Protein AF-A0A7C3X593-F1 (afdb_monomer)

Mean predicted aligned error: 19.14 Å

Radius of gyration: 42.32 Å; Cα contacts (8 Å, |Δi|>4): 1300; chains: 1; bounding box: 121×53×93 Å

Sequence (636 aa):
MAPNQLLPYGLEDAFGFSTIPPARTDRFLGLLQVEPEEGALALAGVKVTFSNLARVKGTAYDLGSPFVLDQWMEGRNYAVDPTVKGRELRLLLDGPVLEPECLGTICLGLQARSGGQLQDLPLLALEKNTGEEEYFLSLMYDQGPVSFQRVKFRSPGFGDGREVLEIRIPLRLRRTDRLSVLALCSAGLRGSRLAAATLVDEDGRSVPLSPRTPIYSDGRYAAYRVQDPAPMAFTAWDVRWVEDWRAAVDLAFREGYREGEVILSRSEVDPVTRRLIGDIADPEKITRVEVLEKSGDGLLLRTSGTGDSILVLNQDYLPGWKAFLDGVESPLFSAYGFLTALYLPAGDHQVSLRYRPPGLMAGGVISLLSLIAFLGLLVSSLRRERAWAGKRAGGEAHLPPPDTGGISAFFPCYNDSATIGEVVEKALRVLRELTDDYEVVIVDDGSSDTSGAVIDSVAAAHPEVRVVRHDRNRGYGAALRSGIKTSSKKWIFYTDSDGQYDVEELPKLHALTGIADVINGYKVSRSDPWYRVALGSIYNRVVRIFFRVPIRDVDCDFRLMRGDLARGLDLRSEGGSICVELVKGLEAAGAVFAEVPVRHLPRREGKSQFFRLGNLLAMVRGDVSLWIRLWRKGEI

pLDDT: mean 77.91, std 15.81, range [23.0, 98.62]

Nearest PDB structures (foldseek):
  5eke-assembly1_C  TM=6.799E-01  e=1.044E-11  Synechocystis sp. PCC 6803 substr. Kazusa
  5ekp-assembly1_C  TM=6.820E-01  e=2.567E-11  Synechocystis sp. PCC 6803 substr. Kazusa
  5ekp-assembly1_D  TM=6.987E-01  e=1.173E-10  Synechocystis sp. PCC 6803 substr. Kazusa
  5eke-assembly1_A  TM=6.344E-01  e=7.910E-11  Synechocystis sp. PCC 6803 substr. Kazusa
  5ekp-assembly1_A  TM=6.561E-01  e=4.787E-10  Synechocystis sp. PCC 6803 substr. Kazusa

Foldseek 3Di:
DDPDPDDPPCVCVQQVCQLFPPVCVVLVVVLLLPQFDLQLSLLSVRQKRKFFWWAFPNATATQNDKDFAAADKDKFKWDDALVFKFFKKKWKKDDLVPQLPQFWWKWKWKWKQDPNDIDTDKTWIFGDDHSDPDTDTDTPDDPDDKDKDWTWTATPSPHHTDIIIMIMGGDTDHSRIIMMIIMHIDPSCGRMIRRFMWTAGPVRHIHTIDSFDFPDDDSGMTMGGSPNRDDQKAWAQAEAEDADLSVLLVVCRHPHDDHRYWYFHPVFDDPVQVVVSVPRDDDPKGWDKDWDDDDPFKTKIKIAIQAKTKMWGSGFPDDFKWKDKQNHTFDWTDISSTTIITIDGHGIIMMMIGGGDPVVVVVVVVVVVVVVVVVVVVVVVVVVVVVVVVVPPDDPDDFDAFDQWEEEEEEEDAQQLVFQLVQVVQLVVLRVVRYPHYAYEYEDQQHPDCNVVSLVVNCVVDVSYHYHYDVHHQEDLV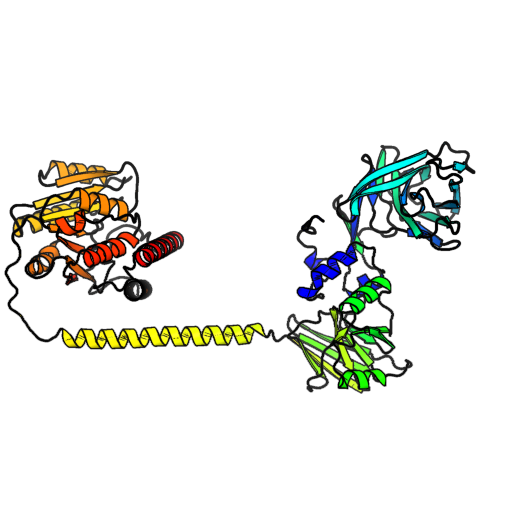SVLVSLQVGDIFKYWYDYRQPQFDSNCVVVQRRNNRPWQKEFEDEPDDPDPPVVVVVQQVVLVVLCVLQVFPDSHLPRRTMMHGSVQQNPDPQDDRYPCSSSSSRLSSVVVVTGYHYDYTYGHDGPDDDPPCPDPVNVVVVVVSNVVVSVVCVVVVSD

Solvent-accessible surface area (backbone atoms only — not comparable to full-atom values): 34351 Å² total; per-residue (Å²): 139,82,85,81,80,73,69,64,93,63,49,64,76,49,34,38,48,81,23,46,41,80,95,50,40,69,61,52,61,58,46,69,59,47,87,54,31,72,33,27,44,12,58,47,59,21,56,42,50,74,28,48,45,30,55,54,97,83,40,42,31,33,54,57,70,56,45,73,41,72,62,88,77,51,68,49,57,30,53,52,65,55,89,46,50,29,45,29,40,35,38,31,34,29,56,37,76,72,40,58,86,41,43,42,42,40,36,36,40,34,34,37,34,46,91,87,45,80,41,85,44,55,46,38,35,42,35,29,85,53,74,56,99,57,74,45,72,56,72,66,69,88,80,68,80,69,48,73,44,82,44,70,34,58,36,95,70,70,44,87,59,47,68,30,42,39,37,39,40,63,44,82,44,59,38,70,30,40,41,32,45,31,41,37,62,33,85,51,31,43,64,15,25,45,34,27,33,23,36,25,30,84,89,66,51,55,43,52,34,35,72,61,74,66,79,45,69,80,82,52,41,37,30,29,66,52,91,73,60,53,62,66,56,49,59,24,57,45,74,48,77,33,71,36,48,64,56,17,36,58,45,31,36,66,69,24,62,51,90,41,50,43,37,34,20,62,74,60,43,53,77,68,59,50,51,62,58,72,69,43,72,91,79,98,47,75,53,48,75,44,83,78,47,80,56,101,52,36,40,34,34,40,35,41,25,82,44,49,35,32,41,37,33,64,36,44,46,51,91,34,64,45,37,21,50,75,79,42,82,44,73,72,29,45,31,36,48,26,25,27,24,32,80,36,70,54,39,78,44,43,40,38,38,40,61,51,61,66,63,60,59,54,52,49,51,54,51,50,54,52,51,51,52,51,51,50,52,51,52,58,49,54,55,50,52,54,59,56,57,67,66,69,81,73,76,95,67,89,71,57,69,49,62,75,64,25,38,15,38,29,30,47,35,65,62,34,50,92,28,39,60,64,51,50,56,48,38,54,55,49,44,62,76,66,30,95,48,60,38,37,37,40,21,34,33,35,51,86,57,66,25,62,61,48,50,51,54,51,37,74,73,32,88,53,41,47,80,46,80,38,99,46,68,59,44,65,19,41,27,51,51,52,39,50,63,67,47,80,35,54,28,33,32,39,38,64,28,63,51,31,53,61,61,83,53,50,64,68,46,47,56,44,45,49,80,27,44,29,29,35,28,31,75,75,53,75,85,60,61,71,68,56,54,50,50,51,51,49,49,43,48,50,48,34,66,74,63,63,53,98,64,84,40,60,90,36,63,40,35,40,30,37,26,68,65,60,54,70,50,92,82,80,47,36,44,77,42,26,45,57,52,50,53,51,46,41,48,75,71,68,52,41,77,42,76,45,85,34,70,44,48,71,69,82,78,84,78,82,67,66,82,42,68,70,48,46,51,50,39,53,53,43,42,53,53,48,49,55,54,36,41,76,70,67,76,93

Structure (mmCIF, N/CA/C/O backbone):
data_AF-A0A7C3X593-F1
#
_entry.id   AF-A0A7C3X593-F1
#
loop_
_atom_site.group_PDB
_atom_site.id
_atom_site.type_symbol
_atom_site.label_atom_id
_atom_site.label_alt_id
_atom_site.label_comp_id
_atom_site.label_asym_id
_atom_site.label_entity_id
_atom_site.label_seq_id
_atom_site.pdbx_PDB_ins_code
_atom_site.Cartn_x
_atom_site.Cartn_y
_atom_site.Cartn_z
_atom_site.occupancy
_atom_site.B_iso_or_equiv
_atom_site.auth_seq_id
_atom_site.auth_comp_id
_atom_site.auth_asym_id
_atom_site.auth_atom_id
_atom_site.pdbx_PDB_model_num
ATOM 1 N N . MET A 1 1 ? 27.696 -11.623 2.359 1.00 27.08 1 MET A N 1
ATOM 2 C CA . MET A 1 1 ? 26.610 -10.961 1.607 1.00 27.08 1 MET A CA 1
ATOM 3 C C . MET A 1 1 ? 25.625 -10.381 2.604 1.00 27.08 1 MET A C 1
ATOM 5 O O . MET A 1 1 ? 24.902 -11.142 3.230 1.00 27.08 1 MET A O 1
ATOM 9 N N . ALA A 1 2 ? 25.646 -9.064 2.800 1.00 23.00 2 ALA A N 1
ATOM 10 C CA . ALA A 1 2 ? 24.565 -8.350 3.468 1.00 23.00 2 ALA A CA 1
ATOM 11 C C . ALA A 1 2 ? 23.701 -7.715 2.364 1.00 23.00 2 ALA A C 1
ATOM 13 O O . ALA A 1 2 ? 24.216 -6.864 1.638 1.00 23.00 2 ALA A O 1
ATOM 14 N N . PRO A 1 3 ? 22.445 -8.149 2.168 1.00 32.56 3 PRO A N 1
ATOM 15 C CA . PRO A 1 3 ? 21.495 -7.427 1.337 1.00 32.56 3 PRO A CA 1
ATOM 16 C C . PRO A 1 3 ? 20.998 -6.211 2.136 1.00 32.56 3 PRO A C 1
ATOM 18 O O . PRO A 1 3 ? 20.808 -6.314 3.346 1.00 32.56 3 PRO A O 1
ATOM 21 N N . ASN A 1 4 ? 20.770 -5.077 1.473 1.00 32.19 4 ASN A N 1
ATOM 22 C CA . ASN A 1 4 ? 20.158 -3.854 2.025 1.00 32.19 4 ASN A CA 1
ATOM 23 C C . ASN A 1 4 ? 21.075 -2.867 2.773 1.00 32.19 4 ASN A C 1
ATOM 25 O O . ASN A 1 4 ? 20.762 -2.446 3.887 1.00 32.19 4 ASN A O 1
ATOM 29 N N . GLN A 1 5 ? 22.121 -2.357 2.122 1.00 35.31 5 GLN A N 1
ATOM 30 C CA . GLN A 1 5 ? 22.426 -0.935 2.320 1.00 35.31 5 GLN A CA 1
ATOM 31 C C . GLN A 1 5 ? 21.648 -0.150 1.271 1.00 35.31 5 GLN A C 1
ATOM 33 O O . GLN A 1 5 ? 22.048 -0.058 0.116 1.00 35.31 5 GLN A O 1
ATOM 38 N N . LEU A 1 6 ? 20.477 0.334 1.693 1.00 34.59 6 LEU A N 1
ATOM 39 C CA . LEU A 1 6 ? 19.677 1.299 0.952 1.00 34.59 6 LEU A CA 1
ATOM 40 C C . LEU A 1 6 ? 20.597 2.439 0.510 1.00 34.59 6 LEU A C 1
ATOM 42 O O . LEU A 1 6 ? 21.155 3.160 1.340 1.00 34.59 6 LEU A O 1
ATOM 46 N N . LEU A 1 7 ? 20.745 2.572 -0.805 1.00 39.72 7 LEU A N 1
ATOM 47 C CA . LEU A 1 7 ? 21.164 3.810 -1.439 1.00 39.72 7 LEU A CA 1
ATOM 48 C C . LEU A 1 7 ? 20.349 4.961 -0.815 1.00 39.72 7 LEU A C 1
ATOM 50 O O . LEU A 1 7 ? 19.159 4.759 -0.550 1.00 39.72 7 LEU A O 1
ATOM 54 N N . PRO A 1 8 ? 20.953 6.122 -0.491 1.00 38.88 8 PRO A N 1
ATOM 55 C CA . PRO A 1 8 ? 20.225 7.214 0.146 1.00 38.88 8 PRO A CA 1
ATOM 56 C C . PRO A 1 8 ? 18.898 7.497 -0.576 1.00 38.88 8 PRO A C 1
ATOM 58 O O . PRO A 1 8 ? 18.850 7.533 -1.805 1.00 38.88 8 PRO A O 1
ATOM 61 N N . TYR A 1 9 ? 17.821 7.648 0.205 1.00 33.38 9 TYR A N 1
ATOM 62 C CA . TYR A 1 9 ? 16.483 8.005 -0.281 1.00 33.38 9 TYR A CA 1
ATOM 63 C C . TYR A 1 9 ? 16.595 9.145 -1.310 1.00 33.38 9 TYR A C 1
ATOM 65 O O . TYR A 1 9 ? 17.111 10.211 -0.978 1.00 33.38 9 TYR A O 1
ATOM 73 N N . GLY A 1 10 ? 16.146 8.899 -2.546 1.00 39.25 10 GLY A N 1
ATOM 74 C CA . GLY A 1 10 ? 16.257 9.838 -3.673 1.00 39.25 10 GLY A CA 1
ATOM 75 C C . GLY A 1 10 ? 17.263 9.448 -4.765 1.00 39.25 10 GLY A C 1
ATOM 76 O O . GLY A 1 10 ? 17.380 10.165 -5.754 1.00 39.25 10 GLY A O 1
ATOM 77 N N . LEU A 1 11 ? 17.972 8.316 -4.645 1.00 41.50 11 LEU A N 1
ATOM 78 C CA . LEU A 1 11 ? 18.840 7.833 -5.731 1.00 41.50 11 LEU A CA 1
ATOM 79 C C . LEU A 1 11 ? 18.071 7.428 -7.000 1.00 41.50 11 LEU A C 1
ATOM 81 O O . LEU A 1 11 ? 18.626 7.562 -8.088 1.00 41.50 11 LEU A O 1
ATOM 85 N N . GLU A 1 12 ? 16.814 6.989 -6.848 1.00 43.12 12 GLU A N 1
ATOM 86 C CA . GLU A 1 12 ? 15.871 6.675 -7.939 1.00 43.12 12 GLU A CA 1
ATOM 87 C C . GLU A 1 12 ? 15.648 7.859 -8.895 1.00 43.12 12 GLU A C 1
ATOM 89 O O . GLU A 1 12 ? 15.440 7.647 -10.086 1.00 43.12 12 GLU A O 1
ATOM 94 N N . ASP A 1 13 ? 15.760 9.089 -8.379 1.00 39.94 13 ASP A N 1
ATOM 95 C CA . ASP A 1 13 ? 15.595 10.333 -9.139 1.00 39.94 13 ASP A CA 1
ATOM 96 C C . ASP A 1 13 ? 16.926 10.876 -9.707 1.00 39.94 13 ASP A C 1
ATOM 98 O O . ASP A 1 13 ? 16.921 11.713 -10.613 1.00 39.94 13 ASP A O 1
ATOM 102 N N . ALA A 1 14 ? 18.077 10.453 -9.162 1.00 39.62 14 ALA A N 1
ATOM 103 C CA . ALA A 1 14 ? 19.398 11.014 -9.485 1.00 39.62 14 ALA A CA 1
ATOM 104 C C . ALA A 1 14 ? 20.151 10.232 -10.572 1.00 39.62 14 ALA A C 1
ATOM 106 O O . ALA A 1 14 ? 20.784 10.822 -11.453 1.00 39.62 14 ALA A O 1
ATOM 107 N N . PHE A 1 15 ? 20.065 8.906 -10.528 1.00 43.25 15 PHE A N 1
ATOM 108 C CA . PHE A 1 15 ? 20.251 8.090 -11.720 1.00 43.25 15 PHE A CA 1
ATOM 109 C C . PHE A 1 15 ? 18.877 8.039 -12.372 1.00 43.25 15 PHE A C 1
ATOM 111 O O . PHE A 1 15 ? 17.896 7.896 -11.655 1.00 43.25 15 PHE A O 1
ATOM 118 N N . GLY A 1 16 ? 18.763 8.150 -13.691 1.00 44.34 16 GLY A N 1
ATOM 119 C CA . GLY A 1 16 ? 17.483 7.943 -14.364 1.00 44.34 16 GLY A CA 1
ATOM 120 C C . GLY A 1 16 ? 17.044 6.481 -14.270 1.00 44.34 16 GLY A C 1
ATOM 121 O O . GLY A 1 16 ? 16.945 5.826 -15.298 1.00 44.34 16 GLY A O 1
ATOM 122 N N . PHE A 1 17 ? 16.809 5.937 -13.067 1.00 43.72 17 PHE A N 1
ATOM 123 C CA . PHE A 1 17 ? 16.311 4.577 -12.851 1.00 43.72 17 PHE A CA 1
ATOM 124 C C . PHE A 1 17 ? 14.927 4.393 -13.474 1.00 43.72 17 PHE A C 1
ATOM 126 O O . PHE A 1 17 ? 14.553 3.267 -13.787 1.00 43.72 17 PHE A O 1
ATOM 133 N N . SER A 1 18 ? 14.242 5.496 -13.787 1.00 49.31 18 SER A N 1
ATOM 134 C CA . SER A 1 18 ? 13.186 5.575 -14.796 1.00 49.31 18 SER A CA 1
ATOM 135 C C . SER A 1 18 ? 13.695 5.331 -16.229 1.00 49.31 18 SER A C 1
ATOM 137 O O . SER A 1 18 ? 13.274 6.039 -17.129 1.00 49.31 18 SER A O 1
ATOM 139 N N . THR A 1 19 ? 14.699 4.486 -16.448 1.00 49.72 19 THR A N 1
ATOM 140 C CA . THR A 1 19 ? 15.074 3.921 -17.760 1.00 49.72 19 THR A CA 1
ATOM 141 C C . THR A 1 19 ? 15.328 2.415 -17.650 1.00 49.72 19 THR A C 1
ATOM 143 O O . THR A 1 19 ? 15.589 1.747 -18.648 1.00 49.72 19 THR A O 1
ATOM 146 N N . ILE A 1 20 ? 15.247 1.850 -16.437 1.00 56.75 20 ILE A N 1
ATOM 147 C CA . ILE A 1 20 ? 15.630 0.474 -16.132 1.00 56.75 20 ILE A CA 1
ATOM 148 C C . ILE A 1 20 ? 14.393 -0.261 -15.626 1.00 56.75 20 ILE A C 1
ATOM 150 O O . ILE A 1 20 ? 13.856 0.082 -14.571 1.00 56.75 20 ILE A O 1
ATOM 154 N N . PRO A 1 21 ? 13.951 -1.321 -16.321 1.00 63.09 21 PRO A N 1
ATOM 155 C CA . PRO A 1 21 ? 12.808 -2.099 -15.872 1.00 63.09 21 PRO A CA 1
ATOM 156 C C . PRO A 1 21 ? 13.009 -2.617 -14.437 1.00 63.09 21 PRO A C 1
ATOM 158 O O . PRO A 1 21 ? 14.085 -3.150 -14.156 1.00 63.09 21 PRO A O 1
ATOM 161 N N . PRO A 1 22 ? 11.982 -2.591 -13.559 1.00 63.16 22 PRO A N 1
ATOM 162 C CA . PRO A 1 22 ? 12.112 -3.019 -12.160 1.00 63.16 22 PRO A CA 1
ATOM 163 C C . PRO A 1 22 ? 12.714 -4.420 -11.973 1.00 63.16 22 PRO A C 1
ATOM 165 O O . PRO A 1 22 ? 13.447 -4.681 -11.027 1.00 63.16 22 PRO A O 1
ATOM 168 N N . ALA A 1 23 ? 12.451 -5.336 -12.910 1.00 65.31 23 ALA A N 1
ATOM 169 C CA . ALA A 1 23 ? 12.996 -6.696 -12.893 1.00 65.31 23 ALA A CA 1
ATOM 170 C C . ALA A 1 23 ? 14.499 -6.786 -13.244 1.00 65.31 23 ALA A C 1
ATOM 172 O O . ALA A 1 23 ? 15.097 -7.854 -13.113 1.00 65.31 23 ALA A O 1
ATOM 173 N N . ARG A 1 24 ? 15.102 -5.698 -13.738 1.00 70.19 24 ARG A N 1
ATOM 174 C CA . ARG A 1 24 ? 16.512 -5.598 -14.156 1.00 70.19 24 ARG A CA 1
ATOM 175 C C . ARG A 1 24 ? 17.347 -4.743 -13.192 1.00 70.19 24 ARG A C 1
ATOM 177 O O . ARG A 1 24 ? 18.576 -4.802 -13.253 1.00 70.19 24 ARG A O 1
ATOM 184 N N . THR A 1 25 ? 16.697 -4.013 -12.280 1.00 62.28 25 THR A N 1
ATOM 185 C CA . THR A 1 25 ? 17.308 -3.061 -11.338 1.00 62.28 25 THR A CA 1
ATOM 186 C C . THR A 1 25 ? 18.391 -3.690 -10.465 1.00 62.28 25 THR A C 1
ATOM 188 O O . THR A 1 25 ? 19.477 -3.130 -10.359 1.00 62.28 25 THR A O 1
ATOM 191 N N . ASP A 1 26 ? 18.170 -4.886 -9.913 1.00 61.59 26 ASP A N 1
ATOM 192 C CA . ASP A 1 26 ? 19.150 -5.535 -9.025 1.00 61.59 26 ASP A CA 1
ATOM 193 C C . ASP A 1 26 ? 20.496 -5.812 -9.714 1.00 61.59 26 ASP A C 1
ATOM 195 O O . ASP A 1 26 ? 21.559 -5.651 -9.110 1.00 61.59 26 ASP A O 1
ATOM 199 N N . ARG A 1 27 ? 20.476 -6.195 -10.999 1.00 65.62 27 ARG A N 1
ATOM 200 C CA . ARG A 1 27 ? 21.710 -6.437 -11.764 1.00 65.62 27 ARG A CA 1
ATOM 201 C C . ARG A 1 27 ? 22.440 -5.131 -12.057 1.00 65.62 27 ARG A C 1
ATOM 203 O O . ARG A 1 27 ? 23.657 -5.077 -11.917 1.00 65.62 27 ARG A O 1
ATOM 210 N N . PHE A 1 28 ? 21.697 -4.087 -12.414 1.00 61.03 28 PHE A N 1
ATOM 211 C CA . PHE A 1 28 ? 22.244 -2.753 -12.645 1.00 61.03 28 PHE A CA 1
ATOM 212 C C . PHE A 1 28 ? 22.916 -2.191 -11.385 1.00 61.03 28 PHE A C 1
ATOM 214 O O . PHE A 1 28 ? 24.050 -1.721 -11.435 1.00 61.03 28 PHE A O 1
ATOM 221 N N . LEU A 1 29 ? 22.256 -2.320 -10.231 1.00 58.38 29 LEU A N 1
ATOM 222 C CA . LEU A 1 29 ? 22.810 -1.918 -8.939 1.00 58.38 29 LEU A CA 1
ATOM 223 C C . LEU A 1 29 ? 24.082 -2.696 -8.578 1.00 58.38 29 LEU A C 1
ATOM 225 O O . LEU A 1 29 ? 24.993 -2.124 -7.983 1.00 58.38 29 LEU A O 1
ATOM 229 N N . GLY A 1 30 ? 24.171 -3.975 -8.958 1.00 57.03 30 GLY A N 1
ATOM 230 C CA . GLY A 1 30 ? 25.391 -4.771 -8.812 1.00 57.03 30 GLY A CA 1
ATOM 231 C C . GLY A 1 30 ? 26.544 -4.285 -9.697 1.00 57.03 30 GLY A C 1
ATOM 232 O O . GLY A 1 30 ? 27.688 -4.273 -9.251 1.00 57.03 30 GLY A O 1
ATOM 233 N N . LEU A 1 31 ? 26.254 -3.844 -10.925 1.00 58.41 31 LEU A N 1
ATOM 234 C CA . LEU A 1 31 ? 27.267 -3.349 -11.863 1.00 58.41 31 LEU A CA 1
ATOM 235 C C . LEU A 1 31 ? 27.795 -1.963 -11.491 1.00 58.41 31 LEU A C 1
ATOM 237 O O . LEU A 1 31 ? 28.975 -1.718 -11.676 1.00 58.41 31 LEU A O 1
ATOM 241 N N . LEU A 1 32 ? 26.988 -1.092 -10.878 1.00 53.94 32 LEU A N 1
ATOM 242 C CA . LEU A 1 32 ? 27.467 0.196 -10.353 1.00 53.94 32 LEU A CA 1
ATOM 243 C C . LEU A 1 32 ? 28.529 0.065 -9.242 1.00 53.94 32 LEU A C 1
ATOM 245 O O . LEU A 1 32 ? 29.197 1.044 -8.917 1.00 53.94 32 LEU A O 1
ATOM 249 N N . GLN A 1 33 ? 28.695 -1.120 -8.646 1.00 49.25 33 GLN A N 1
ATOM 250 C CA . GLN A 1 33 ? 29.749 -1.387 -7.656 1.00 49.25 33 GLN A CA 1
ATOM 251 C C . GLN A 1 33 ? 31.122 -1.647 -8.299 1.00 49.25 33 GLN A C 1
ATOM 253 O O . GLN A 1 33 ? 32.139 -1.672 -7.604 1.00 49.25 33 GLN A O 1
ATOM 258 N N . VAL A 1 34 ? 31.158 -1.840 -9.618 1.00 51.22 34 VAL A N 1
ATOM 259 C CA . VAL A 1 34 ? 32.360 -2.044 -10.426 1.00 51.22 34 VAL A CA 1
ATOM 260 C C . VAL A 1 34 ? 32.430 -0.845 -11.365 1.00 51.22 34 VAL A C 1
ATOM 262 O O . VAL A 1 34 ? 31.550 -0.714 -12.198 1.00 51.22 34 VAL A O 1
ATOM 265 N N . GLU A 1 35 ? 33.393 0.065 -11.176 1.00 54.69 35 GLU A N 1
ATOM 266 C CA . GLU A 1 35 ? 33.488 1.344 -11.910 1.00 54.69 35 GLU A CA 1
ATOM 267 C C . GLU A 1 35 ? 33.108 1.181 -13.397 1.00 54.69 35 GLU A C 1
ATOM 269 O O . GLU A 1 35 ? 33.861 0.558 -14.148 1.00 54.69 35 GLU A O 1
ATOM 274 N N . PRO A 1 36 ? 31.919 1.657 -13.811 1.00 58.81 36 PRO A N 1
ATOM 275 C CA . PRO A 1 36 ? 31.449 1.455 -15.170 1.00 58.81 36 PRO A CA 1
ATOM 276 C C . PRO A 1 36 ? 32.156 2.416 -16.122 1.00 58.81 36 PRO A C 1
ATOM 278 O O . PRO A 1 36 ? 32.527 3.525 -15.725 1.00 58.81 36 PRO A O 1
ATOM 281 N N . GLU A 1 37 ? 32.274 2.024 -17.391 1.00 61.78 37 GLU A N 1
ATOM 282 C CA . GLU A 1 37 ? 32.765 2.925 -18.436 1.00 61.78 37 GLU A CA 1
ATOM 283 C C . GLU A 1 37 ? 31.934 4.214 -18.487 1.00 61.78 37 GLU A C 1
ATOM 285 O O . GLU A 1 37 ? 30.712 4.205 -18.305 1.00 61.78 37 GLU A O 1
ATOM 290 N N . GLU A 1 38 ? 32.579 5.347 -18.774 1.00 59.47 38 GLU A N 1
ATOM 291 C CA . GLU A 1 38 ? 31.915 6.661 -18.778 1.00 59.47 38 GLU A CA 1
ATOM 292 C C . GLU A 1 38 ? 30.740 6.706 -19.768 1.00 59.47 38 GLU A C 1
ATOM 294 O O . GLU A 1 38 ? 29.669 7.236 -19.457 1.00 59.47 38 GLU A O 1
ATOM 299 N N . GLY A 1 39 ? 30.893 6.038 -20.914 1.00 59.84 39 GLY A N 1
ATOM 300 C CA . GLY A 1 39 ? 29.832 5.896 -21.904 1.00 59.84 39 GLY A CA 1
ATOM 301 C C . GLY A 1 39 ? 28.622 5.092 -21.410 1.00 59.84 39 GLY A C 1
ATOM 302 O O . GLY A 1 39 ? 27.526 5.277 -21.931 1.00 59.84 39 GLY A O 1
ATOM 303 N N . ALA A 1 40 ? 28.766 4.221 -20.408 1.00 64.19 40 ALA A N 1
ATOM 304 C CA . ALA A 1 40 ? 27.651 3.442 -19.867 1.00 64.19 40 ALA A CA 1
ATOM 305 C C . ALA A 1 40 ? 26.729 4.300 -18.993 1.00 64.19 40 ALA A C 1
ATOM 307 O O . ALA A 1 40 ? 25.504 4.177 -19.041 1.00 64.19 40 ALA A O 1
ATOM 308 N N . LEU A 1 41 ? 27.321 5.219 -18.226 1.00 62.50 41 LEU A N 1
ATOM 309 C CA . LEU A 1 41 ? 26.584 6.202 -17.432 1.00 62.50 41 LEU A CA 1
ATOM 310 C C . LEU A 1 41 ? 25.830 7.185 -18.339 1.00 62.50 41 LEU A C 1
ATOM 312 O O . LEU A 1 41 ? 24.695 7.557 -18.039 1.00 62.50 41 LEU A O 1
ATOM 316 N N . ALA A 1 42 ? 26.418 7.538 -19.485 1.00 65.06 42 ALA A N 1
ATOM 317 C CA . ALA A 1 42 ? 25.761 8.357 -20.498 1.00 65.06 42 ALA A CA 1
ATOM 318 C C . ALA A 1 42 ? 24.486 7.694 -21.067 1.00 65.06 42 ALA A C 1
ATOM 320 O O . ALA A 1 42 ? 23.482 8.391 -21.242 1.00 65.06 42 ALA A O 1
ATOM 321 N N . LEU A 1 43 ? 24.488 6.368 -21.296 1.00 63.25 43 LEU A N 1
ATOM 322 C CA . LEU A 1 43 ? 23.325 5.603 -21.797 1.00 63.25 43 LEU A CA 1
ATOM 323 C C . LEU A 1 43 ? 22.149 5.583 -20.831 1.00 63.25 43 LEU A C 1
ATOM 325 O O . LEU A 1 43 ? 21.008 5.667 -21.262 1.00 63.25 43 LEU A O 1
ATOM 329 N N . ALA A 1 44 ? 22.415 5.483 -19.532 1.00 58.09 44 ALA A N 1
ATOM 330 C CA . ALA A 1 44 ? 21.375 5.426 -18.507 1.00 58.09 44 ALA A CA 1
ATOM 331 C C . ALA A 1 44 ? 20.733 6.805 -18.220 1.00 58.09 44 ALA A C 1
ATOM 333 O O . ALA A 1 44 ? 20.043 6.984 -17.215 1.00 58.09 44 ALA A O 1
ATOM 334 N N . GLY A 1 45 ? 21.024 7.820 -19.051 1.00 53.00 45 GLY A N 1
ATOM 335 C CA . GLY A 1 45 ? 20.551 9.193 -18.858 1.00 53.00 45 GLY A CA 1
ATOM 336 C C . GLY A 1 45 ? 21.062 9.823 -17.557 1.00 53.00 45 GLY A C 1
ATOM 337 O O . GLY A 1 45 ? 20.516 10.826 -17.087 1.00 53.00 45 GLY A O 1
ATOM 338 N N . VAL A 1 46 ? 22.101 9.231 -16.959 1.00 53.03 46 VAL A N 1
ATOM 339 C CA . VAL A 1 46 ? 22.639 9.617 -15.660 1.00 53.03 46 VAL A CA 1
ATOM 340 C C . VAL A 1 46 ? 23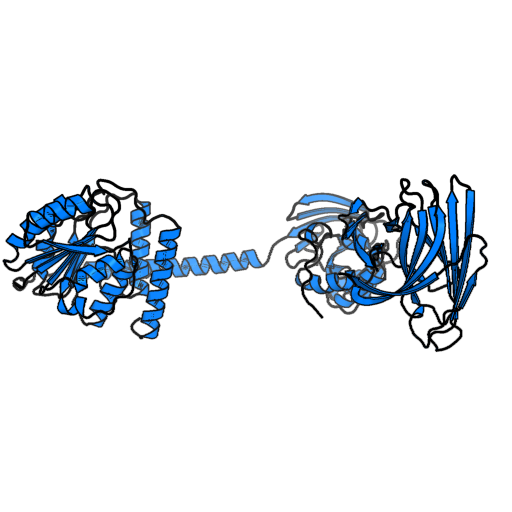.455 10.882 -15.861 1.00 53.03 46 VAL A C 1
ATOM 342 O O . VAL A 1 46 ? 24.583 10.863 -16.340 1.00 53.03 46 VAL A O 1
ATOM 345 N N . LYS A 1 47 ? 22.880 12.022 -15.479 1.00 50.19 47 LYS A N 1
ATOM 346 C CA . LYS A 1 47 ? 23.591 13.308 -15.500 1.00 50.19 47 LYS A CA 1
ATOM 347 C C . LYS A 1 47 ? 24.598 13.431 -14.357 1.00 50.19 47 LYS A C 1
ATOM 349 O O . LYS A 1 47 ? 25.394 14.370 -14.370 1.00 50.19 47 LYS A O 1
ATOM 354 N N . VAL A 1 48 ? 24.531 12.528 -13.370 1.00 49.50 48 VAL A N 1
ATOM 355 C CA . VAL A 1 48 ? 25.267 12.600 -12.106 1.00 49.50 48 VAL A CA 1
ATOM 356 C C . VAL A 1 48 ? 25.748 11.214 -11.651 1.00 49.50 48 VAL A C 1
ATOM 358 O O . VAL A 1 48 ? 24.924 10.375 -11.314 1.00 49.50 48 VAL A O 1
ATOM 361 N N . THR A 1 49 ? 27.060 10.965 -11.591 1.00 56.72 49 THR A N 1
ATOM 362 C CA . THR A 1 49 ? 27.623 9.739 -10.979 1.00 56.72 49 THR A CA 1
ATOM 363 C C . THR A 1 49 ? 28.017 9.965 -9.523 1.00 56.72 49 THR A C 1
ATOM 365 O O . THR A 1 49 ? 28.270 11.105 -9.135 1.00 56.72 49 THR A O 1
ATOM 368 N N . PHE A 1 50 ? 28.080 8.901 -8.720 1.00 55.53 50 PHE A N 1
ATOM 369 C CA . PHE A 1 50 ? 28.354 8.971 -7.286 1.00 55.53 50 PHE A CA 1
ATOM 370 C C . PHE A 1 50 ? 29.626 8.217 -6.915 1.00 55.53 50 PHE A C 1
ATOM 372 O O . PHE A 1 50 ? 29.852 7.100 -7.373 1.00 55.53 50 PHE A O 1
ATOM 379 N N . SER A 1 51 ? 30.416 8.798 -6.020 1.00 62.91 51 SER A N 1
ATOM 380 C CA . SER A 1 51 ? 31.519 8.115 -5.357 1.00 62.91 51 SER A CA 1
ATOM 381 C C . SER A 1 51 ? 31.260 7.941 -3.866 1.00 62.91 51 SER A C 1
ATOM 383 O O . SER A 1 51 ? 30.544 8.722 -3.233 1.00 62.91 51 SER A O 1
ATOM 385 N N . ASN A 1 52 ? 31.885 6.913 -3.292 1.00 65.31 52 ASN A N 1
ATOM 386 C CA . ASN A 1 52 ? 31.920 6.719 -1.850 1.00 65.31 52 ASN A CA 1
ATOM 387 C C . ASN A 1 52 ? 33.117 7.449 -1.248 1.00 65.31 52 ASN A C 1
ATOM 389 O O . ASN A 1 52 ? 34.266 7.181 -1.617 1.00 65.31 52 ASN A O 1
ATOM 393 N N . LEU A 1 53 ? 32.844 8.289 -0.251 1.00 69.81 53 LEU A N 1
ATOM 394 C CA . LEU A 1 53 ? 33.874 8.862 0.599 1.00 69.81 53 LEU A CA 1
ATOM 395 C C . LEU A 1 53 ? 34.176 7.886 1.739 1.00 69.81 53 LEU A C 1
ATOM 397 O O . LEU A 1 53 ? 33.346 7.641 2.615 1.00 69.81 53 LEU A O 1
ATOM 401 N N . ALA A 1 54 ? 35.376 7.313 1.734 1.00 72.50 54 ALA A N 1
ATOM 402 C CA . ALA A 1 54 ? 35.837 6.402 2.774 1.00 72.50 54 ALA A CA 1
ATOM 403 C C . ALA A 1 54 ? 36.809 7.097 3.721 1.00 72.50 54 ALA A C 1
ATOM 405 O O . ALA A 1 54 ? 37.535 8.008 3.334 1.00 72.50 54 ALA A O 1
ATOM 406 N N . ARG A 1 55 ? 36.864 6.640 4.975 1.00 75.38 55 ARG A N 1
ATOM 407 C CA . ARG A 1 55 ? 37.888 7.079 5.927 1.00 75.38 55 ARG A CA 1
ATOM 408 C C . ARG A 1 55 ? 38.844 5.944 6.237 1.00 75.38 55 ARG A C 1
ATOM 410 O O . ARG A 1 55 ? 38.442 4.914 6.771 1.00 75.38 55 ARG A O 1
ATOM 417 N N . VAL A 1 56 ? 40.121 6.172 5.971 1.00 74.81 56 VAL A N 1
ATOM 418 C CA . VAL A 1 56 ? 41.213 5.259 6.307 1.00 74.81 56 VAL A CA 1
ATOM 419 C C . VAL A 1 56 ? 42.009 5.902 7.439 1.00 74.81 56 VAL A C 1
ATOM 421 O O . VAL A 1 56 ? 42.595 6.967 7.263 1.00 74.81 56 VAL A O 1
ATOM 424 N N . LYS A 1 57 ? 41.956 5.309 8.642 1.00 76.06 57 LYS A N 1
ATOM 425 C CA . LYS A 1 57 ? 42.578 5.853 9.873 1.00 76.06 57 LYS A CA 1
ATOM 426 C C . LYS A 1 57 ? 42.287 7.357 10.097 1.00 76.06 57 LYS A C 1
ATOM 428 O O . LYS A 1 57 ? 43.171 8.126 10.453 1.00 76.06 57 LYS A O 1
ATOM 433 N N . GLY A 1 58 ? 41.039 7.779 9.866 1.00 74.38 58 GLY A N 1
ATOM 434 C CA . GLY A 1 58 ? 40.580 9.167 10.047 1.00 74.38 58 GLY A CA 1
ATOM 435 C C . GLY A 1 58 ? 40.741 10.081 8.823 1.00 74.38 58 GLY A C 1
ATOM 436 O O . GLY A 1 58 ? 40.048 11.097 8.743 1.00 74.38 58 GLY A O 1
ATOM 437 N N . THR A 1 59 ? 41.560 9.696 7.842 1.00 81.31 59 THR A N 1
ATOM 438 C CA . THR A 1 59 ? 41.797 10.442 6.595 1.00 81.31 59 THR A CA 1
ATOM 439 C C . THR A 1 59 ? 40.747 10.089 5.546 1.00 81.31 59 THR A C 1
ATOM 441 O O . THR A 1 59 ? 40.512 8.911 5.293 1.00 81.31 59 THR A O 1
ATOM 444 N N . ALA A 1 60 ? 40.082 11.096 4.975 1.00 78.88 60 ALA A N 1
ATOM 445 C CA . ALA A 1 60 ? 39.046 10.902 3.962 1.00 78.88 60 ALA A CA 1
ATOM 446 C C . ALA A 1 60 ? 39.650 10.659 2.570 1.00 78.88 60 ALA A C 1
ATOM 448 O O . ALA A 1 60 ? 40.611 11.324 2.190 1.00 78.88 60 ALA A O 1
ATOM 449 N N . TYR A 1 61 ? 39.053 9.742 1.815 1.00 78.81 61 TYR A N 1
ATOM 450 C CA . TYR A 1 61 ? 39.399 9.367 0.447 1.00 78.81 61 TYR A CA 1
ATOM 451 C C . TYR A 1 61 ? 38.142 9.306 -0.399 1.00 78.81 61 TYR A C 1
ATOM 453 O O . TYR A 1 61 ? 37.100 8.872 0.088 1.00 78.81 61 TYR A O 1
ATOM 461 N N . ASP A 1 62 ? 38.270 9.674 -1.666 1.00 76.56 62 ASP A N 1
ATOM 462 C CA . ASP A 1 62 ? 37.269 9.399 -2.685 1.00 76.56 62 ASP A CA 1
ATOM 463 C C . ASP A 1 62 ? 37.707 8.159 -3.465 1.00 76.56 62 ASP A C 1
ATOM 465 O O . ASP A 1 62 ? 38.741 8.175 -4.127 1.00 76.56 62 ASP A O 1
ATOM 469 N N . LEU A 1 63 ? 36.941 7.076 -3.336 1.00 71.50 63 LEU A N 1
ATOM 470 C CA . LEU A 1 63 ? 37.253 5.788 -3.956 1.00 71.50 63 LEU A CA 1
ATOM 471 C C . LEU A 1 63 ? 36.567 5.580 -5.321 1.00 71.50 63 LEU A C 1
ATOM 473 O O . LEU A 1 63 ? 36.657 4.490 -5.879 1.00 71.50 63 LEU A O 1
ATOM 477 N N . GLY A 1 64 ? 35.801 6.554 -5.821 1.00 62.06 64 GLY A N 1
ATOM 478 C CA . GLY A 1 64 ? 34.892 6.366 -6.960 1.00 62.06 64 GLY A CA 1
ATOM 479 C C . GLY A 1 64 ? 35.507 6.534 -8.343 1.00 62.06 64 GLY A C 1
ATOM 480 O O . GLY A 1 64 ? 34.780 6.454 -9.327 1.00 62.06 64 GLY A O 1
ATOM 481 N N . SER A 1 65 ? 36.809 6.790 -8.440 1.00 63.12 65 SER A N 1
ATOM 482 C CA . SER A 1 65 ? 37.508 6.792 -9.725 1.00 63.12 65 SER A CA 1
ATOM 483 C C . SER A 1 65 ? 38.904 6.180 -9.588 1.00 63.12 65 SER A C 1
ATOM 485 O O . SER A 1 65 ? 39.883 6.934 -9.507 1.00 63.12 65 SER A O 1
ATOM 487 N N . PRO A 1 66 ? 39.033 4.840 -9.504 1.00 68.12 66 PRO A N 1
ATOM 488 C CA . PRO A 1 66 ? 40.321 4.159 -9.511 1.00 68.12 66 PRO A CA 1
ATOM 489 C C . PRO A 1 66 ? 40.993 4.172 -10.895 1.00 68.12 66 PRO A C 1
ATOM 491 O O . PRO A 1 66 ? 40.349 4.221 -11.938 1.00 68.12 66 PRO A O 1
ATOM 494 N N . PHE A 1 67 ? 42.324 4.206 -10.922 1.00 70.81 67 PHE A N 1
ATOM 495 C CA . PHE A 1 67 ? 43.131 4.185 -12.147 1.00 70.81 67 PHE A CA 1
ATOM 496 C C . PHE A 1 67 ? 43.826 2.837 -12.275 1.00 70.81 67 PHE A C 1
ATOM 498 O O . PHE A 1 67 ? 44.670 2.515 -11.437 1.00 70.81 67 PHE A O 1
ATOM 505 N N . VAL A 1 68 ? 43.453 2.044 -13.282 1.00 72.69 68 VAL A N 1
ATOM 506 C CA . VAL A 1 68 ? 44.055 0.728 -13.535 1.00 72.69 68 VAL A CA 1
ATOM 507 C C . VAL A 1 68 ? 45.415 0.896 -14.204 1.00 72.69 68 VAL A C 1
ATOM 509 O O . VAL A 1 68 ? 45.573 1.668 -15.145 1.00 72.69 68 VAL A O 1
ATOM 512 N N . LEU A 1 69 ? 46.410 0.175 -13.699 1.00 75.50 69 LEU A N 1
ATOM 513 C CA . LEU A 1 69 ? 47.783 0.198 -14.180 1.00 75.50 69 LEU A CA 1
ATOM 514 C C . LEU A 1 69 ? 47.983 -0.948 -15.181 1.00 75.50 69 LEU A C 1
ATOM 516 O O . LEU A 1 69 ? 48.408 -2.032 -14.784 1.00 75.50 69 LEU A O 1
ATOM 520 N N . ASP A 1 70 ? 47.671 -0.720 -16.461 1.00 65.38 70 ASP A N 1
ATOM 521 C CA . ASP A 1 70 ? 47.710 -1.787 -17.476 1.00 65.38 70 ASP A CA 1
ATOM 522 C C . ASP A 1 70 ? 48.836 -1.663 -18.530 1.00 65.38 70 ASP A C 1
ATOM 524 O O . ASP A 1 70 ? 49.393 -2.705 -18.893 1.00 65.38 70 ASP A O 1
ATOM 528 N N . GLN A 1 71 ? 49.259 -0.467 -18.998 1.00 55.34 71 GLN A N 1
ATOM 529 C CA . GLN A 1 71 ? 50.335 -0.303 -20.019 1.00 55.34 71 GLN A CA 1
ATOM 530 C C . GLN A 1 71 ? 51.176 1.005 -19.910 1.00 55.34 71 GLN A C 1
ATOM 532 O O . GLN A 1 71 ? 50.980 1.812 -19.008 1.00 55.34 71 GLN A O 1
ATOM 537 N N . TRP A 1 72 ? 52.198 1.163 -20.776 1.00 50.78 72 TRP A N 1
ATOM 538 C CA . TRP A 1 72 ? 53.242 2.211 -20.728 1.00 50.78 72 TRP A CA 1
ATOM 539 C C . TRP A 1 72 ? 52.699 3.652 -20.875 1.00 50.78 72 TRP A C 1
ATOM 541 O O . TRP A 1 72 ? 52.154 4.004 -21.912 1.00 50.78 72 TRP A O 1
ATOM 551 N N . MET A 1 73 ? 52.976 4.489 -19.864 1.00 51.72 73 MET A N 1
ATOM 552 C CA . MET A 1 73 ? 52.740 5.941 -19.765 1.00 51.72 73 MET A CA 1
ATOM 553 C C . MET A 1 73 ? 51.300 6.405 -20.014 1.00 51.72 73 MET A C 1
ATOM 555 O O . MET A 1 73 ? 51.034 7.190 -20.922 1.00 51.72 73 MET A O 1
ATOM 559 N N . GLU A 1 74 ? 50.393 6.025 -19.117 1.00 54.53 74 GLU A N 1
ATOM 560 C CA . GLU A 1 74 ? 49.125 6.736 -18.944 1.00 54.53 74 GLU A CA 1
ATOM 561 C C . GLU A 1 74 ? 49.139 7.576 -17.661 1.00 54.53 74 GLU A C 1
ATOM 563 O O . GLU A 1 74 ? 49.752 7.227 -16.646 1.00 54.53 74 GLU A O 1
ATOM 568 N N . GLY A 1 75 ? 48.492 8.738 -17.735 1.00 60.88 75 GLY A N 1
ATOM 569 C CA . GLY A 1 75 ? 48.473 9.739 -16.681 1.00 60.88 75 GLY A CA 1
ATOM 570 C C . GLY A 1 75 ? 47.065 10.093 -16.253 1.00 60.88 75 GLY A C 1
ATOM 571 O O . GLY A 1 75 ? 46.214 10.366 -17.097 1.00 60.88 75 GLY A O 1
ATOM 572 N N . ARG A 1 76 ? 46.827 10.169 -14.943 1.00 71.88 76 ARG A N 1
ATOM 573 C CA . ARG A 1 76 ? 45.573 10.680 -14.391 1.00 71.88 76 ARG A CA 1
ATOM 574 C C . ARG A 1 76 ? 45.763 12.082 -13.830 1.00 71.88 76 ARG A C 1
ATOM 576 O O . ARG A 1 76 ? 46.605 12.317 -12.965 1.00 71.88 76 ARG A O 1
ATOM 583 N N . ASN A 1 77 ? 44.940 13.007 -14.309 1.00 70.56 77 ASN A N 1
ATOM 584 C CA . ASN A 1 77 ? 44.882 14.368 -13.794 1.00 70.56 77 ASN A CA 1
ATOM 585 C C . ASN A 1 77 ? 43.881 14.433 -12.642 1.00 70.56 77 ASN A C 1
ATOM 587 O O . ASN A 1 77 ? 42.732 14.024 -12.792 1.00 70.56 77 ASN A O 1
ATOM 591 N N . TYR A 1 78 ? 44.310 14.984 -11.516 1.00 72.38 78 TYR A N 1
ATOM 592 C CA . TYR A 1 78 ? 43.470 15.251 -10.361 1.00 72.38 78 TYR A CA 1
ATOM 593 C C . TYR A 1 78 ? 43.245 16.755 -10.233 1.00 72.38 78 TYR A C 1
ATOM 595 O O . TYR A 1 78 ? 44.184 17.559 -10.297 1.00 72.38 78 TYR A O 1
ATOM 603 N N . ALA A 1 79 ? 41.988 17.146 -10.035 1.00 63.78 79 ALA A N 1
ATOM 604 C CA . ALA A 1 79 ? 41.668 18.516 -9.679 1.00 63.78 79 ALA A CA 1
ATOM 605 C C . ALA A 1 79 ? 42.037 18.737 -8.206 1.00 63.78 79 ALA A C 1
ATOM 607 O O . ALA A 1 79 ? 41.562 18.021 -7.325 1.00 63.78 79 ALA A O 1
ATOM 608 N N . VAL A 1 80 ? 42.889 19.725 -7.939 1.00 64.38 80 VAL A N 1
ATOM 609 C CA . VAL A 1 80 ? 43.184 20.173 -6.574 1.00 64.38 80 VAL A CA 1
ATOM 610 C C . VAL A 1 80 ? 42.255 21.336 -6.252 1.00 64.38 80 VAL A C 1
ATOM 612 O O . VAL A 1 80 ? 42.081 22.238 -7.075 1.00 64.38 80 VAL A O 1
ATOM 615 N N . ASP A 1 81 ? 41.646 21.313 -5.066 1.00 61.41 81 ASP A N 1
ATOM 616 C CA . ASP A 1 81 ? 40.848 22.437 -4.584 1.00 61.41 81 ASP A CA 1
ATOM 617 C C . ASP A 1 81 ? 41.740 23.686 -4.475 1.00 61.41 81 ASP A C 1
ATOM 619 O O . ASP A 1 81 ? 42.734 23.673 -3.735 1.00 61.41 81 ASP A O 1
ATOM 623 N N . PRO A 1 82 ? 41.398 24.786 -5.172 1.00 55.44 82 PRO A N 1
ATOM 624 C CA . PRO A 1 82 ? 42.245 25.959 -5.205 1.00 55.44 82 PRO A CA 1
ATOM 625 C C . PRO A 1 82 ? 42.318 26.723 -3.874 1.00 55.44 82 PRO A C 1
ATOM 627 O O . PRO A 1 82 ? 43.044 27.705 -3.739 1.00 55.44 82 PRO A O 1
ATOM 630 N N . THR A 1 83 ? 41.567 26.318 -2.855 1.00 57.19 83 THR A N 1
ATOM 631 C CA . THR A 1 83 ? 41.590 26.945 -1.528 1.00 57.19 83 THR A CA 1
ATOM 632 C C . THR A 1 83 ? 42.619 26.312 -0.583 1.00 57.19 83 THR A C 1
ATOM 634 O O . THR A 1 83 ? 43.013 26.940 0.410 1.00 57.19 83 THR A O 1
ATOM 637 N N . VAL A 1 84 ? 43.148 25.133 -0.927 1.00 64.69 84 VAL A N 1
ATOM 638 C CA . VAL A 1 84 ? 43.921 24.264 -0.026 1.00 64.69 84 VAL A CA 1
ATOM 639 C C . VAL A 1 84 ? 45.428 24.371 -0.296 1.00 64.69 84 VAL A C 1
ATOM 641 O O . VAL A 1 84 ? 45.871 24.390 -1.442 1.00 64.69 84 VAL A O 1
ATOM 644 N N . LYS A 1 85 ? 46.239 24.449 0.768 1.00 74.44 85 LYS A N 1
ATOM 645 C CA . LYS A 1 85 ? 47.704 24.297 0.701 1.00 74.44 85 LYS A CA 1
ATOM 646 C C . LYS A 1 85 ? 48.076 22.924 1.250 1.00 74.44 85 LYS A C 1
ATOM 648 O O . LYS A 1 85 ? 47.933 22.688 2.446 1.00 74.44 85 LYS A O 1
ATOM 653 N N . GLY A 1 86 ? 48.523 22.022 0.384 1.00 76.88 86 GLY A N 1
ATOM 654 C CA . GLY A 1 86 ? 48.880 20.658 0.776 1.00 76.88 86 GLY A CA 1
ATOM 655 C C . GLY A 1 86 ? 50.317 20.546 1.270 1.00 76.88 86 GLY A C 1
ATOM 656 O O . GLY A 1 86 ? 51.197 21.179 0.690 1.00 76.88 86 GLY A O 1
ATOM 657 N N . ARG A 1 87 ? 50.550 19.724 2.300 1.00 84.69 87 ARG A N 1
ATOM 658 C CA . ARG A 1 87 ? 51.891 19.348 2.801 1.00 84.69 87 ARG A CA 1
ATOM 659 C C . ARG A 1 87 ? 52.241 17.871 2.594 1.00 84.69 87 ARG A C 1
ATOM 661 O O . ARG A 1 87 ? 53.404 17.491 2.713 1.00 84.69 87 ARG A O 1
ATOM 668 N N . GLU A 1 88 ? 51.240 17.034 2.340 1.00 86.00 88 GLU A N 1
ATOM 669 C CA . GLU A 1 88 ? 51.400 15.593 2.158 1.00 86.00 88 GLU A CA 1
ATOM 670 C C . GLU A 1 88 ? 50.345 15.088 1.169 1.00 86.00 88 GLU A C 1
ATOM 672 O O . GLU A 1 88 ? 49.159 15.385 1.310 1.00 86.00 88 GLU A O 1
ATOM 677 N N . LEU A 1 89 ? 50.773 14.315 0.175 1.00 86.38 89 LEU A N 1
ATOM 678 C CA . LEU A 1 89 ? 49.900 13.572 -0.728 1.00 86.38 89 LEU A CA 1
ATOM 679 C C . LEU A 1 89 ? 49.829 12.123 -0.265 1.00 86.38 89 LEU A C 1
ATOM 681 O O . LEU A 1 89 ? 50.856 11.497 -0.002 1.00 86.38 89 LEU A O 1
ATOM 685 N N . ARG A 1 90 ? 48.620 11.574 -0.206 1.00 88.06 90 ARG A N 1
ATOM 686 C CA . ARG A 1 90 ? 48.394 10.163 0.086 1.00 88.06 90 ARG A CA 1
ATOM 687 C C . ARG A 1 90 ? 47.750 9.462 -1.089 1.00 88.06 90 ARG A C 1
ATOM 689 O O . ARG A 1 90 ? 46.728 9.925 -1.589 1.00 88.06 90 ARG A O 1
ATOM 696 N N . LEU A 1 91 ? 48.319 8.331 -1.478 1.00 87.25 91 LEU A N 1
ATOM 697 C CA . LEU A 1 91 ? 47.838 7.480 -2.561 1.00 87.25 91 LEU A CA 1
ATOM 698 C C . LEU A 1 91 ? 47.441 6.119 -1.989 1.00 87.25 91 LEU A C 1
ATOM 700 O O . LEU A 1 91 ? 48.144 5.595 -1.128 1.00 87.25 91 LEU A O 1
ATOM 704 N N . LEU A 1 92 ? 46.329 5.552 -2.453 1.00 87.00 92 LEU A N 1
ATOM 705 C CA . LEU A 1 92 ? 45.918 4.189 -2.114 1.00 87.00 92 LEU A CA 1
ATOM 706 C C . LEU A 1 92 ? 46.086 3.291 -3.331 1.00 87.00 92 LEU A C 1
ATOM 708 O O . LEU A 1 92 ? 45.468 3.551 -4.358 1.00 87.00 92 LEU A O 1
ATOM 712 N N . LEU A 1 93 ? 46.878 2.230 -3.204 1.00 85.31 93 LEU A N 1
ATOM 713 C CA . LEU A 1 93 ? 47.011 1.196 -4.226 1.00 85.31 93 LEU A CA 1
ATOM 714 C C . LEU A 1 93 ? 46.351 -0.111 -3.778 1.00 85.31 93 LEU A C 1
ATOM 716 O O . LEU A 1 93 ? 46.449 -0.492 -2.610 1.00 85.31 93 LEU A O 1
ATOM 720 N N . ASP A 1 94 ? 45.721 -0.818 -4.711 1.00 83.81 94 ASP A N 1
ATOM 721 C CA . ASP A 1 94 ? 45.200 -2.165 -4.485 1.00 83.81 94 ASP A CA 1
ATOM 722 C C . ASP A 1 94 ? 45.370 -3.097 -5.690 1.00 83.81 94 ASP A C 1
ATOM 724 O O . ASP A 1 94 ? 45.902 -2.698 -6.728 1.00 83.81 94 ASP A O 1
ATOM 728 N N . GLY A 1 95 ? 44.954 -4.355 -5.528 1.00 81.81 95 GLY A N 1
ATOM 729 C CA . GLY A 1 95 ? 45.106 -5.400 -6.541 1.00 81.81 95 GLY A CA 1
ATOM 730 C C . GLY A 1 95 ? 46.430 -6.167 -6.400 1.00 81.81 95 GLY A C 1
ATOM 731 O O . GLY A 1 95 ? 46.914 -6.310 -5.271 1.00 81.81 95 GLY A O 1
ATOM 732 N N . PRO A 1 96 ? 47.028 -6.634 -7.513 1.00 83.75 96 PRO A N 1
ATOM 733 C CA . PRO A 1 96 ? 48.231 -7.477 -7.530 1.00 83.75 96 PRO A CA 1
ATOM 734 C C . PRO A 1 96 ? 49.412 -6.970 -6.691 1.00 83.75 96 PRO A C 1
ATOM 736 O O . PRO A 1 96 ? 50.149 -7.758 -6.108 1.00 83.75 96 PRO A O 1
ATOM 739 N N . VAL A 1 97 ? 49.569 -5.654 -6.516 1.00 80.38 97 VAL A N 1
ATOM 740 C CA . VAL A 1 97 ? 50.584 -5.066 -5.615 1.00 80.38 97 VAL A CA 1
ATOM 741 C C . VAL A 1 97 ? 50.528 -5.599 -4.168 1.00 80.38 97 VAL A C 1
ATOM 743 O O . VAL A 1 97 ? 51.542 -5.622 -3.459 1.00 80.38 97 VAL A O 1
ATOM 746 N N . LEU A 1 98 ? 49.365 -6.071 -3.714 1.00 80.75 98 LEU A N 1
ATOM 747 C CA . LEU A 1 98 ? 49.162 -6.651 -2.384 1.00 80.75 98 LEU A CA 1
ATOM 748 C C . LEU A 1 98 ? 49.432 -8.163 -2.337 1.00 80.75 98 LEU A C 1
ATOM 750 O O . LEU A 1 98 ? 49.725 -8.690 -1.264 1.00 80.75 98 LEU A O 1
ATOM 754 N N . GLU A 1 99 ? 49.381 -8.854 -3.475 1.00 80.94 99 GLU A N 1
ATOM 755 C CA . GLU A 1 99 ? 49.456 -10.316 -3.560 1.00 80.94 99 GLU A CA 1
ATOM 756 C C . GLU A 1 99 ? 50.897 -10.801 -3.397 1.00 80.94 99 GLU A C 1
ATOM 758 O O . GLU A 1 99 ? 51.735 -10.403 -4.200 1.00 80.94 99 GLU A O 1
ATOM 763 N N . PRO A 1 100 ? 51.237 -11.640 -2.402 1.00 71.88 100 PRO A N 1
ATOM 764 C CA . PRO A 1 100 ? 52.625 -12.020 -2.104 1.00 71.88 100 PRO A CA 1
ATOM 765 C C . PRO A 1 100 ? 53.430 -12.529 -3.310 1.00 71.88 100 PRO A C 1
ATOM 767 O O . PRO A 1 100 ? 54.624 -12.271 -3.399 1.00 71.88 100 PRO A O 1
ATOM 770 N N . GLU A 1 101 ? 52.764 -13.188 -4.258 1.00 72.25 101 GLU A N 1
ATOM 771 C CA . GLU A 1 101 ? 53.394 -13.856 -5.403 1.00 72.25 101 GLU A CA 1
ATOM 772 C C . GLU A 1 101 ? 53.680 -12.926 -6.594 1.00 72.25 101 GLU A C 1
ATOM 774 O O . GLU A 1 101 ? 54.440 -13.278 -7.497 1.00 72.25 101 GLU A O 1
ATOM 779 N N . CYS A 1 102 ? 53.114 -11.718 -6.597 1.00 71.44 102 CYS A N 1
ATOM 780 C CA . CYS A 1 102 ? 53.352 -10.736 -7.648 1.00 71.44 102 CYS A CA 1
ATOM 781 C C . CYS A 1 102 ? 54.625 -9.933 -7.358 1.00 71.44 102 CYS A C 1
ATOM 783 O O . CYS A 1 102 ? 54.682 -9.184 -6.378 1.00 71.44 102 CYS A O 1
ATOM 785 N N . LEU A 1 103 ? 55.623 -10.058 -8.237 1.00 77.38 103 LEU A N 1
ATOM 786 C CA . LEU A 1 103 ? 56.905 -9.352 -8.172 1.00 77.38 103 LEU A CA 1
ATOM 787 C C . LEU A 1 103 ? 57.018 -8.307 -9.285 1.00 77.38 103 LEU A C 1
ATOM 789 O O . LEU A 1 103 ? 56.459 -8.473 -10.374 1.00 77.38 103 LEU A O 1
ATOM 793 N N . GLY A 1 104 ? 57.790 -7.253 -9.027 1.00 77.75 104 GLY A N 1
ATOM 794 C CA . GLY A 1 104 ? 58.111 -6.237 -10.026 1.00 77.75 104 GLY A CA 1
ATOM 795 C C . GLY A 1 104 ? 58.110 -4.811 -9.487 1.00 77.75 104 GLY A C 1
ATOM 796 O O . GLY A 1 104 ? 58.145 -4.588 -8.279 1.00 77.75 104 GLY A O 1
ATOM 797 N N . THR A 1 105 ? 58.064 -3.844 -10.403 1.00 78.19 105 THR A N 1
ATOM 798 C CA . THR A 1 105 ? 58.190 -2.414 -10.091 1.00 78.19 105 THR A CA 1
ATOM 799 C C . THR A 1 105 ? 56.962 -1.621 -10.533 1.00 78.19 105 THR A C 1
ATOM 801 O O . THR A 1 105 ? 56.470 -1.812 -11.653 1.00 78.19 105 THR A O 1
ATOM 804 N N . ILE A 1 106 ? 56.487 -0.711 -9.676 1.00 79.38 106 ILE A N 1
ATOM 805 C CA . ILE A 1 106 ? 55.574 0.386 -10.033 1.00 79.38 106 ILE A CA 1
ATOM 806 C C . ILE A 1 106 ? 56.339 1.701 -9.889 1.00 79.38 106 ILE A C 1
ATOM 808 O O . ILE A 1 106 ? 56.767 2.050 -8.793 1.00 79.38 106 ILE A O 1
ATOM 812 N N . CYS A 1 107 ? 56.476 2.442 -10.983 1.00 77.50 107 CYS A N 1
ATOM 813 C CA . CYS A 1 107 ? 57.014 3.793 -10.995 1.00 77.50 107 CYS A CA 1
ATOM 814 C C . CYS A 1 107 ? 55.861 4.800 -11.048 1.00 77.50 107 CYS A C 1
ATOM 816 O O . CYS A 1 107 ? 55.114 4.819 -12.026 1.00 77.50 107 CYS A O 1
ATOM 818 N N . LEU A 1 108 ? 55.719 5.648 -10.029 1.00 77.25 108 LEU A N 1
ATOM 819 C CA . LEU A 1 108 ? 54.778 6.771 -10.039 1.00 77.25 108 LEU A CA 1
ATOM 820 C C . LEU A 1 108 ? 55.548 8.067 -10.289 1.00 77.25 108 LEU A C 1
ATOM 822 O O . LEU A 1 108 ? 56.376 8.467 -9.473 1.00 77.25 108 LEU A O 1
ATOM 826 N N . GLY A 1 109 ? 55.282 8.711 -11.420 1.00 75.38 109 GLY A N 1
ATOM 827 C CA . GLY A 1 109 ? 55.734 10.064 -11.714 1.00 75.38 109 GLY A CA 1
ATOM 828 C C . GLY A 1 109 ? 54.678 11.060 -11.261 1.00 75.38 109 GLY A C 1
ATOM 829 O O . GLY A 1 109 ? 53.519 10.968 -11.653 1.00 75.38 109 GLY A O 1
ATOM 830 N N . LEU A 1 110 ? 55.059 12.022 -10.433 1.00 76.06 110 LEU A N 1
ATOM 831 C CA . LEU A 1 110 ? 54.165 13.100 -10.036 1.00 76.06 110 LEU A CA 1
ATOM 832 C C . LEU A 1 110 ? 54.525 14.356 -10.831 1.00 76.06 110 LEU A C 1
ATOM 834 O O . LEU A 1 110 ? 55.697 14.685 -10.985 1.00 76.06 110 LEU A O 1
ATOM 838 N N . GLN A 1 111 ? 53.526 15.083 -11.317 1.00 74.38 111 GLN A N 1
ATOM 839 C CA . GLN A 1 111 ? 53.727 16.383 -11.953 1.00 74.38 111 GLN A CA 1
ATOM 840 C C . GLN A 1 111 ? 52.736 17.385 -11.383 1.00 74.38 111 GLN A C 1
ATOM 842 O O . GLN A 1 111 ? 51.530 17.144 -11.379 1.00 74.38 111 GLN A O 1
ATOM 847 N N . ALA A 1 112 ? 53.235 18.525 -10.916 1.00 72.06 112 ALA A N 1
ATOM 848 C CA . ALA A 1 112 ? 52.399 19.649 -10.522 1.00 72.06 112 ALA A CA 1
ATOM 849 C C . ALA A 1 112 ? 52.537 20.770 -11.549 1.00 72.06 112 ALA A C 1
ATOM 851 O O . ALA A 1 112 ? 53.642 21.194 -11.872 1.00 72.06 112 ALA A O 1
ATOM 852 N N . ARG A 1 113 ? 51.421 21.281 -12.070 1.00 69.62 113 ARG A N 1
ATOM 853 C CA . ARG A 1 113 ? 51.428 22.467 -12.934 1.00 69.62 113 ARG A CA 1
ATOM 854 C C . ARG A 1 113 ? 50.985 23.686 -12.132 1.00 69.62 113 ARG A C 1
ATOM 856 O O . ARG A 1 113 ? 49.797 23.801 -11.846 1.00 69.62 113 ARG A O 1
ATOM 863 N N . SER A 1 114 ? 51.915 24.592 -11.821 1.00 66.31 114 SER A N 1
ATOM 864 C CA . SER A 1 114 ? 51.680 25.832 -11.067 1.00 66.31 114 SER A CA 1
ATOM 865 C C . SER A 1 114 ? 51.860 27.047 -11.975 1.00 66.31 114 SER A C 1
ATOM 867 O O . SER A 1 114 ? 52.930 27.233 -12.552 1.00 66.31 114 SER A O 1
ATOM 869 N N . GLY A 1 115 ? 50.819 27.867 -12.162 1.00 60.78 115 GLY A N 1
ATOM 870 C CA . GLY A 1 115 ? 50.921 29.107 -12.953 1.00 60.78 115 GLY A CA 1
ATOM 871 C C . GLY A 1 115 ? 51.398 28.923 -14.405 1.00 60.78 115 GLY A C 1
ATOM 872 O O . GLY A 1 115 ? 51.979 29.838 -14.976 1.00 60.78 115 GLY A O 1
ATOM 873 N N . GLY A 1 116 ? 51.193 27.739 -14.992 1.00 57.72 116 GLY A N 1
ATOM 874 C CA . GLY A 1 116 ? 51.632 27.400 -16.352 1.00 57.72 116 GLY A CA 1
ATOM 875 C C . GLY A 1 116 ? 53.019 26.753 -16.453 1.00 57.72 116 GLY A C 1
ATOM 876 O O . GLY A 1 116 ? 53.324 26.191 -17.502 1.00 57.72 116 GLY A O 1
ATOM 877 N N . GLN A 1 117 ? 53.823 26.745 -15.383 1.00 57.50 117 GLN A N 1
ATOM 878 C CA . GLN A 1 117 ? 55.077 25.986 -15.327 1.00 57.50 117 GLN A CA 1
ATOM 879 C C . GLN A 1 117 ? 54.843 24.572 -14.789 1.00 57.50 117 GLN A C 1
ATOM 881 O O . GLN A 1 117 ? 54.085 24.369 -13.837 1.00 57.50 117 GLN A O 1
ATOM 886 N N . LEU A 1 118 ? 55.484 23.594 -15.430 1.00 62.47 118 LEU A N 1
ATOM 887 C CA . LEU A 1 118 ? 55.503 22.205 -14.989 1.00 62.47 118 LEU A CA 1
ATOM 888 C C . LEU A 1 118 ? 56.604 22.040 -13.937 1.00 62.47 118 LEU A C 1
ATOM 890 O O . LEU A 1 118 ? 57.747 22.428 -14.174 1.00 62.47 118 LEU A O 1
ATOM 894 N N . GLN A 1 119 ? 56.254 21.475 -12.792 1.00 67.38 119 GLN A N 1
ATOM 895 C CA . GLN A 1 119 ? 57.192 21.042 -11.772 1.00 67.38 119 GLN A CA 1
ATOM 896 C C . GLN A 1 119 ? 57.152 19.517 -11.719 1.00 67.38 119 GLN A C 1
ATOM 898 O O . GLN A 1 119 ? 56.126 18.933 -11.358 1.00 67.38 119 GLN A O 1
ATOM 903 N N . ASP A 1 120 ? 58.266 18.885 -12.080 1.00 61.47 120 ASP A N 1
ATOM 904 C CA . ASP A 1 120 ? 58.437 17.453 -11.877 1.00 61.47 120 ASP A CA 1
ATOM 905 C C . ASP A 1 120 ? 58.606 17.192 -10.375 1.00 61.47 120 ASP A C 1
ATOM 907 O O . ASP A 1 120 ? 59.465 17.764 -9.697 1.00 61.47 120 ASP A O 1
ATOM 911 N N . LEU A 1 121 ? 57.700 16.381 -9.847 1.00 63.81 121 LEU A N 1
ATOM 912 C CA . LEU A 1 121 ? 57.671 15.906 -8.471 1.00 63.81 121 LEU A CA 1
ATOM 913 C C . LEU A 1 121 ? 58.295 14.493 -8.435 1.00 63.81 121 LEU A C 1
ATOM 915 O O . LEU A 1 121 ? 58.512 13.891 -9.489 1.00 63.81 121 LEU A O 1
ATOM 919 N N . PRO A 1 122 ? 58.647 13.956 -7.252 1.00 58.53 122 PRO A N 1
ATOM 920 C CA . PRO A 1 122 ? 59.467 12.752 -7.148 1.00 58.53 122 PRO A CA 1
ATOM 921 C C . PRO A 1 122 ? 58.947 11.562 -7.952 1.00 58.53 122 PRO A C 1
ATOM 923 O O . PRO A 1 122 ? 57.754 11.254 -7.926 1.00 58.53 122 PRO A O 1
ATOM 926 N N . LEU A 1 123 ? 59.883 10.863 -8.598 1.00 61.41 123 LEU A N 1
ATOM 927 C CA . LEU A 1 123 ? 59.656 9.537 -9.156 1.00 61.41 123 LEU A CA 1
ATOM 928 C C . LEU A 1 123 ? 59.726 8.517 -8.016 1.00 61.41 123 LEU A C 1
ATOM 930 O O . LEU A 1 123 ? 60.755 8.378 -7.350 1.00 61.41 123 LEU A O 1
ATOM 934 N N . LEU A 1 124 ? 58.621 7.819 -7.789 1.00 66.94 124 LEU A N 1
ATOM 935 C CA . LEU A 1 124 ? 58.502 6.785 -6.774 1.00 66.94 124 LEU A CA 1
ATOM 936 C C . LEU A 1 124 ? 58.625 5.413 -7.439 1.00 66.94 124 LEU A C 1
ATOM 938 O O . LEU A 1 124 ? 57.677 5.001 -8.099 1.00 66.94 124 LEU A O 1
ATOM 942 N N . ALA A 1 125 ? 59.739 4.704 -7.260 1.00 67.50 125 ALA A N 1
ATOM 943 C CA . ALA A 1 125 ? 59.865 3.314 -7.700 1.00 67.50 125 ALA A CA 1
ATOM 944 C C . ALA A 1 125 ? 59.594 2.370 -6.522 1.00 67.50 125 ALA A C 1
ATOM 946 O O . ALA A 1 125 ? 60.412 2.250 -5.610 1.00 67.50 125 ALA A O 1
ATOM 947 N N . LEU A 1 126 ? 58.421 1.737 -6.536 1.00 70.06 126 LEU A N 1
ATOM 948 C CA . LEU A 1 126 ? 58.038 0.681 -5.608 1.00 70.06 126 LEU A CA 1
ATOM 949 C C . LEU A 1 126 ? 58.476 -0.659 -6.196 1.00 70.06 126 LEU A C 1
ATOM 951 O O . LEU A 1 126 ? 57.843 -1.147 -7.131 1.00 70.06 126 LEU A O 1
ATOM 955 N N . GLU A 1 127 ? 59.542 -1.233 -5.659 1.00 70.44 127 GLU A N 1
ATOM 956 C CA . GLU A 1 127 ? 60.052 -2.548 -6.025 1.00 70.44 127 GLU A CA 1
ATOM 957 C C . GLU A 1 127 ? 59.574 -3.611 -5.039 1.00 70.44 127 GLU A C 1
ATOM 959 O O . GLU A 1 127 ? 59.668 -3.461 -3.819 1.00 70.44 127 GLU A O 1
ATOM 964 N N . LYS A 1 128 ? 59.081 -4.719 -5.581 1.00 71.31 128 LYS A N 1
ATOM 965 C CA . LYS A 1 128 ? 58.716 -5.906 -4.822 1.00 71.31 128 LYS A CA 1
ATOM 966 C C . LYS A 1 128 ? 59.552 -7.074 -5.319 1.00 71.31 128 LYS A C 1
ATOM 968 O O . LYS A 1 128 ? 59.277 -7.632 -6.383 1.00 71.31 128 LYS A O 1
ATOM 973 N N . ASN A 1 129 ? 60.600 -7.376 -4.554 1.00 61.06 129 ASN A N 1
ATOM 974 C CA . ASN A 1 129 ? 61.718 -8.219 -4.985 1.00 61.06 129 ASN A CA 1
ATOM 975 C C . ASN A 1 129 ? 61.779 -9.578 -4.261 1.00 61.06 129 ASN A C 1
ATOM 977 O O . ASN A 1 129 ? 62.521 -10.457 -4.694 1.00 61.06 129 ASN A O 1
ATOM 981 N N . THR A 1 130 ? 61.001 -9.780 -3.192 1.00 58.56 130 THR A N 1
ATOM 982 C CA . THR A 1 130 ? 60.917 -11.042 -2.438 1.00 58.56 130 THR A CA 1
ATOM 983 C C . THR A 1 130 ? 59.452 -11.408 -2.171 1.00 58.56 130 THR A C 1
ATOM 985 O O . THR A 1 130 ? 58.580 -10.544 -2.168 1.00 58.56 130 THR A O 1
ATOM 988 N N . GLY A 1 131 ? 59.163 -12.701 -1.971 1.00 51.88 131 GLY A N 1
ATOM 989 C CA . GLY A 1 131 ? 57.827 -13.182 -1.572 1.00 51.88 131 GLY A CA 1
ATOM 990 C C . GLY A 1 131 ? 57.456 -12.859 -0.115 1.00 51.88 131 GLY A C 1
ATOM 991 O O . GLY A 1 131 ? 56.397 -13.267 0.357 1.00 51.88 131 GLY A O 1
ATOM 992 N N . GLU A 1 132 ? 58.333 -12.153 0.602 1.00 51.44 132 GLU A N 1
ATOM 993 C CA . GLU A 1 132 ? 58.082 -11.600 1.932 1.00 51.44 132 GLU A CA 1
ATOM 994 C C . GLU A 1 132 ? 57.454 -10.198 1.802 1.00 51.44 132 GLU A C 1
ATOM 996 O O . GLU A 1 132 ? 57.536 -9.562 0.753 1.00 51.44 132 GLU A O 1
ATOM 1001 N N . GLU A 1 133 ? 56.789 -9.695 2.848 1.00 52.53 133 GLU A N 1
ATOM 1002 C CA . GLU A 1 133 ? 56.049 -8.413 2.829 1.00 52.53 133 GLU A CA 1
ATOM 1003 C C . GLU A 1 133 ? 56.943 -7.150 2.746 1.00 52.53 133 GLU A C 1
ATOM 1005 O O . GLU A 1 133 ? 56.545 -6.061 3.171 1.00 52.53 133 GLU A O 1
ATOM 1010 N N . GLU A 1 134 ? 58.156 -7.266 2.210 1.00 53.34 134 GLU A N 1
ATOM 1011 C CA . GLU A 1 134 ? 59.125 -6.182 2.110 1.00 53.34 134 GLU A CA 1
ATOM 1012 C C . GLU A 1 134 ? 58.983 -5.447 0.770 1.00 53.34 134 GLU A C 1
ATOM 1014 O O . GLU A 1 134 ? 59.344 -5.938 -0.300 1.00 53.34 134 GLU A O 1
ATOM 1019 N N . TYR A 1 135 ? 58.440 -4.231 0.833 1.00 60.50 135 TYR A N 1
ATOM 1020 C CA . TYR A 1 135 ? 58.435 -3.299 -0.290 1.00 60.50 135 TYR A CA 1
ATOM 1021 C C . TYR A 1 135 ? 59.699 -2.443 -0.231 1.00 60.50 135 TYR A C 1
ATOM 1023 O O . TYR A 1 135 ? 59.926 -1.728 0.749 1.00 60.50 135 TYR A O 1
ATOM 1031 N N . PHE A 1 136 ? 60.505 -2.476 -1.287 1.00 55.00 136 PHE A N 1
ATOM 1032 C CA . PHE A 1 136 ? 61.674 -1.618 -1.411 1.00 55.00 136 PHE A CA 1
ATOM 1033 C C . PHE A 1 136 ? 61.289 -0.363 -2.175 1.00 55.00 136 PHE A C 1
ATOM 1035 O O . PHE A 1 136 ? 60.667 -0.415 -3.234 1.00 55.00 136 PHE A O 1
ATOM 1042 N N . LEU A 1 137 ? 61.640 0.789 -1.613 1.00 57.31 137 LEU A N 1
ATOM 1043 C CA . LEU A 1 137 ? 61.372 2.068 -2.236 1.00 57.31 137 LEU A CA 1
ATOM 1044 C C . LEU A 1 137 ? 62.684 2.732 -2.629 1.00 57.31 137 LEU A C 1
ATOM 1046 O O . LEU A 1 137 ? 63.447 3.171 -1.768 1.00 57.31 137 LEU A O 1
ATOM 1050 N N . SER A 1 138 ? 62.921 2.855 -3.931 1.00 54.53 138 SER A N 1
ATOM 1051 C CA . SER A 1 138 ? 63.989 3.707 -4.441 1.00 54.53 138 SER A CA 1
ATOM 1052 C C . SER A 1 138 ? 63.427 5.107 -4.667 1.00 54.53 138 SER A C 1
ATOM 1054 O O . SER A 1 138 ? 62.644 5.351 -5.586 1.00 54.53 138 SER A O 1
ATOM 1056 N N . LEU A 1 139 ? 63.801 6.029 -3.778 1.00 54.34 139 LEU A N 1
ATOM 1057 C CA . LEU A 1 139 ? 63.462 7.444 -3.885 1.00 54.34 139 LEU A CA 1
ATOM 1058 C C . LEU A 1 139 ? 64.541 8.185 -4.665 1.00 54.34 139 LEU A C 1
ATOM 1060 O O . LEU A 1 139 ? 65.700 8.204 -4.258 1.00 54.34 139 LEU A O 1
ATOM 1064 N N . MET A 1 140 ? 64.138 8.888 -5.720 1.00 53.41 140 MET A N 1
ATOM 1065 C CA . MET A 1 140 ? 64.926 9.989 -6.274 1.00 53.41 140 MET A CA 1
ATOM 1066 C C . MET A 1 140 ? 64.353 11.313 -5.749 1.00 53.41 140 MET A C 1
ATOM 1068 O O . MET A 1 140 ? 63.651 12.016 -6.473 1.00 53.41 140 MET A O 1
ATOM 1072 N N . TYR A 1 141 ? 64.551 11.612 -4.455 1.00 56.72 141 TYR A N 1
ATOM 1073 C CA . TYR A 1 141 ? 63.947 12.789 -3.810 1.00 56.72 141 TYR A CA 1
ATOM 1074 C C . TYR A 1 141 ? 64.747 13.341 -2.622 1.00 56.72 141 TYR A C 1
ATOM 1076 O O . TYR A 1 141 ? 65.289 12.563 -1.841 1.00 56.72 141 TYR A O 1
ATOM 1084 N N . ASP A 1 142 ? 64.762 14.671 -2.451 1.00 54.53 142 ASP A N 1
ATOM 1085 C CA . ASP A 1 142 ? 65.509 15.371 -1.390 1.00 54.53 142 ASP A CA 1
ATOM 1086 C C . ASP A 1 142 ? 64.639 16.033 -0.290 1.00 54.53 142 ASP A C 1
ATOM 1088 O O . ASP A 1 142 ? 65.189 16.483 0.713 1.00 54.53 142 ASP A O 1
ATOM 1092 N N . GLN A 1 143 ? 63.299 16.073 -0.408 1.00 57.78 143 GLN A N 1
ATOM 1093 C CA . GLN A 1 143 ? 62.435 16.832 0.529 1.00 57.78 143 GLN A CA 1
ATOM 1094 C C . GLN A 1 143 ? 61.811 15.996 1.668 1.00 57.78 143 GLN A C 1
ATOM 1096 O O . GLN A 1 143 ? 60.825 16.417 2.279 1.00 57.78 143 GLN A O 1
ATOM 1101 N N . GLY A 1 144 ? 62.365 14.822 1.980 1.00 62.66 144 GLY A N 1
ATOM 1102 C CA . GLY A 1 144 ? 61.990 14.031 3.160 1.00 62.66 144 GLY A CA 1
ATOM 1103 C C . GLY A 1 144 ? 61.548 12.589 2.871 1.00 62.66 144 GLY A C 1
ATOM 1104 O O . GLY A 1 144 ? 61.396 12.200 1.713 1.00 62.66 144 GLY A O 1
ATOM 1105 N N . PRO A 1 145 ? 61.362 11.769 3.925 1.00 67.56 145 PRO A N 1
ATOM 1106 C CA . PRO A 1 145 ? 61.088 10.342 3.780 1.00 67.56 145 PRO A CA 1
ATOM 1107 C C . PRO A 1 145 ? 59.641 10.078 3.335 1.00 67.56 145 PRO A C 1
ATOM 1109 O O . PRO A 1 145 ? 58.690 10.541 3.965 1.00 67.56 145 PRO A O 1
ATOM 1112 N N . VAL A 1 146 ? 59.471 9.286 2.273 1.00 73.56 146 VAL A N 1
ATOM 1113 C CA . VAL A 1 146 ? 58.177 8.688 1.904 1.00 73.56 146 VAL A CA 1
ATOM 1114 C C . VAL A 1 146 ? 57.927 7.470 2.790 1.00 73.56 146 VAL A C 1
ATOM 1116 O O . VAL A 1 146 ? 58.845 6.698 3.057 1.00 73.56 146 VAL A O 1
ATOM 1119 N N . SER A 1 147 ? 56.687 7.284 3.241 1.00 76.56 147 SER A N 1
ATOM 1120 C CA . SER A 1 147 ? 56.295 6.111 4.034 1.00 76.56 147 SER A CA 1
ATOM 1121 C C . SER A 1 147 ? 55.155 5.354 3.370 1.00 76.56 147 SER A C 1
ATOM 1123 O O . SER A 1 147 ? 54.337 5.942 2.662 1.00 76.56 147 SER A O 1
ATOM 1125 N N . PHE A 1 148 ? 55.091 4.047 3.603 1.00 77.88 148 PHE A N 1
ATOM 1126 C CA . PHE A 1 148 ? 53.998 3.205 3.141 1.00 77.88 148 PHE A CA 1
ATOM 1127 C C . PHE A 1 148 ? 53.490 2.324 4.276 1.00 77.88 148 PHE A C 1
ATOM 1129 O O . PHE A 1 148 ? 54.234 1.959 5.186 1.00 77.88 148 PHE A O 1
ATOM 1136 N N . GLN A 1 149 ? 52.205 1.995 4.240 1.00 81.50 149 GLN A N 1
ATOM 1137 C CA . GLN A 1 149 ? 51.613 1.052 5.179 1.00 81.50 149 GLN A CA 1
ATOM 1138 C C . GLN A 1 149 ? 50.440 0.318 4.541 1.00 81.50 149 GLN A C 1
ATOM 1140 O O . GLN A 1 149 ? 49.622 0.917 3.840 1.00 81.50 149 GLN A O 1
ATOM 1145 N N . ARG A 1 150 ? 50.313 -0.976 4.839 1.00 80.75 150 ARG A N 1
ATOM 1146 C CA . ARG A 1 150 ? 49.076 -1.704 4.563 1.00 80.75 150 ARG A CA 1
ATOM 1147 C C . ARG A 1 150 ? 48.001 -1.230 5.529 1.00 80.75 150 ARG A C 1
ATOM 1149 O O . ARG A 1 150 ? 48.212 -1.162 6.744 1.00 80.75 150 ARG A O 1
ATOM 1156 N N . VAL A 1 151 ? 46.843 -0.877 4.993 1.00 79.44 151 VAL A N 1
ATOM 1157 C CA . VAL A 1 151 ? 45.691 -0.480 5.792 1.00 79.44 151 VAL A CA 1
ATOM 1158 C C . VAL A 1 151 ? 44.466 -1.226 5.317 1.00 79.44 151 VAL A C 1
ATOM 1160 O O . VAL A 1 151 ? 44.228 -1.386 4.126 1.00 79.44 151 VAL A O 1
ATOM 1163 N N . LYS A 1 152 ? 43.664 -1.656 6.283 1.00 76.50 152 LYS A N 1
ATOM 1164 C CA . LYS A 1 152 ? 42.355 -2.234 6.040 1.00 76.50 152 LYS A CA 1
ATOM 1165 C C . LYS A 1 152 ? 41.295 -1.187 6.323 1.00 76.50 152 LYS A C 1
ATOM 1167 O O . LYS A 1 152 ? 41.321 -0.561 7.386 1.00 76.50 152 LYS A O 1
ATOM 1172 N N . PHE A 1 153 ? 40.364 -0.997 5.400 1.00 69.31 153 PHE A N 1
ATOM 1173 C CA . PHE A 1 153 ? 39.239 -0.093 5.613 1.00 69.31 153 PHE A CA 1
ATOM 1174 C C . PHE A 1 153 ? 37.907 -0.750 5.259 1.00 69.31 153 PHE A C 1
ATOM 1176 O O . PHE A 1 153 ? 37.841 -1.770 4.572 1.00 69.31 153 PHE A O 1
ATOM 1183 N N . ARG A 1 154 ? 36.829 -0.159 5.776 1.00 62.81 154 ARG A N 1
ATOM 1184 C CA . ARG A 1 154 ? 35.450 -0.506 5.428 1.00 62.81 154 ARG A CA 1
ATOM 1185 C C . ARG A 1 154 ? 34.860 0.635 4.615 1.00 62.81 154 ARG A C 1
ATOM 1187 O O . ARG A 1 154 ? 35.025 1.794 4.996 1.00 62.81 154 ARG A O 1
ATOM 1194 N N . SER A 1 155 ? 34.193 0.315 3.512 1.00 57.19 155 SER A N 1
ATOM 1195 C CA . SER A 1 155 ? 33.490 1.303 2.693 1.00 57.19 155 SER A CA 1
ATOM 1196 C C . SER A 1 155 ? 32.153 0.733 2.216 1.00 57.19 155 SER A C 1
ATOM 1198 O O . SER A 1 155 ? 32.129 -0.429 1.806 1.00 57.19 155 SER A O 1
ATOM 1200 N N . PRO A 1 156 ? 31.064 1.527 2.227 1.00 47.94 156 PRO A N 1
ATOM 1201 C CA . PRO A 1 156 ? 29.739 1.088 1.785 1.00 47.94 156 PRO A CA 1
ATOM 1202 C C . PRO A 1 156 ? 29.723 0.429 0.395 1.00 47.94 156 PRO A C 1
ATOM 1204 O O . PRO A 1 156 ? 29.044 -0.573 0.212 1.00 47.94 156 PRO A O 1
ATOM 1207 N N . GLY A 1 157 ? 30.514 0.924 -0.567 1.00 47.69 157 GLY A N 1
ATOM 1208 C CA . GLY A 1 157 ? 30.560 0.363 -1.930 1.00 47.69 157 GLY A CA 1
ATOM 1209 C C . GLY A 1 157 ? 31.617 -0.707 -2.188 1.00 47.69 157 GLY A C 1
ATOM 1210 O O . GLY A 1 157 ? 31.637 -1.268 -3.274 1.00 47.69 157 GLY A O 1
ATOM 1211 N N . PHE A 1 158 ? 32.497 -0.998 -1.227 1.00 47.44 158 PHE A N 1
ATOM 1212 C CA . PHE A 1 158 ? 33.573 -1.987 -1.397 1.00 47.44 158 PHE A CA 1
ATOM 1213 C C . PHE A 1 158 ? 33.522 -3.128 -0.371 1.00 47.44 158 PHE A C 1
ATOM 1215 O O . PHE A 1 158 ? 34.400 -3.991 -0.368 1.00 47.44 158 PHE A O 1
ATOM 1222 N N . GLY A 1 159 ? 32.489 -3.154 0.476 1.00 50.06 159 GLY A N 1
ATOM 1223 C CA . GLY A 1 159 ? 32.271 -4.181 1.489 1.00 50.06 159 GLY A CA 1
ATOM 1224 C C . GLY A 1 159 ? 33.131 -4.020 2.748 1.00 50.06 159 GLY A C 1
ATOM 1225 O O . GLY A 1 159 ? 33.821 -3.018 2.970 1.00 50.06 159 GLY A O 1
ATOM 1226 N N . ASP A 1 160 ? 33.060 -5.033 3.612 1.00 48.81 160 ASP A N 1
ATOM 1227 C CA . ASP A 1 160 ? 33.837 -5.088 4.846 1.00 48.81 160 ASP A CA 1
ATOM 1228 C C . ASP A 1 160 ? 35.276 -5.554 4.569 1.00 48.81 160 ASP A C 1
ATOM 1230 O O . ASP A 1 160 ? 35.515 -6.719 4.266 1.00 48.81 160 ASP A O 1
ATOM 1234 N N . GLY A 1 161 ? 36.251 -4.660 4.768 1.00 58.22 161 GLY A N 1
ATOM 1235 C CA . GLY A 1 161 ? 37.644 -5.045 4.996 1.00 58.22 161 GLY A CA 1
ATOM 1236 C C . GLY A 1 161 ? 38.509 -5.222 3.749 1.00 58.22 161 GLY A C 1
ATOM 1237 O O . GLY A 1 161 ? 39.242 -6.205 3.667 1.00 58.22 161 GLY A O 1
ATOM 1238 N N . ARG A 1 162 ? 38.491 -4.266 2.818 1.00 70.06 162 ARG A N 1
ATOM 1239 C CA . ARG A 1 162 ? 39.461 -4.237 1.713 1.00 70.06 162 ARG A CA 1
ATOM 1240 C C . ARG A 1 162 ? 40.820 -3.765 2.228 1.00 70.06 162 ARG A C 1
ATOM 1242 O O . ARG A 1 162 ? 40.897 -2.789 2.980 1.00 70.06 162 ARG A O 1
ATOM 1249 N N . GLU A 1 163 ? 41.871 -4.485 1.858 1.00 80.06 163 GLU A N 1
ATOM 1250 C CA . GLU A 1 163 ? 43.255 -4.105 2.139 1.00 80.06 163 GLU A CA 1
ATOM 1251 C C . GLU A 1 163 ? 43.794 -3.247 1.003 1.00 80.06 163 GLU A C 1
ATOM 1253 O O . GLU A 1 163 ? 43.492 -3.491 -0.163 1.00 80.06 163 GLU A O 1
ATOM 1258 N N . VAL A 1 164 ? 44.551 -2.216 1.366 1.00 85.25 164 VAL A N 1
ATOM 1259 C CA . VAL A 1 164 ? 45.197 -1.281 0.444 1.00 85.25 164 VAL A CA 1
ATOM 1260 C C . VAL A 1 164 ? 46.584 -0.922 0.949 1.00 85.25 164 VAL A C 1
ATOM 1262 O O . VAL A 1 164 ? 46.844 -0.935 2.154 1.00 85.25 164 VAL A O 1
ATOM 1265 N N . LEU A 1 165 ? 47.465 -0.560 0.027 1.00 86.19 165 LEU A N 1
ATOM 1266 C CA . LEU A 1 165 ? 48.764 0.024 0.318 1.00 86.19 165 LEU A CA 1
ATOM 1267 C C . LEU A 1 165 ? 48.616 1.549 0.294 1.00 86.19 165 LEU A C 1
ATOM 1269 O O . LEU A 1 165 ? 48.422 2.139 -0.767 1.00 86.19 165 LEU A O 1
ATOM 1273 N N . GLU A 1 166 ? 48.672 2.191 1.462 1.00 87.69 166 GLU A N 1
ATOM 1274 C CA . GLU A 1 166 ? 48.702 3.653 1.570 1.00 87.69 166 GLU A CA 1
ATOM 1275 C C . GLU A 1 166 ? 50.148 4.133 1.436 1.00 87.69 166 GLU A C 1
ATOM 1277 O O . GLU A 1 166 ? 50.991 3.759 2.247 1.00 87.69 166 GLU A O 1
ATOM 1282 N N . ILE A 1 167 ? 50.418 4.987 0.450 1.00 86.38 167 ILE A N 1
ATOM 1283 C CA . ILE A 1 167 ? 51.705 5.657 0.238 1.00 86.38 167 ILE A CA 1
ATOM 1284 C C . ILE A 1 167 ? 51.553 7.122 0.641 1.00 86.38 167 ILE A C 1
ATOM 1286 O O . ILE A 1 167 ? 50.631 7.795 0.180 1.00 86.38 167 ILE A O 1
ATOM 1290 N N . ARG A 1 168 ? 52.453 7.627 1.486 1.00 86.75 168 ARG A N 1
ATOM 1291 C CA . ARG A 1 168 ? 52.449 8.995 2.023 1.00 86.75 168 ARG A CA 1
ATOM 1292 C C . ARG A 1 168 ? 53.682 9.748 1.557 1.00 86.75 168 ARG A C 1
ATOM 1294 O O . ARG A 1 168 ? 54.803 9.393 1.922 1.00 86.75 168 ARG A O 1
ATOM 1301 N N . ILE A 1 169 ? 53.459 10.793 0.774 1.00 84.25 169 ILE A N 1
ATOM 1302 C CA . ILE A 1 169 ? 54.502 11.535 0.076 1.00 84.25 169 ILE A CA 1
ATOM 1303 C C . ILE A 1 169 ? 54.517 12.973 0.612 1.00 84.25 169 ILE A C 1
ATOM 1305 O O . ILE A 1 169 ? 53.555 13.710 0.374 1.00 84.25 169 ILE A O 1
ATOM 1309 N N . PRO A 1 170 ? 55.573 13.401 1.329 1.00 80.31 170 PRO A N 1
ATOM 1310 C CA . PRO A 1 170 ? 55.700 14.784 1.771 1.00 80.31 170 PRO A CA 1
ATOM 1311 C C . PRO A 1 170 ? 55.961 15.692 0.562 1.00 80.31 170 PRO A C 1
ATOM 1313 O O . PRO A 1 170 ? 56.979 15.572 -0.125 1.00 80.31 170 PRO A O 1
ATOM 1316 N N . LEU A 1 171 ? 55.027 16.601 0.280 1.00 77.50 171 LEU A N 1
ATOM 1317 C CA . LEU A 1 171 ? 55.122 17.535 -0.841 1.00 77.50 171 LEU A CA 1
ATOM 1318 C C . LEU A 1 171 ? 54.304 18.798 -0.583 1.00 77.50 171 LEU A C 1
ATOM 1320 O O . LEU A 1 171 ? 53.259 18.750 0.060 1.00 77.50 171 LEU A O 1
ATOM 1324 N N . ARG A 1 172 ? 54.771 19.939 -1.096 1.00 74.50 172 ARG A N 1
ATOM 1325 C CA . ARG A 1 172 ? 54.073 21.225 -0.968 1.00 74.50 172 ARG A CA 1
ATOM 1326 C C . ARG A 1 172 ? 53.369 21.582 -2.271 1.00 74.50 172 ARG A C 1
ATOM 1328 O O . ARG A 1 172 ? 54.046 21.849 -3.257 1.00 74.50 172 ARG A O 1
ATOM 1335 N N . LEU A 1 173 ? 52.036 21.641 -2.256 1.00 71.69 173 LEU A N 1
ATOM 1336 C CA . LEU A 1 173 ? 51.229 22.122 -3.388 1.00 71.69 173 LEU A CA 1
ATOM 1337 C C . LEU A 1 173 ? 50.608 23.480 -3.074 1.00 71.69 173 LEU A C 1
ATOM 1339 O O . LEU A 1 173 ? 50.093 23.712 -1.974 1.00 71.69 173 LEU A O 1
ATOM 1343 N N . ARG A 1 174 ? 50.650 24.384 -4.054 1.00 65.38 174 ARG A N 1
ATOM 1344 C CA . ARG A 1 174 ? 49.994 25.688 -4.002 1.00 65.38 174 ARG A CA 1
ATOM 1345 C C . ARG A 1 174 ? 48.541 25.574 -4.458 1.00 65.38 174 ARG A C 1
ATOM 1347 O O . ARG A 1 174 ? 48.144 24.695 -5.213 1.00 65.38 174 ARG A O 1
ATOM 1354 N N . ARG A 1 175 ? 47.784 26.592 -4.061 1.00 60.22 175 ARG A N 1
ATOM 1355 C CA . ARG A 1 175 ? 46.363 26.835 -4.342 1.00 60.22 175 ARG A CA 1
ATOM 1356 C C . ARG A 1 175 ? 45.947 26.869 -5.820 1.00 60.22 175 ARG A C 1
ATOM 1358 O O . ARG A 1 175 ? 44.782 27.049 -6.111 1.00 60.22 175 ARG A O 1
ATOM 1365 N N . THR A 1 176 ? 46.852 26.780 -6.782 1.00 60.25 176 THR A N 1
ATOM 1366 C CA . THR A 1 176 ? 46.497 26.838 -8.216 1.00 60.25 176 THR A CA 1
ATOM 1367 C C . THR A 1 176 ? 47.038 25.647 -8.989 1.00 60.25 176 THR A C 1
ATOM 1369 O O . THR A 1 176 ? 47.014 25.649 -10.219 1.00 60.25 176 THR A O 1
ATOM 1372 N N . ASP A 1 177 ? 47.572 24.659 -8.277 1.00 67.69 177 ASP A N 1
ATOM 1373 C CA . ASP A 1 177 ? 48.340 23.596 -8.892 1.00 67.69 177 ASP A CA 1
ATOM 1374 C C . ASP A 1 177 ? 47.405 22.508 -9.411 1.00 67.69 177 ASP A C 1
ATOM 1376 O O . ASP A 1 177 ? 46.465 22.101 -8.733 1.00 67.69 177 ASP A O 1
ATOM 1380 N N . ARG A 1 178 ? 47.658 22.011 -10.622 1.00 69.50 178 ARG A N 1
ATOM 1381 C CA . ARG A 1 178 ? 47.049 20.761 -11.093 1.00 69.50 178 ARG A CA 1
ATOM 1382 C C . ARG A 1 178 ? 48.013 19.620 -10.844 1.00 69.50 178 ARG A C 1
ATOM 1384 O O . ARG A 1 178 ? 49.152 19.697 -11.302 1.00 69.50 178 ARG A O 1
ATOM 1391 N N . LEU A 1 179 ? 47.556 18.583 -10.149 1.00 75.25 179 LEU A N 1
ATOM 1392 C CA . LEU A 1 179 ? 48.348 17.388 -9.895 1.00 75.25 179 LEU A CA 1
ATOM 1393 C C . LEU A 1 179 ? 48.059 16.352 -10.979 1.00 75.25 179 LEU A C 1
ATOM 1395 O O . LEU A 1 179 ? 46.907 16.000 -11.217 1.00 75.25 179 LEU A O 1
ATOM 1399 N N . SER A 1 180 ? 49.109 15.839 -11.599 1.00 74.69 180 SER A N 1
ATOM 1400 C CA . SER A 1 180 ? 49.048 14.722 -12.536 1.00 74.69 180 SER A CA 1
ATOM 1401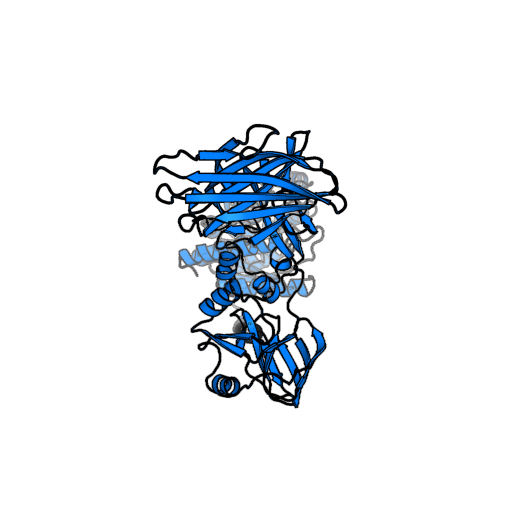 C C . SER A 1 180 ? 49.849 13.575 -11.940 1.00 74.69 180 SER A C 1
ATOM 1403 O O . SER A 1 180 ? 50.984 13.772 -11.502 1.00 74.69 180 SER A O 1
ATOM 1405 N N . VAL A 1 181 ? 49.249 12.391 -11.891 1.00 75.00 181 VAL A N 1
ATOM 1406 C CA . VAL A 1 181 ? 49.920 11.160 -11.476 1.00 75.00 181 VAL A CA 1
ATOM 1407 C C . VAL A 1 181 ? 50.099 10.306 -12.720 1.00 75.00 181 VAL A C 1
ATOM 1409 O O . VAL A 1 181 ? 49.129 9.825 -13.300 1.00 75.00 181 VAL A O 1
ATOM 1412 N N . LEU A 1 182 ? 51.345 10.162 -13.141 1.00 74.06 182 LEU A N 1
ATOM 1413 C CA . LEU A 1 182 ? 51.787 9.254 -14.186 1.00 74.06 182 LEU A CA 1
ATOM 1414 C C . LEU A 1 182 ? 52.175 7.938 -13.526 1.00 74.06 182 LEU A C 1
ATOM 1416 O O . LEU A 1 182 ? 52.830 7.945 -12.484 1.00 74.06 182 LEU A O 1
ATOM 1420 N N . ALA A 1 183 ? 51.804 6.813 -14.123 1.00 73.94 183 ALA A N 1
ATOM 1421 C CA . ALA A 1 183 ? 52.195 5.516 -13.595 1.00 73.94 183 ALA A CA 1
ATOM 1422 C C . ALA A 1 183 ? 52.749 4.606 -14.691 1.00 73.94 183 ALA A C 1
ATOM 1424 O O . ALA A 1 183 ? 52.269 4.576 -15.822 1.00 73.94 183 ALA A O 1
ATOM 1425 N N . LEU A 1 184 ? 53.777 3.850 -14.325 1.00 73.44 184 LEU A N 1
ATOM 1426 C CA . LEU A 1 184 ? 54.403 2.812 -15.130 1.00 73.44 184 LEU A CA 1
ATOM 1427 C C . LEU A 1 184 ? 54.500 1.555 -14.274 1.00 73.44 184 LEU A C 1
ATOM 1429 O O . LEU A 1 184 ? 54.963 1.622 -13.139 1.00 73.44 184 LEU A O 1
ATOM 1433 N N . CYS A 1 185 ? 54.081 0.407 -14.800 1.00 76.69 185 CYS A N 1
ATOM 1434 C CA . CYS A 1 185 ? 54.178 -0.859 -14.082 1.00 76.69 185 CYS A CA 1
ATOM 1435 C C . CYS A 1 185 ? 54.842 -1.948 -14.930 1.00 76.69 185 CYS A C 1
ATOM 1437 O O . CYS A 1 185 ? 54.678 -2.026 -16.151 1.00 76.69 185 CYS A O 1
ATOM 1439 N N . SER A 1 186 ? 55.619 -2.796 -14.260 1.00 78.44 186 SER A N 1
ATOM 1440 C CA . SER A 1 186 ? 56.147 -4.034 -14.837 1.00 78.44 186 SER A CA 1
ATOM 1441 C C . SER A 1 186 ? 55.041 -5.083 -15.031 1.00 78.44 186 SER A C 1
ATOM 1443 O O . SER A 1 186 ? 53.999 -5.031 -14.378 1.00 78.44 186 SER A O 1
ATOM 1445 N N . ALA A 1 187 ? 55.273 -6.063 -15.912 1.00 75.38 187 ALA A N 1
ATOM 1446 C CA . ALA A 1 187 ? 54.267 -7.057 -16.298 1.00 75.38 187 ALA A CA 1
ATOM 1447 C C . ALA A 1 187 ? 53.654 -7.831 -15.113 1.00 75.38 187 ALA A C 1
ATOM 1449 O O . ALA A 1 187 ? 52.461 -8.114 -15.143 1.00 75.38 187 ALA A O 1
ATOM 1450 N N . GLY A 1 188 ? 54.438 -8.123 -14.067 1.00 72.81 188 GLY A N 1
ATOM 1451 C CA . GLY A 1 188 ? 53.978 -8.862 -12.883 1.00 72.81 188 GLY A CA 1
ATOM 1452 C C . GLY A 1 188 ? 53.033 -8.088 -11.957 1.00 72.81 188 GLY A C 1
ATOM 1453 O O . GLY A 1 188 ? 52.420 -8.694 -11.085 1.00 72.81 188 GLY A O 1
ATOM 1454 N N . LEU A 1 189 ? 52.891 -6.770 -12.146 1.00 76.88 189 LEU A N 1
ATOM 1455 C CA . LEU A 1 189 ? 52.026 -5.898 -11.338 1.00 76.88 189 LEU A CA 1
ATOM 1456 C C . LEU A 1 189 ? 50.890 -5.246 -12.146 1.00 76.88 189 LEU A C 1
ATOM 1458 O O . LEU A 1 189 ? 50.179 -4.393 -11.605 1.00 76.88 189 LEU A O 1
ATOM 1462 N N . ARG A 1 190 ? 50.703 -5.644 -13.414 1.00 80.25 190 ARG A N 1
ATOM 1463 C CA . ARG A 1 190 ? 49.581 -5.192 -14.257 1.00 80.25 190 ARG A CA 1
ATOM 1464 C C . ARG A 1 190 ? 48.238 -5.532 -13.617 1.00 80.25 190 ARG A C 1
ATOM 1466 O O . ARG A 1 190 ? 48.116 -6.557 -12.952 1.00 80.25 190 ARG A O 1
ATOM 1473 N N . GLY A 1 191 ? 47.245 -4.667 -13.793 1.00 73.75 191 GLY A N 1
ATOM 1474 C CA . GLY A 1 191 ? 45.946 -4.778 -13.126 1.00 73.75 191 GLY A CA 1
ATOM 1475 C C . GLY A 1 191 ? 45.930 -4.265 -11.679 1.00 73.75 191 GLY A C 1
ATOM 1476 O O . GLY A 1 191 ? 44.870 -4.247 -11.049 1.00 73.75 191 GLY A O 1
ATOM 1477 N N . SER A 1 192 ? 47.068 -3.808 -11.135 1.00 82.38 192 SER A N 1
ATOM 1478 C CA . SER A 1 192 ? 47.072 -3.003 -9.902 1.00 82.38 192 SER A CA 1
ATOM 1479 C C . SER A 1 192 ? 46.333 -1.691 -10.141 1.00 82.38 192 SER A C 1
ATOM 1481 O O . SER A 1 192 ? 46.309 -1.185 -11.260 1.00 82.38 192 SER A O 1
ATOM 1483 N N . ARG A 1 193 ? 45.722 -1.117 -9.104 1.00 81.81 193 ARG A N 1
ATOM 1484 C CA . ARG A 1 193 ? 44.919 0.104 -9.241 1.00 81.81 193 ARG A CA 1
ATOM 1485 C C . ARG A 1 193 ? 45.340 1.164 -8.250 1.00 81.81 193 ARG A C 1
ATOM 1487 O O . ARG A 1 193 ? 45.431 0.886 -7.057 1.00 81.81 193 ARG A O 1
ATOM 1494 N N . LEU A 1 194 ? 45.494 2.396 -8.722 1.00 82.75 194 LEU A N 1
ATOM 1495 C CA . LEU A 1 194 ? 45.486 3.579 -7.868 1.00 82.75 194 LEU A CA 1
ATOM 1496 C C . LEU A 1 194 ? 44.036 3.897 -7.509 1.00 82.75 194 LEU A C 1
ATOM 1498 O O . LEU A 1 194 ? 43.316 4.538 -8.268 1.00 82.75 194 LEU A O 1
ATOM 1502 N N . ALA A 1 195 ? 43.614 3.385 -6.356 1.00 78.19 195 ALA A N 1
ATOM 1503 C CA . ALA A 1 195 ? 42.243 3.403 -5.877 1.00 78.19 195 ALA A CA 1
ATOM 1504 C C . ALA A 1 195 ? 41.748 4.802 -5.490 1.00 78.19 195 ALA A C 1
ATOM 1506 O O . ALA A 1 195 ? 40.582 5.117 -5.708 1.00 78.19 195 ALA A O 1
ATOM 1507 N N . ALA A 1 196 ? 42.619 5.630 -4.907 1.00 82.31 196 ALA A N 1
ATOM 1508 C CA . ALA A 1 196 ? 42.290 6.998 -4.514 1.00 82.31 196 ALA A CA 1
ATOM 1509 C C . ALA A 1 196 ? 43.539 7.851 -4.283 1.00 82.31 196 ALA A C 1
ATOM 1511 O O . ALA A 1 196 ? 44.619 7.332 -3.985 1.00 82.31 196 ALA A O 1
ATOM 1512 N N . ALA A 1 197 ? 43.352 9.169 -4.333 1.00 83.81 197 ALA A N 1
ATOM 1513 C CA . ALA A 1 197 ? 44.339 10.161 -3.934 1.00 83.81 197 ALA A CA 1
ATOM 1514 C C . ALA A 1 197 ? 43.705 11.178 -2.972 1.00 83.81 197 ALA A C 1
ATOM 1516 O O . ALA A 1 197 ? 42.551 11.565 -3.137 1.00 83.81 197 ALA A O 1
ATOM 1517 N N . THR A 1 198 ? 44.463 11.627 -1.975 1.00 86.31 198 THR A N 1
ATOM 1518 C CA . THR A 1 198 ? 44.026 12.632 -0.996 1.00 86.31 198 THR A CA 1
ATOM 1519 C C . THR A 1 198 ? 45.173 13.570 -0.673 1.00 86.31 198 THR A C 1
ATOM 1521 O O . THR A 1 198 ? 46.292 13.126 -0.417 1.00 86.31 198 THR A O 1
ATOM 1524 N N . LEU A 1 199 ? 44.884 14.865 -0.616 1.00 84.50 199 LEU A N 1
ATOM 1525 C CA . LEU A 1 199 ? 45.812 15.877 -0.132 1.00 84.50 199 LEU A CA 1
ATOM 1526 C C . LEU A 1 199 ? 45.565 16.146 1.355 1.00 84.50 199 LEU A C 1
ATOM 1528 O O . LEU A 1 199 ? 44.422 16.309 1.775 1.00 84.50 199 LEU A O 1
ATOM 1532 N N . VAL A 1 200 ? 46.622 16.211 2.158 1.00 85.19 200 VAL A N 1
ATOM 1533 C CA . VAL A 1 200 ? 46.558 16.614 3.567 1.00 85.19 200 VAL A CA 1
ATOM 1534 C C . VAL A 1 200 ? 47.161 18.006 3.703 1.00 85.19 200 VAL A C 1
ATOM 1536 O O . VAL A 1 200 ? 48.300 18.243 3.285 1.00 85.19 200 VAL A O 1
ATOM 1539 N N . ASP A 1 201 ? 46.393 18.932 4.270 1.00 83.81 201 ASP A N 1
ATOM 1540 C CA . ASP A 1 201 ? 46.816 20.318 4.468 1.00 83.81 201 ASP A CA 1
ATOM 1541 C C . ASP A 1 201 ? 47.679 20.514 5.729 1.00 83.81 201 ASP A C 1
ATOM 1543 O O . ASP A 1 201 ? 47.963 19.572 6.483 1.00 83.81 201 ASP A O 1
ATOM 1547 N N . GLU A 1 202 ? 48.151 21.747 5.934 1.00 80.75 202 GLU A N 1
ATOM 1548 C CA . GLU A 1 202 ? 48.982 22.130 7.085 1.00 80.75 202 GLU A CA 1
ATOM 1549 C C . GLU A 1 202 ? 48.278 21.911 8.435 1.00 80.75 202 GLU A C 1
ATOM 1551 O O . GLU A 1 202 ? 48.932 21.502 9.397 1.00 80.75 202 GLU A O 1
ATOM 1556 N N . ASP A 1 203 ? 46.951 22.063 8.472 1.00 79.81 203 ASP A N 1
ATOM 1557 C CA . ASP A 1 203 ? 46.099 21.849 9.648 1.00 79.81 203 ASP A CA 1
ATOM 1558 C C . ASP A 1 203 ? 45.741 20.363 9.860 1.00 79.81 203 ASP A C 1
ATOM 1560 O O . ASP A 1 203 ? 45.054 20.001 10.819 1.00 79.81 203 ASP A O 1
ATOM 1564 N N . GLY A 1 204 ? 46.208 19.473 8.977 1.00 76.06 204 GLY A N 1
ATOM 1565 C CA . GLY A 1 204 ? 45.942 18.037 9.029 1.00 76.06 204 GLY A CA 1
ATOM 1566 C C . GLY A 1 204 ? 44.569 17.629 8.492 1.00 76.06 204 GLY A C 1
ATOM 1567 O O . GLY A 1 204 ? 44.165 16.477 8.678 1.00 76.06 204 GLY A O 1
ATOM 1568 N N . ARG A 1 205 ? 43.847 18.528 7.816 1.00 80.88 205 ARG A N 1
ATOM 1569 C CA . ARG A 1 205 ? 42.588 18.205 7.141 1.00 80.88 205 ARG A CA 1
ATOM 1570 C C . ARG A 1 205 ? 42.881 17.472 5.841 1.00 80.88 205 ARG A C 1
ATOM 1572 O O . ARG A 1 205 ? 43.776 17.828 5.079 1.00 80.88 205 ARG A O 1
ATOM 1579 N N . SER A 1 206 ? 42.100 16.429 5.599 1.00 81.69 206 SER A N 1
ATOM 1580 C CA . SER A 1 206 ? 42.176 15.618 4.390 1.00 81.69 206 SER A CA 1
ATOM 1581 C C . SER A 1 206 ? 41.184 16.102 3.344 1.00 81.69 206 SER A C 1
ATOM 1583 O O . SER A 1 206 ? 39.984 16.156 3.626 1.00 81.69 206 SER A O 1
ATOM 1585 N N . VAL A 1 207 ? 41.678 16.367 2.143 1.00 78.94 207 VAL A N 1
ATOM 1586 C CA . VAL A 1 207 ? 40.912 16.796 0.977 1.00 78.94 207 VAL A CA 1
ATOM 1587 C C . VAL A 1 207 ? 41.025 15.703 -0.085 1.00 78.94 207 VAL A C 1
ATOM 1589 O O . VAL A 1 207 ? 42.091 15.554 -0.691 1.00 78.94 207 VAL A O 1
ATOM 1592 N N . PRO A 1 208 ? 39.969 14.894 -0.277 1.00 79.00 208 PRO A N 1
ATOM 1593 C CA . PRO A 1 208 ? 39.930 13.898 -1.338 1.00 79.00 208 PRO A CA 1
ATOM 1594 C C . PRO A 1 208 ? 40.165 14.546 -2.700 1.00 79.00 208 PRO A C 1
ATOM 1596 O O . PRO A 1 208 ? 39.549 15.563 -3.020 1.00 79.00 208 PRO A O 1
ATOM 1599 N N . LEU A 1 209 ? 41.059 13.963 -3.492 1.00 76.56 209 LEU A N 1
ATOM 1600 C CA . LEU A 1 209 ? 41.319 14.402 -4.854 1.00 76.56 209 LEU A CA 1
ATOM 1601 C C . LEU A 1 209 ? 40.517 13.529 -5.814 1.00 76.56 209 LEU A C 1
ATOM 1603 O O . LEU A 1 209 ? 40.609 12.304 -5.780 1.00 76.56 209 LEU A O 1
ATOM 1607 N N . SER A 1 210 ? 39.768 14.177 -6.699 1.00 71.69 210 SER A N 1
ATOM 1608 C CA . SER A 1 210 ? 38.979 13.516 -7.734 1.00 71.69 210 SER A CA 1
ATOM 1609 C C . SER A 1 210 ? 39.413 14.011 -9.116 1.00 71.69 210 SER A C 1
ATOM 1611 O O . SER A 1 210 ? 39.788 15.182 -9.263 1.00 71.69 210 SER A O 1
ATOM 1613 N N . PRO A 1 211 ? 39.387 13.153 -10.152 1.00 66.06 211 PRO A N 1
ATOM 1614 C CA . PRO A 1 211 ? 39.596 13.596 -11.529 1.00 66.06 211 PRO A CA 1
ATOM 1615 C C . PRO A 1 211 ? 38.472 14.522 -12.022 1.00 66.06 211 PRO A C 1
ATOM 1617 O O . PRO A 1 211 ? 38.650 15.240 -13.005 1.00 66.06 211 PRO A O 1
ATOM 1620 N N . ARG A 1 212 ? 37.321 14.537 -11.336 1.00 66.56 212 ARG A N 1
ATOM 1621 C CA . ARG A 1 212 ? 36.148 15.347 -11.679 1.00 66.56 212 ARG A CA 1
ATOM 1622 C C . ARG A 1 212 ? 35.848 16.351 -10.565 1.00 66.56 212 ARG A C 1
ATOM 1624 O O . ARG A 1 212 ? 36.114 16.104 -9.394 1.00 66.56 212 ARG A O 1
ATOM 1631 N N . THR A 1 213 ? 35.264 17.496 -10.913 1.00 60.84 213 THR A N 1
ATOM 1632 C CA . THR A 1 213 ? 34.771 18.451 -9.909 1.00 60.84 213 THR A CA 1
ATOM 1633 C C . THR A 1 213 ? 33.395 17.994 -9.415 1.00 60.84 213 THR A C 1
ATOM 1635 O O . THR A 1 213 ? 32.488 17.849 -10.242 1.00 60.84 213 THR A O 1
ATOM 1638 N N . PRO A 1 214 ? 33.207 17.755 -8.105 1.00 60.25 214 PRO A N 1
ATOM 1639 C CA . PRO A 1 214 ? 31.908 17.357 -7.585 1.00 60.25 214 PRO A CA 1
ATOM 1640 C C . PRO A 1 214 ? 30.925 18.529 -7.666 1.00 60.25 214 PRO A C 1
ATOM 1642 O O . PRO A 1 214 ? 31.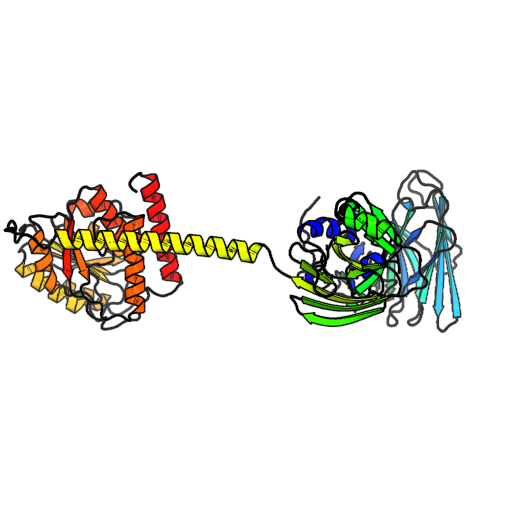263 19.668 -7.349 1.00 60.25 214 PRO A O 1
ATOM 1645 N N . ILE A 1 215 ? 29.693 18.245 -8.081 1.00 60.50 215 ILE A N 1
ATOM 1646 C CA . ILE A 1 215 ? 28.574 19.199 -8.065 1.00 60.50 215 ILE A CA 1
ATOM 1647 C C . ILE A 1 215 ? 27.795 19.156 -6.742 1.00 60.50 215 ILE A C 1
ATOM 1649 O O . ILE A 1 215 ? 27.030 20.073 -6.455 1.00 60.50 215 ILE A O 1
ATOM 1653 N N . TYR A 1 216 ? 27.984 18.103 -5.941 1.00 55.53 216 TYR A N 1
ATOM 1654 C CA . TYR A 1 216 ? 27.405 17.938 -4.608 1.00 55.53 216 TYR A CA 1
ATOM 1655 C C . TYR A 1 216 ? 28.247 16.960 -3.774 1.00 55.53 216 TYR A C 1
ATOM 1657 O O . TYR A 1 216 ? 28.821 16.020 -4.319 1.00 55.53 216 TYR A O 1
ATOM 1665 N N . SER A 1 217 ? 28.319 17.160 -2.456 1.00 60.56 217 SER A N 1
ATOM 1666 C CA . SER A 1 217 ? 28.865 16.183 -1.507 1.00 60.56 217 SER A CA 1
ATOM 1667 C C . SER A 1 217 ? 28.307 16.419 -0.100 1.00 60.56 217 SER A C 1
ATOM 1669 O O . SER A 1 217 ? 28.133 17.566 0.307 1.00 60.56 217 SER A O 1
ATOM 1671 N N . ASP A 1 218 ? 28.052 15.343 0.649 1.00 55.72 218 ASP A N 1
ATOM 1672 C CA . ASP A 1 218 ? 27.546 15.373 2.034 1.00 55.72 218 ASP A CA 1
ATOM 1673 C C . ASP A 1 218 ? 28.537 14.783 3.062 1.00 55.72 218 ASP A C 1
ATOM 1675 O O . ASP A 1 218 ? 28.197 14.556 4.225 1.00 55.72 218 ASP A O 1
ATOM 1679 N N . GLY A 1 219 ? 29.775 14.508 2.638 1.00 57.19 219 GLY A N 1
ATOM 1680 C CA . GLY A 1 219 ? 30.809 13.892 3.474 1.00 57.19 219 GLY A CA 1
ATOM 1681 C C . GLY A 1 219 ? 30.727 12.365 3.596 1.00 57.19 219 GLY A C 1
ATOM 1682 O O . GLY A 1 219 ? 31.616 11.770 4.210 1.00 57.19 219 GLY A O 1
ATOM 1683 N N . ARG A 1 220 ? 29.712 11.723 3.004 1.00 54.41 220 ARG A N 1
ATOM 1684 C CA . ARG A 1 220 ? 29.641 10.263 2.791 1.00 54.41 220 ARG A CA 1
ATOM 1685 C C . ARG A 1 220 ? 29.666 9.913 1.307 1.00 54.41 220 ARG A C 1
ATOM 1687 O O . ARG A 1 220 ? 30.269 8.912 0.932 1.00 54.41 220 ARG A O 1
ATOM 1694 N N . TYR A 1 221 ? 29.076 10.769 0.483 1.00 57.28 221 TYR A N 1
ATOM 1695 C CA . TYR A 1 221 ? 29.004 10.632 -0.962 1.00 57.28 221 TYR A CA 1
ATOM 1696 C C . TYR A 1 221 ? 29.457 11.923 -1.650 1.00 57.28 221 TYR A C 1
ATOM 1698 O O . TYR A 1 221 ? 29.341 13.022 -1.093 1.00 57.28 221 TYR A O 1
ATOM 1706 N N . ALA A 1 222 ? 29.965 11.799 -2.872 1.00 58.84 222 ALA A N 1
ATOM 1707 C CA . ALA A 1 222 ? 30.155 12.922 -3.784 1.00 58.84 222 ALA A CA 1
ATOM 1708 C C . ALA A 1 222 ? 29.499 12.609 -5.130 1.00 58.84 222 ALA A C 1
ATOM 1710 O O . ALA A 1 222 ? 29.489 11.464 -5.567 1.00 58.84 222 ALA A O 1
ATOM 1711 N N . ALA A 1 223 ? 28.924 13.630 -5.757 1.00 59.22 223 ALA A N 1
ATOM 1712 C CA . ALA A 1 223 ? 28.160 13.548 -6.990 1.00 59.22 223 ALA A CA 1
ATOM 1713 C C . ALA A 1 223 ? 28.845 14.366 -8.090 1.00 59.22 223 ALA A C 1
ATOM 1715 O O . ALA A 1 223 ? 29.230 15.514 -7.862 1.00 59.22 223 ALA A O 1
ATOM 1716 N N . TYR A 1 224 ? 28.961 13.806 -9.292 1.00 65.44 224 TYR A N 1
ATOM 1717 C CA . TYR A 1 224 ? 29.745 14.353 -10.402 1.00 65.44 224 TYR A CA 1
ATOM 1718 C C . TYR A 1 224 ? 28.927 14.446 -11.676 1.00 65.44 224 TYR A C 1
ATOM 1720 O O . TYR A 1 224 ? 28.305 13.468 -12.071 1.00 65.44 224 TYR A O 1
ATOM 1728 N N . ARG A 1 225 ? 28.982 15.589 -12.364 1.00 61.75 225 ARG A N 1
ATOM 1729 C CA . ARG A 1 225 ? 28.326 15.752 -13.666 1.00 61.75 225 ARG A CA 1
ATOM 1730 C C . ARG A 1 225 ? 29.019 14.899 -14.738 1.00 61.75 225 ARG A C 1
ATOM 1732 O O . ARG A 1 225 ? 30.239 14.982 -14.860 1.00 61.75 225 ARG A O 1
ATOM 1739 N N . VAL A 1 226 ? 28.250 14.141 -15.523 1.00 65.88 226 VAL A N 1
ATOM 1740 C CA . VAL A 1 226 ? 28.748 13.461 -16.738 1.00 65.88 226 VAL A CA 1
ATOM 1741 C C . VAL A 1 226 ? 28.936 14.506 -17.842 1.00 65.88 226 VAL A C 1
ATOM 1743 O O . VAL A 1 226 ? 28.043 15.332 -18.043 1.00 65.88 226 VAL A O 1
ATOM 1746 N N . GLN A 1 227 ? 30.104 14.529 -18.496 1.00 56.72 227 GLN A N 1
ATOM 1747 C CA . GLN A 1 227 ? 30.447 15.588 -19.457 1.00 56.72 227 GLN A CA 1
ATOM 1748 C C . GLN A 1 227 ? 29.617 15.494 -20.746 1.00 56.72 227 GLN A C 1
ATOM 1750 O O . GLN A 1 227 ? 29.093 16.521 -21.171 1.00 56.72 227 GLN A O 1
ATOM 1755 N N . ASP A 1 228 ? 29.383 14.278 -21.258 1.00 61.91 228 ASP A N 1
ATOM 1756 C CA . ASP A 1 228 ? 28.685 14.033 -22.529 1.00 61.91 228 ASP A CA 1
ATOM 1757 C C . ASP A 1 228 ? 27.559 12.981 -22.381 1.00 61.91 228 ASP A C 1
ATOM 1759 O O . ASP A 1 228 ? 27.771 11.792 -22.624 1.00 61.91 228 ASP A O 1
ATOM 1763 N N . PRO A 1 229 ? 26.344 13.364 -21.934 1.00 65.44 229 PRO A N 1
ATOM 1764 C CA . PRO A 1 229 ? 25.222 12.430 -21.837 1.00 65.44 229 PRO A CA 1
ATOM 1765 C C . PRO A 1 229 ? 24.704 12.019 -23.225 1.00 65.44 229 PRO A C 1
ATOM 1767 O O . PRO A 1 229 ? 24.647 12.845 -24.138 1.00 65.44 229 PRO A O 1
ATOM 1770 N N . ALA A 1 230 ? 24.244 10.770 -23.367 1.00 66.69 230 ALA A N 1
ATOM 1771 C CA . ALA A 1 230 ? 23.644 10.305 -24.615 1.00 66.69 230 ALA A CA 1
ATOM 1772 C C . ALA A 1 230 ? 22.381 11.129 -24.945 1.00 66.69 230 ALA A C 1
ATOM 1774 O O . ALA A 1 230 ? 21.605 11.468 -24.037 1.00 66.69 230 ALA A O 1
ATOM 1775 N N . PRO A 1 231 ? 22.141 11.458 -26.227 1.00 73.38 231 PRO A N 1
ATOM 1776 C CA . PRO A 1 231 ? 20.962 12.213 -26.630 1.00 73.38 231 PRO A CA 1
ATOM 1777 C C . PRO A 1 231 ? 19.679 11.436 -26.306 1.00 73.38 231 PRO A C 1
ATOM 1779 O O . PRO A 1 231 ? 19.671 10.212 -26.187 1.00 73.38 231 PRO A O 1
ATOM 1782 N N . MET A 1 232 ? 18.561 12.155 -26.175 1.00 78.12 232 MET A N 1
ATOM 1783 C CA . MET A 1 232 ? 17.265 11.542 -25.850 1.00 78.12 232 MET A CA 1
ATOM 1784 C C . MET A 1 232 ? 16.820 10.513 -26.903 1.00 78.12 232 MET A C 1
ATOM 1786 O O . MET A 1 232 ? 16.113 9.562 -26.581 1.00 78.12 232 MET A O 1
ATOM 1790 N N . ALA A 1 233 ? 17.228 10.715 -28.152 1.00 85.06 233 ALA A N 1
ATOM 1791 C CA . ALA A 1 233 ? 17.042 9.780 -29.243 1.00 85.06 233 ALA A CA 1
ATOM 1792 C C . ALA A 1 233 ? 18.246 9.874 -30.186 1.00 85.06 233 ALA A C 1
ATOM 1794 O O . ALA A 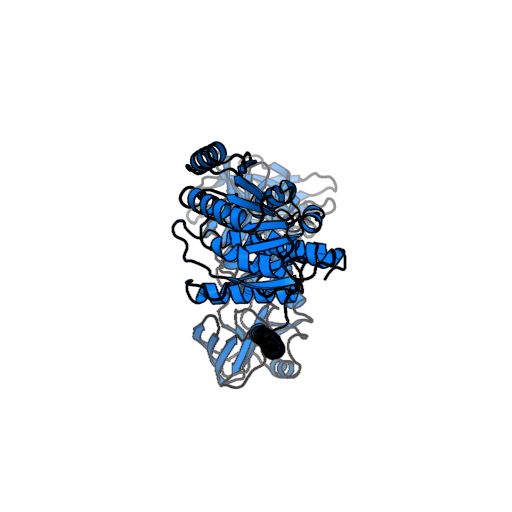1 233 ? 18.729 10.978 -30.449 1.00 85.06 233 ALA A O 1
ATOM 1795 N N . PHE A 1 234 ? 18.718 8.738 -30.687 1.00 84.44 234 PHE A N 1
ATOM 1796 C CA . PHE A 1 234 ? 19.781 8.657 -31.689 1.00 84.44 234 PHE A CA 1
ATOM 1797 C C . PHE A 1 234 ? 19.561 7.469 -32.613 1.00 84.44 234 PHE A C 1
ATOM 1799 O O . PHE A 1 234 ? 18.773 6.571 -32.316 1.00 84.44 234 PHE A O 1
ATOM 1806 N N . THR A 1 235 ? 20.270 7.466 -33.736 1.00 87.62 235 THR A N 1
ATOM 1807 C CA . THR A 1 235 ? 20.258 6.351 -34.676 1.00 87.62 235 THR A CA 1
ATOM 1808 C C . THR A 1 235 ? 21.545 5.552 -34.604 1.00 87.62 235 THR A C 1
ATOM 1810 O O . THR A 1 235 ? 22.624 6.131 -34.507 1.00 87.62 235 THR A O 1
ATOM 1813 N N . ALA A 1 236 ? 21.419 4.234 -34.685 1.00 87.88 236 ALA A N 1
ATOM 1814 C CA . ALA A 1 236 ? 22.530 3.297 -34.766 1.00 87.88 236 ALA A CA 1
ATOM 1815 C C . ALA A 1 236 ? 22.395 2.415 -36.011 1.00 87.88 236 ALA A C 1
ATOM 1817 O O . ALA A 1 236 ? 21.288 2.200 -36.515 1.00 87.88 236 ALA A O 1
ATOM 1818 N N . TRP A 1 237 ? 23.521 1.912 -36.499 1.00 86.75 237 TRP A N 1
ATOM 1819 C CA . TRP A 1 237 ? 23.609 1.079 -37.700 1.00 86.75 237 TRP A CA 1
ATOM 1820 C C . TRP A 1 237 ? 24.579 -0.091 -37.527 1.00 86.75 237 TRP A C 1
ATOM 1822 O O . TRP A 1 237 ? 24.362 -1.138 -38.130 1.00 86.75 237 TRP A O 1
ATOM 1832 N N . ASP A 1 238 ? 25.592 0.042 -36.666 1.00 87.56 238 ASP A N 1
ATOM 1833 C CA . ASP A 1 238 ? 26.484 -1.055 -36.303 1.00 87.56 238 ASP A CA 1
ATOM 1834 C C . ASP A 1 238 ? 25.930 -1.817 -35.091 1.00 87.56 238 ASP A C 1
ATOM 1836 O O . ASP A 1 238 ? 25.725 -1.260 -34.010 1.00 87.56 238 ASP A O 1
ATOM 1840 N N . VAL A 1 239 ? 25.637 -3.104 -35.276 1.00 90.25 239 VAL A N 1
ATOM 1841 C CA . VAL A 1 239 ? 24.900 -3.912 -34.299 1.00 90.25 239 VAL A CA 1
ATOM 1842 C C . VAL A 1 239 ? 25.773 -5.009 -33.717 1.00 90.25 239 VAL A C 1
ATOM 1844 O O . VAL A 1 239 ? 26.100 -6.000 -34.376 1.00 90.25 239 VAL A O 1
ATOM 1847 N N . ARG A 1 240 ? 26.024 -4.915 -32.411 1.00 91.88 240 ARG A N 1
ATOM 1848 C CA . ARG A 1 240 ? 26.624 -5.994 -31.623 1.00 91.88 240 ARG A CA 1
ATOM 1849 C C . ARG A 1 240 ? 25.540 -6.907 -31.068 1.00 91.88 240 ARG A C 1
ATOM 1851 O O . ARG A 1 240 ? 24.770 -6.538 -30.180 1.00 91.88 240 ARG A O 1
ATOM 1858 N N . TRP A 1 241 ? 25.499 -8.132 -31.577 1.00 92.56 241 TRP A N 1
ATOM 1859 C CA . TRP A 1 241 ? 24.555 -9.148 -31.124 1.00 92.56 241 TRP A CA 1
ATOM 1860 C C . TRP A 1 241 ? 25.065 -9.904 -29.898 1.00 92.56 241 TRP A C 1
ATOM 1862 O O . TRP A 1 241 ? 26.159 -10.463 -29.920 1.00 92.56 241 TRP A O 1
ATOM 1872 N N . VAL A 1 242 ? 24.216 -10.020 -28.880 1.00 94.31 242 VAL A N 1
ATOM 1873 C CA . VAL A 1 242 ? 24.437 -10.862 -27.695 1.00 94.31 242 VAL A CA 1
ATOM 1874 C C . VAL A 1 242 ? 23.285 -11.851 -27.503 1.00 94.31 242 VAL A C 1
ATOM 1876 O O . VAL A 1 242 ? 22.219 -11.707 -28.102 1.00 94.31 242 VAL A O 1
ATOM 1879 N N . GLU A 1 243 ? 23.493 -12.879 -26.681 1.00 89.88 243 GLU A N 1
ATOM 1880 C CA . GLU A 1 243 ? 22.506 -13.951 -26.471 1.00 89.88 243 GLU A CA 1
ATOM 1881 C C . GLU A 1 243 ? 21.260 -13.473 -25.708 1.00 89.88 243 GLU A C 1
ATOM 1883 O O . GLU A 1 243 ? 20.119 -13.736 -26.109 1.00 89.88 243 GLU A O 1
ATOM 1888 N N . ASP A 1 244 ? 21.469 -12.746 -24.608 1.00 89.38 244 ASP A N 1
ATOM 1889 C CA . ASP A 1 244 ? 20.401 -12.286 -23.730 1.00 89.38 244 ASP A CA 1
ATOM 1890 C C . ASP A 1 244 ? 20.597 -10.844 -23.249 1.00 89.38 244 ASP A C 1
ATOM 1892 O O . ASP A 1 244 ? 21.635 -10.206 -23.445 1.00 89.38 244 ASP A O 1
ATOM 1896 N N . TRP A 1 245 ? 19.562 -10.317 -22.595 1.00 85.88 245 TRP A N 1
ATOM 1897 C CA . TRP A 1 245 ? 19.589 -8.961 -22.057 1.00 85.88 245 TRP A CA 1
ATOM 1898 C C . TRP A 1 245 ? 20.661 -8.775 -20.978 1.00 85.88 245 TRP A C 1
ATOM 1900 O O . TRP A 1 245 ? 21.138 -7.663 -20.793 1.00 85.88 245 TRP A O 1
ATOM 1910 N N . ARG A 1 246 ? 21.064 -9.835 -20.263 1.00 86.31 246 ARG A N 1
ATOM 1911 C CA . ARG A 1 246 ? 22.076 -9.741 -19.202 1.00 86.31 246 ARG A CA 1
ATOM 1912 C C . ARG A 1 246 ? 23.448 -9.488 -19.800 1.00 86.31 246 ARG A C 1
ATOM 1914 O O . ARG A 1 246 ? 24.140 -8.585 -19.347 1.00 86.31 246 ARG A O 1
ATOM 1921 N N . ALA A 1 247 ? 23.795 -10.237 -20.843 1.00 88.06 247 ALA A N 1
ATOM 1922 C CA . ALA A 1 247 ? 25.000 -10.008 -21.622 1.00 88.06 247 ALA A CA 1
ATOM 1923 C C . ALA A 1 247 ? 24.994 -8.609 -22.259 1.00 88.06 247 ALA A C 1
ATOM 1925 O O . ALA A 1 247 ? 26.043 -7.971 -22.309 1.00 88.06 247 ALA A O 1
ATOM 1926 N N . ALA A 1 248 ? 23.821 -8.112 -22.681 1.00 88.06 248 ALA A N 1
ATOM 1927 C CA . ALA A 1 248 ? 23.685 -6.763 -23.231 1.00 88.06 248 ALA A CA 1
ATOM 1928 C C . ALA A 1 248 ? 24.028 -5.687 -22.193 1.00 88.06 248 ALA A C 1
ATOM 1930 O O . ALA A 1 248 ? 24.841 -4.813 -22.482 1.00 88.06 248 ALA A O 1
ATOM 1931 N N . VAL A 1 249 ? 23.467 -5.792 -20.981 1.00 81.00 249 VAL A N 1
ATOM 1932 C CA . VAL A 1 249 ? 23.768 -4.869 -19.875 1.00 81.00 249 VAL A CA 1
ATOM 1933 C C . VAL A 1 249 ? 25.247 -4.957 -19.498 1.00 81.00 249 VAL A C 1
ATOM 1935 O O . VAL A 1 249 ? 25.917 -3.934 -19.415 1.00 81.00 249 VAL A O 1
ATOM 1938 N N . ASP A 1 250 ? 25.786 -6.163 -19.313 1.00 81.12 250 ASP A N 1
ATOM 1939 C CA . ASP A 1 250 ? 27.184 -6.342 -18.907 1.00 81.12 250 ASP A CA 1
ATOM 1940 C C . ASP A 1 250 ? 28.168 -5.776 -19.944 1.00 81.12 250 ASP A C 1
ATOM 1942 O O . ASP A 1 250 ? 29.239 -5.294 -19.583 1.00 81.12 250 ASP A O 1
ATOM 1946 N N . LEU A 1 251 ? 27.855 -5.888 -21.238 1.00 83.44 251 LEU A N 1
ATOM 1947 C CA . LEU A 1 251 ? 28.685 -5.342 -22.310 1.00 83.44 251 LEU A CA 1
ATOM 1948 C C . LEU A 1 251 ? 28.540 -3.817 -22.398 1.00 83.44 251 LEU A C 1
ATOM 1950 O O . LEU A 1 251 ? 29.549 -3.121 -22.446 1.00 83.44 251 LEU A O 1
ATOM 1954 N N . ALA A 1 252 ? 27.313 -3.295 -22.306 1.00 81.25 252 ALA A N 1
ATOM 1955 C CA . ALA A 1 252 ? 27.052 -1.856 -22.278 1.00 81.25 252 ALA A CA 1
ATOM 1956 C C . ALA A 1 252 ? 27.800 -1.157 -21.131 1.00 81.25 252 ALA A C 1
ATOM 1958 O O . ALA A 1 252 ? 28.357 -0.082 -21.323 1.00 81.25 252 ALA A O 1
ATOM 1959 N N . PHE A 1 253 ? 27.867 -1.799 -19.961 1.00 73.88 253 PHE A N 1
ATOM 1960 C CA . PHE A 1 253 ? 28.581 -1.301 -18.782 1.00 73.88 253 PHE A CA 1
ATOM 1961 C C . PHE A 1 253 ? 30.109 -1.374 -18.887 1.00 73.88 253 PHE A C 1
ATOM 1963 O O . PHE A 1 253 ? 30.801 -0.614 -18.209 1.00 73.88 253 PHE A O 1
ATOM 1970 N N . ARG A 1 254 ? 30.628 -2.269 -19.735 1.00 73.44 254 ARG A N 1
ATOM 1971 C CA . ARG A 1 254 ? 32.066 -2.471 -19.960 1.00 73.44 254 ARG A CA 1
ATOM 1972 C C . ARG A 1 254 ? 32.637 -1.693 -21.134 1.00 73.44 254 ARG A C 1
ATOM 1974 O O . ARG A 1 254 ? 33.839 -1.488 -21.155 1.00 73.44 254 ARG A O 1
ATOM 1981 N N . GLU A 1 255 ? 31.825 -1.339 -22.125 1.00 75.31 255 GLU A N 1
ATOM 1982 C CA . GLU A 1 255 ? 32.304 -0.705 -23.364 1.00 75.31 255 GLU A CA 1
ATOM 1983 C C . GLU A 1 255 ? 31.709 0.690 -23.600 1.00 75.31 255 GLU A C 1
ATOM 1985 O O . GLU A 1 255 ? 32.259 1.467 -24.383 1.00 75.31 255 GLU A O 1
ATOM 1990 N N . GLY A 1 256 ? 30.615 1.019 -22.905 1.00 70.56 256 GLY A N 1
ATOM 1991 C CA . GLY A 1 256 ? 29.934 2.306 -22.981 1.00 70.56 256 GLY A CA 1
ATOM 1992 C C . GLY A 1 256 ? 29.161 2.559 -24.281 1.00 70.56 256 GLY A C 1
ATOM 1993 O O . GLY A 1 256 ? 28.994 1.686 -25.129 1.00 70.56 256 GLY A O 1
ATOM 1994 N N . TYR A 1 257 ? 28.645 3.784 -24.410 1.00 74.56 257 TYR A N 1
ATOM 1995 C CA . TYR A 1 257 ? 28.060 4.314 -25.639 1.00 74.56 257 TYR A CA 1
ATOM 1996 C C . TYR A 1 257 ? 29.141 4.696 -26.647 1.00 74.56 257 TYR A C 1
ATOM 1998 O O . TYR A 1 257 ? 30.104 5.383 -26.300 1.00 74.56 257 TYR A O 1
ATOM 2006 N N . ARG A 1 258 ? 28.916 4.332 -27.908 1.00 75.56 258 ARG A N 1
ATOM 2007 C CA . ARG A 1 258 ? 29.651 4.840 -29.065 1.00 75.56 258 ARG A CA 1
ATOM 2008 C C . ARG A 1 258 ? 28.646 5.243 -30.129 1.00 75.56 258 ARG A C 1
ATOM 2010 O O . ARG A 1 258 ? 27.652 4.551 -30.338 1.00 75.56 258 ARG A O 1
ATOM 2017 N N . GLU A 1 259 ? 28.894 6.376 -30.769 1.00 73.75 259 GLU A N 1
ATOM 2018 C CA . GLU A 1 259 ? 28.033 6.868 -31.840 1.00 73.75 259 GLU A CA 1
ATOM 2019 C C . GLU A 1 259 ? 27.980 5.851 -32.989 1.00 73.75 259 GLU A C 1
ATOM 2021 O O . GLU A 1 259 ? 29.007 5.312 -33.393 1.00 73.75 259 GLU A O 1
ATOM 2026 N N . GLY A 1 260 ? 26.774 5.558 -33.482 1.00 80.19 260 GLY A N 1
ATOM 2027 C CA . GLY A 1 260 ? 26.548 4.586 -34.554 1.00 80.19 260 GLY A CA 1
ATOM 2028 C C . GLY A 1 260 ? 26.470 3.118 -34.117 1.00 80.19 260 GLY A C 1
ATOM 2029 O O . GLY A 1 260 ? 25.903 2.317 -34.860 1.00 80.19 260 GLY A O 1
ATOM 2030 N N . GLU A 1 261 ? 26.943 2.766 -32.916 1.00 87.38 261 GLU A N 1
ATOM 2031 C CA . GLU A 1 261 ? 26.929 1.390 -32.397 1.00 87.38 261 GLU A CA 1
ATOM 2032 C C . GLU A 1 261 ? 25.729 1.127 -31.469 1.00 87.38 261 GLU A C 1
ATOM 2034 O O . GLU A 1 261 ? 25.353 1.972 -30.658 1.00 87.38 261 GLU A O 1
ATOM 2039 N N . VAL A 1 262 ? 25.162 -0.084 -31.507 1.00 90.50 262 VAL A N 1
ATOM 2040 C CA . VAL A 1 262 ? 24.118 -0.541 -30.573 1.00 90.50 262 VAL A CA 1
ATOM 2041 C C . VAL A 1 262 ? 24.282 -2.011 -30.192 1.00 90.50 262 VAL A C 1
ATOM 2043 O O . VAL A 1 262 ? 24.643 -2.855 -31.009 1.00 90.50 262 VAL A O 1
ATOM 2046 N N . ILE A 1 263 ? 23.975 -2.340 -28.934 1.00 92.75 263 ILE A N 1
ATOM 2047 C CA . ILE A 1 263 ? 23.989 -3.718 -28.428 1.00 92.75 263 ILE A CA 1
ATOM 2048 C C . ILE A 1 263 ? 22.558 -4.255 -28.390 1.00 92.75 263 ILE A C 1
ATOM 2050 O O . ILE A 1 263 ? 21.716 -3.708 -27.674 1.00 92.75 263 ILE A O 1
ATOM 2054 N N . LEU A 1 264 ? 22.288 -5.343 -29.117 1.00 93.56 264 LEU A N 1
ATOM 2055 C CA . LEU A 1 264 ? 20.967 -5.977 -29.189 1.00 93.56 264 LEU A CA 1
ATOM 2056 C C . LEU A 1 264 ? 21.000 -7.438 -28.735 1.00 93.56 264 LEU A C 1
ATOM 2058 O O . LEU A 1 264 ? 21.903 -8.206 -29.068 1.00 93.56 264 LEU A O 1
ATOM 2062 N N . SER A 1 265 ? 19.953 -7.844 -28.018 1.00 91.50 265 SER A N 1
ATOM 2063 C CA . SER A 1 265 ? 19.751 -9.231 -27.599 1.00 91.50 265 SER A CA 1
ATOM 2064 C C . SER A 1 265 ? 19.028 -10.042 -28.678 1.00 91.50 265 SER A C 1
ATOM 2066 O O . SER A 1 265 ? 17.900 -9.723 -29.065 1.00 91.50 265 SER A O 1
ATOM 2068 N N . ARG A 1 266 ? 19.626 -11.159 -29.115 1.00 90.38 266 ARG A N 1
ATOM 2069 C CA . ARG A 1 266 ? 19.018 -12.095 -30.082 1.00 90.38 266 ARG A CA 1
ATOM 2070 C C . ARG A 1 266 ? 17.696 -12.682 -29.588 1.00 90.38 266 ARG A C 1
ATOM 2072 O O . ARG A 1 266 ? 16.851 -13.032 -30.412 1.00 90.38 266 ARG A O 1
ATOM 2079 N N . SER A 1 267 ? 17.530 -12.813 -28.272 1.00 88.31 267 SER A N 1
ATOM 2080 C CA . SER A 1 267 ? 16.316 -13.355 -27.652 1.00 88.31 267 SER A CA 1
ATOM 2081 C C . SER A 1 267 ? 15.177 -12.338 -27.529 1.00 88.31 267 SER A C 1
ATOM 2083 O O . SER A 1 267 ? 14.029 -12.751 -27.380 1.00 88.31 267 SER A O 1
ATOM 2085 N N . GLU A 1 268 ? 15.462 -11.034 -27.623 1.00 87.50 268 GLU A N 1
ATOM 2086 C CA . GLU A 1 268 ? 14.460 -9.967 -27.452 1.00 87.50 268 GLU A CA 1
ATOM 2087 C C . GLU A 1 268 ? 14.021 -9.313 -28.766 1.00 87.50 268 GLU A C 1
ATOM 2089 O O . GLU A 1 268 ? 12.962 -8.693 -28.806 1.00 87.50 268 GLU A O 1
ATOM 2094 N N . VAL A 1 269 ? 14.798 -9.469 -29.842 1.00 91.38 269 VAL A N 1
ATOM 2095 C CA . VAL A 1 269 ? 14.413 -9.015 -31.184 1.00 91.38 269 VAL A CA 1
ATOM 2096 C C . VAL A 1 269 ? 13.734 -10.165 -31.930 1.00 91.38 269 VAL A C 1
ATOM 2098 O O . VAL A 1 269 ? 14.272 -11.277 -32.034 1.00 91.38 269 VAL A O 1
ATOM 2101 N N . ASP A 1 270 ? 12.544 -9.931 -32.479 1.00 90.38 270 ASP A N 1
ATOM 2102 C CA . ASP A 1 270 ? 11.828 -10.958 -33.233 1.00 90.38 270 ASP A CA 1
ATOM 2103 C C . ASP A 1 270 ? 12.567 -11.328 -34.545 1.00 90.38 270 ASP A C 1
ATOM 2105 O O . ASP A 1 270 ? 13.401 -10.562 -35.040 1.00 90.38 270 ASP A O 1
ATOM 2109 N N . PRO A 1 271 ? 12.320 -12.520 -35.121 1.00 90.25 271 PRO A N 1
ATOM 2110 C CA . PRO A 1 271 ? 13.047 -12.981 -36.304 1.00 90.25 271 PRO A CA 1
ATOM 2111 C C . PRO A 1 271 ? 12.879 -12.115 -37.558 1.00 90.25 271 PRO A C 1
ATOM 2113 O O . PRO A 1 271 ? 13.772 -12.129 -38.404 1.00 90.25 271 PRO A O 1
ATOM 2116 N N . VAL A 1 272 ? 11.755 -11.405 -37.713 1.00 89.44 272 VAL A N 1
ATOM 2117 C CA . VAL A 1 272 ? 11.499 -10.548 -38.881 1.00 89.44 272 VAL A CA 1
ATOM 2118 C C . VAL A 1 272 ? 12.330 -9.280 -38.753 1.00 89.44 272 VAL A C 1
ATOM 2120 O O . VAL A 1 272 ? 13.117 -8.976 -39.648 1.00 89.44 272 VAL A O 1
ATOM 2123 N N . THR A 1 273 ? 12.249 -8.614 -37.603 1.00 90.25 273 THR A N 1
ATOM 2124 C CA . THR A 1 273 ? 13.043 -7.414 -37.311 1.00 90.25 273 THR A CA 1
ATOM 2125 C C . THR A 1 273 ? 14.543 -7.703 -37.349 1.00 90.25 273 THR A C 1
ATOM 2127 O O . THR A 1 273 ? 15.312 -6.905 -37.873 1.00 90.25 273 THR A O 1
ATOM 2130 N N . ARG A 1 274 ? 14.982 -8.886 -36.895 1.00 91.12 274 ARG A N 1
ATOM 2131 C CA . ARG A 1 274 ? 16.386 -9.322 -37.014 1.00 91.12 274 ARG A CA 1
ATOM 2132 C C . ARG A 1 274 ? 16.903 -9.364 -38.448 1.00 91.12 274 ARG A C 1
ATOM 2134 O O . ARG A 1 274 ? 18.071 -9.060 -38.660 1.00 91.12 274 ARG A O 1
ATOM 2141 N N . ARG A 1 275 ? 16.070 -9.776 -39.408 1.00 87.56 275 ARG A N 1
ATOM 2142 C CA . ARG A 1 275 ? 16.460 -9.800 -40.826 1.00 87.56 275 ARG A CA 1
ATOM 2143 C C . ARG A 1 275 ? 16.606 -8.384 -41.364 1.00 87.56 275 ARG A C 1
ATOM 2145 O O . ARG A 1 275 ? 17.647 -8.084 -41.921 1.00 87.56 275 ARG A O 1
ATOM 2152 N N . LEU A 1 276 ? 15.626 -7.522 -41.086 1.00 86.56 276 LEU A N 1
ATOM 2153 C CA . LEU A 1 276 ? 15.658 -6.107 -41.478 1.00 86.56 276 LEU A CA 1
ATOM 2154 C C . LEU A 1 276 ? 16.898 -5.385 -40.933 1.00 86.56 276 LEU A C 1
ATOM 2156 O O . LEU A 1 276 ? 17.546 -4.637 -41.651 1.00 86.56 276 LEU A O 1
ATOM 2160 N N . ILE A 1 277 ? 17.260 -5.651 -39.675 1.00 87.38 277 ILE A N 1
ATOM 2161 C CA . ILE A 1 277 ? 18.464 -5.088 -39.052 1.00 87.38 277 ILE A CA 1
ATOM 2162 C C . ILE A 1 277 ? 19.751 -5.635 -39.686 1.00 87.38 277 ILE A C 1
ATOM 2164 O O . ILE A 1 277 ? 20.727 -4.905 -39.818 1.00 87.38 277 ILE A O 1
ATOM 2168 N N . GLY A 1 278 ? 19.774 -6.917 -40.059 1.00 79.62 278 GLY A N 1
ATOM 2169 C CA . GLY A 1 278 ? 20.946 -7.551 -40.668 1.00 79.62 278 GLY A CA 1
ATOM 2170 C C . GLY A 1 278 ? 21.334 -6.976 -42.034 1.00 79.62 278 GLY A C 1
ATOM 2171 O O . GLY A 1 278 ? 22.470 -7.174 -42.454 1.00 79.62 278 GLY A O 1
ATOM 2172 N N . ASP A 1 279 ? 20.416 -6.259 -42.685 1.00 73.69 279 ASP A N 1
ATOM 2173 C CA . ASP A 1 279 ? 20.606 -5.646 -44.002 1.00 73.69 279 ASP A CA 1
ATOM 2174 C C . ASP A 1 279 ? 21.026 -4.158 -43.924 1.00 73.69 279 ASP A C 1
ATOM 2176 O O . ASP A 1 279 ? 21.157 -3.497 -44.956 1.00 73.69 279 ASP A O 1
ATOM 2180 N N . ILE A 1 280 ? 21.256 -3.611 -42.720 1.00 81.00 280 ILE A N 1
ATOM 2181 C CA . ILE A 1 280 ? 21.712 -2.224 -42.532 1.00 81.00 280 ILE A CA 1
ATOM 2182 C C . ILE A 1 280 ? 23.183 -2.086 -42.979 1.00 81.00 280 ILE A C 1
ATOM 2184 O O . ILE A 1 280 ? 24.042 -2.862 -42.564 1.00 81.00 280 ILE A O 1
ATOM 2188 N N . ALA A 1 281 ? 23.488 -1.080 -43.807 1.00 61.75 281 ALA A N 1
ATOM 2189 C CA . ALA A 1 281 ? 24.836 -0.778 -44.307 1.00 61.75 281 ALA A CA 1
ATOM 2190 C C . ALA A 1 281 ? 25.339 0.614 -43.840 1.00 61.75 281 ALA A C 1
ATOM 2192 O O . ALA A 1 281 ? 24.554 1.554 -43.746 1.00 61.75 281 ALA A O 1
ATOM 2193 N N . ASP A 1 282 ? 26.648 0.719 -43.566 1.00 62.44 282 ASP A N 1
ATOM 2194 C CA . ASP A 1 282 ? 27.456 1.875 -43.084 1.00 62.44 282 ASP A CA 1
ATOM 2195 C C . ASP A 1 282 ? 27.343 3.182 -43.951 1.00 62.44 282 ASP A C 1
ATOM 2197 O O . ASP A 1 282 ? 26.918 3.103 -45.106 1.00 62.44 282 ASP A O 1
ATOM 2201 N N . PRO A 1 283 ? 27.802 4.396 -43.538 1.00 54.75 283 PRO A N 1
ATOM 2202 C CA . PRO A 1 283 ? 27.143 5.369 -42.660 1.00 54.75 283 PRO A CA 1
ATOM 2203 C C . PRO A 1 283 ? 27.101 6.807 -43.247 1.00 54.75 283 PRO A C 1
ATOM 2205 O O . PRO A 1 283 ? 27.050 7.779 -42.497 1.00 54.75 283 PRO A O 1
ATOM 2208 N N . GLU A 1 284 ? 27.139 7.025 -44.570 1.00 53.88 284 GLU A N 1
ATOM 2209 C CA . GLU A 1 284 ? 27.146 8.400 -45.143 1.00 53.88 284 GLU A CA 1
ATOM 2210 C C . GLU A 1 284 ? 25.824 9.184 -44.940 1.00 53.88 284 GLU A C 1
ATOM 2212 O O . GLU A 1 284 ? 25.551 10.189 -45.600 1.00 53.88 284 GLU A O 1
ATOM 2217 N N . LYS A 1 285 ? 24.939 8.718 -44.057 1.00 57.72 285 LYS A N 1
ATOM 2218 C CA . LYS A 1 285 ? 23.524 9.075 -44.047 1.00 57.72 285 LYS A CA 1
ATOM 2219 C C . LYS A 1 285 ? 23.034 9.260 -42.619 1.00 57.72 285 LYS A C 1
ATOM 2221 O O . LYS A 1 285 ? 22.466 8.365 -42.007 1.00 57.72 285 LYS A O 1
ATOM 2226 N N . ILE A 1 286 ? 23.264 10.463 -42.104 1.00 57.50 286 ILE A N 1
ATOM 2227 C CA . ILE A 1 286 ? 22.808 10.896 -40.783 1.00 57.50 286 ILE A CA 1
ATOM 2228 C C . ILE A 1 286 ? 21.280 10.984 -40.797 1.00 57.50 286 ILE A C 1
ATOM 2230 O O . ILE A 1 286 ? 20.708 11.840 -41.477 1.00 57.50 286 ILE A O 1
ATOM 2234 N N . THR A 1 287 ? 20.617 10.129 -40.022 1.00 66.81 287 THR A N 1
ATOM 2235 C CA . THR A 1 287 ? 19.193 10.285 -39.736 1.00 66.81 287 THR A CA 1
ATOM 2236 C C . THR A 1 287 ? 19.026 11.370 -38.680 1.00 66.81 287 THR A C 1
ATOM 2238 O O . THR A 1 287 ? 19.406 11.210 -37.520 1.00 66.81 287 THR A O 1
ATOM 2241 N N . ARG A 1 288 ? 18.459 12.512 -39.071 1.00 78.44 288 ARG A N 1
ATOM 2242 C CA . ARG A 1 288 ? 18.148 13.593 -38.132 1.00 78.44 288 ARG A CA 1
ATOM 2243 C C . ARG A 1 288 ? 16.919 13.205 -37.323 1.00 78.44 288 ARG A C 1
ATOM 2245 O O . ARG A 1 288 ? 15.907 12.833 -37.909 1.00 78.44 288 ARG A O 1
ATOM 2252 N N . VAL A 1 289 ? 16.992 13.341 -36.001 1.00 84.00 289 VAL A N 1
ATOM 2253 C CA . VAL A 1 289 ? 15.861 13.116 -35.092 1.00 84.00 289 VAL A CA 1
ATOM 2254 C C . VAL A 1 289 ? 15.472 14.438 -34.438 1.00 84.00 289 VAL A C 1
ATOM 2256 O O . VAL A 1 289 ? 16.297 15.098 -33.809 1.00 84.00 289 VAL A O 1
ATOM 2259 N N . GLU A 1 290 ? 14.213 14.828 -34.588 1.00 86.06 290 GLU A N 1
ATOM 2260 C CA . GLU A 1 290 ? 13.622 16.012 -33.972 1.00 86.06 290 GLU A CA 1
ATOM 2261 C C . GLU A 1 290 ? 12.498 15.593 -33.022 1.00 86.06 290 GLU A C 1
ATOM 2263 O O . GLU A 1 290 ? 11.607 14.823 -33.379 1.00 86.06 290 GLU A O 1
ATOM 2268 N N . VAL A 1 291 ? 12.535 16.109 -31.796 1.00 84.19 291 VAL A N 1
ATOM 2269 C CA . VAL A 1 291 ? 11.509 15.855 -30.783 1.00 84.19 291 VAL A CA 1
ATOM 2270 C C . VAL A 1 291 ? 10.418 16.903 -30.925 1.00 84.19 291 VAL A C 1
ATOM 2272 O O . VAL A 1 291 ? 10.669 18.079 -30.676 1.00 84.19 291 VAL A O 1
ATOM 2275 N N . LEU A 1 292 ? 9.215 16.479 -31.305 1.00 86.62 292 LEU A N 1
ATOM 2276 C CA . LEU A 1 292 ? 8.080 17.379 -31.503 1.00 86.62 292 LEU A CA 1
ATOM 2277 C C . LEU A 1 292 ? 7.275 17.571 -30.214 1.00 86.62 292 LEU A C 1
ATOM 2279 O O . LEU A 1 292 ? 6.885 18.689 -29.891 1.00 86.62 292 LEU A O 1
ATOM 2283 N N . GLU A 1 293 ? 7.031 16.490 -29.470 1.00 85.88 293 GLU A N 1
ATOM 2284 C CA . GLU A 1 293 ? 6.226 16.520 -28.247 1.00 85.88 293 GLU A CA 1
ATOM 2285 C C . GLU A 1 293 ? 6.688 15.442 -27.260 1.00 85.88 293 GLU A C 1
ATOM 2287 O O . GLU A 1 293 ? 7.028 14.326 -27.658 1.00 85.88 293 GLU A O 1
ATOM 2292 N N . LYS A 1 294 ? 6.685 15.771 -25.964 1.00 80.81 294 LYS A N 1
ATOM 2293 C CA . LYS A 1 294 ? 7.000 14.839 -24.877 1.00 80.81 294 LYS A CA 1
ATOM 2294 C C . LYS A 1 294 ? 6.017 15.029 -23.724 1.00 80.81 294 LYS A C 1
ATOM 2296 O O . LYS A 1 294 ? 6.007 16.083 -23.090 1.00 80.81 294 LYS A O 1
ATOM 2301 N N . SER A 1 295 ? 5.238 13.995 -23.431 1.00 77.62 295 SER A N 1
ATOM 2302 C CA . SER A 1 295 ? 4.364 13.895 -22.260 1.00 77.62 295 SER A CA 1
ATOM 2303 C C . SER A 1 295 ? 4.772 12.692 -21.398 1.00 77.62 295 SER A C 1
ATOM 2305 O O . SER A 1 295 ? 5.645 11.908 -21.767 1.00 77.62 295 SER A O 1
ATOM 2307 N N . GLY A 1 296 ? 4.169 12.540 -20.216 1.00 68.50 296 GLY A N 1
ATOM 2308 C CA . GLY A 1 296 ? 4.448 11.391 -19.341 1.00 68.50 296 GLY A CA 1
ATOM 2309 C C . GLY A 1 296 ? 3.964 10.045 -19.902 1.00 68.50 296 GLY A C 1
ATOM 2310 O O . GLY A 1 296 ? 4.424 8.998 -19.462 1.00 68.50 296 GLY A O 1
ATOM 2311 N N . ASP A 1 297 ? 3.042 10.063 -20.865 1.00 76.62 297 ASP A N 1
ATOM 2312 C CA . ASP A 1 297 ? 2.389 8.895 -21.465 1.00 76.62 297 ASP A CA 1
ATOM 2313 C C . ASP A 1 297 ? 2.622 8.765 -22.982 1.00 76.62 297 ASP A C 1
ATOM 2315 O O . ASP A 1 297 ? 2.118 7.822 -23.607 1.00 76.62 297 ASP A O 1
ATOM 2319 N N . GLY A 1 298 ? 3.396 9.678 -23.578 1.00 83.19 298 GLY A N 1
ATOM 2320 C CA . GLY A 1 298 ? 3.634 9.706 -25.013 1.00 83.19 298 GLY A CA 1
ATOM 2321 C C . GLY A 1 298 ? 4.866 10.495 -25.456 1.00 83.19 298 GLY A C 1
ATOM 2322 O O . GLY A 1 298 ? 5.305 11.448 -24.814 1.00 83.19 298 GLY A O 1
ATOM 2323 N N . LEU A 1 299 ? 5.422 10.082 -26.593 1.00 88.50 299 LEU A N 1
ATOM 2324 C CA . LEU A 1 299 ? 6.553 10.736 -27.251 1.00 88.50 299 LEU A CA 1
ATOM 2325 C C . LEU A 1 299 ? 6.260 10.858 -28.744 1.00 88.50 299 LEU A C 1
ATOM 2327 O O . LEU A 1 299 ? 5.835 9.881 -29.361 1.00 88.50 299 LEU A O 1
ATOM 2331 N N . LEU A 1 300 ? 6.497 12.035 -29.321 1.00 91.00 300 LEU A N 1
ATOM 2332 C CA . LEU A 1 300 ? 6.360 12.282 -30.752 1.00 91.00 300 LEU A CA 1
ATOM 2333 C C . LEU A 1 300 ? 7.672 12.798 -31.334 1.00 91.00 300 LEU A C 1
ATOM 2335 O O . LEU A 1 300 ? 8.199 13.824 -30.900 1.00 91.00 300 LEU A O 1
ATOM 2339 N N . LEU A 1 301 ? 8.170 12.096 -32.345 1.00 91.88 301 LEU A N 1
ATOM 2340 C CA . LEU A 1 301 ? 9.422 12.384 -33.029 1.00 91.88 301 LEU A CA 1
ATOM 2341 C C . LEU A 1 301 ? 9.172 12.520 -34.530 1.00 91.88 301 LEU A C 1
ATOM 2343 O O . LEU A 1 301 ? 8.314 11.838 -35.097 1.00 91.88 301 LEU A O 1
ATOM 2347 N N . ARG A 1 302 ? 9.971 13.362 -35.177 1.00 91.50 302 ARG A N 1
ATOM 2348 C CA . ARG A 1 302 ? 10.153 13.371 -36.627 1.00 91.50 302 ARG A CA 1
ATOM 2349 C C . ARG A 1 302 ? 11.568 12.911 -36.933 1.00 91.50 302 ARG A C 1
ATOM 2351 O O . ARG A 1 302 ? 12.522 13.395 -36.327 1.00 91.50 302 ARG A O 1
ATOM 2358 N N . THR A 1 303 ? 11.699 11.989 -37.871 1.00 90.50 303 THR A N 1
ATOM 2359 C CA . THR A 1 303 ? 12.990 11.477 -38.325 1.00 90.50 303 THR A CA 1
ATOM 2360 C C . THR A 1 303 ? 13.138 11.714 -39.819 1.00 90.50 303 THR A C 1
ATOM 2362 O O . THR A 1 303 ? 12.160 11.556 -40.541 1.00 90.50 303 THR A O 1
ATOM 2365 N N . SER A 1 304 ? 14.331 12.075 -40.284 1.00 86.75 304 SER A N 1
ATOM 2366 C CA . SER A 1 304 ? 14.643 12.203 -41.714 1.00 86.75 304 SER A CA 1
ATOM 2367 C C . SER A 1 304 ? 15.990 11.553 -41.999 1.00 86.75 304 SER A C 1
ATOM 2369 O O . SER A 1 304 ? 17.004 12.021 -41.473 1.00 86.75 304 SER A O 1
ATOM 2371 N N . GLY A 1 305 ? 16.019 10.499 -42.809 1.00 83.94 305 GLY A N 1
ATOM 2372 C CA . GLY A 1 305 ? 17.238 9.758 -43.144 1.00 83.94 305 GLY A CA 1
ATOM 2373 C C . GLY A 1 305 ? 17.188 9.166 -44.548 1.00 83.94 305 GLY A C 1
ATOM 2374 O O . GLY A 1 305 ? 16.121 8.966 -45.115 1.00 83.94 305 GLY A O 1
ATOM 2375 N N . THR A 1 306 ? 18.350 8.889 -45.137 1.00 79.50 306 THR A N 1
ATOM 2376 C CA . THR A 1 306 ? 18.447 8.321 -46.500 1.00 79.50 306 THR A CA 1
ATOM 2377 C C . THR A 1 306 ? 18.853 6.845 -46.511 1.00 79.50 306 THR A C 1
ATOM 2379 O O . THR A 1 306 ? 19.120 6.290 -47.583 1.00 79.50 306 THR A O 1
ATOM 2382 N N . GLY A 1 307 ? 18.940 6.225 -45.333 1.00 83.44 307 GLY A N 1
ATOM 2383 C CA . GLY A 1 307 ? 19.277 4.822 -45.119 1.00 83.44 307 GLY A CA 1
ATOM 2384 C C . GLY A 1 307 ? 18.509 4.265 -43.923 1.00 83.44 307 GLY A C 1
ATOM 2385 O O . GLY A 1 307 ? 18.018 5.026 -43.086 1.00 83.44 307 GLY A O 1
ATOM 2386 N N . ASP A 1 308 ? 18.395 2.943 -43.881 1.00 87.88 308 ASP A N 1
ATOM 2387 C CA . ASP A 1 308 ? 17.777 2.237 -42.766 1.00 87.88 308 ASP A CA 1
ATOM 2388 C C . ASP A 1 308 ? 18.656 2.356 -41.522 1.00 87.88 308 ASP A C 1
ATOM 2390 O O . ASP A 1 308 ? 19.883 2.410 -41.600 1.00 87.88 308 ASP A O 1
ATOM 2394 N N . SER A 1 309 ? 18.024 2.411 -40.359 1.00 89.94 309 SER A N 1
ATOM 2395 C CA . SER A 1 309 ? 18.710 2.576 -39.085 1.00 89.94 309 SER A CA 1
ATOM 2396 C C . SER A 1 309 ? 17.896 1.987 -37.939 1.00 89.94 309 SER A C 1
ATOM 2398 O O . SER A 1 309 ? 16.753 1.558 -38.094 1.00 89.94 309 SER A O 1
ATOM 2400 N N . ILE A 1 310 ? 18.491 1.962 -36.756 1.00 91.31 310 ILE A N 1
ATOM 2401 C CA . ILE A 1 310 ? 17.807 1.640 -35.510 1.00 91.31 310 ILE A CA 1
ATOM 2402 C C . ILE A 1 310 ? 17.637 2.939 -34.742 1.00 91.31 310 ILE A C 1
ATOM 2404 O O . ILE A 1 310 ? 18.628 3.562 -34.370 1.00 91.31 310 ILE A O 1
ATOM 2408 N N . LEU A 1 311 ? 16.395 3.338 -34.476 1.00 91.38 311 LEU A N 1
ATOM 2409 C CA . LEU A 1 311 ? 16.116 4.454 -33.582 1.00 91.38 311 LEU A CA 1
ATOM 2410 C C . LEU A 1 311 ? 16.189 3.952 -32.143 1.00 91.38 311 LEU A C 1
ATOM 2412 O O . LEU A 1 311 ? 15.340 3.170 -31.714 1.00 91.38 311 LEU A O 1
ATOM 2416 N N . VAL A 1 312 ? 17.187 4.419 -31.402 1.00 89.88 312 VAL A N 1
ATOM 2417 C CA . VAL A 1 312 ? 17.342 4.164 -29.972 1.00 89.88 312 VAL A CA 1
ATOM 2418 C C . VAL A 1 312 ? 16.836 5.375 -29.205 1.00 89.88 312 VAL A C 1
ATOM 2420 O O . VAL A 1 312 ? 17.210 6.515 -29.480 1.00 89.88 312 VAL A O 1
ATOM 2423 N N . LEU A 1 313 ? 15.973 5.125 -28.230 1.00 87.50 313 LEU A N 1
ATOM 2424 C CA . LEU A 1 313 ? 15.391 6.127 -27.355 1.00 87.50 313 LEU A CA 1
ATOM 2425 C C . LEU A 1 313 ? 15.955 5.939 -25.951 1.00 87.50 313 LEU A C 1
ATOM 2427 O O . LEU A 1 313 ? 15.885 4.845 -25.388 1.00 87.50 313 LEU A O 1
ATOM 2431 N N . ASN A 1 314 ? 16.463 7.020 -25.365 1.00 81.06 314 ASN A N 1
ATOM 2432 C CA . ASN A 1 314 ? 16.917 7.063 -23.979 1.00 81.06 314 ASN A CA 1
ATOM 2433 C C . ASN A 1 314 ? 15.704 7.105 -23.021 1.00 81.06 314 ASN A C 1
ATOM 2435 O O . ASN A 1 314 ? 15.410 8.122 -22.390 1.00 81.06 314 ASN A O 1
ATOM 2439 N N . GLN A 1 315 ? 14.935 6.014 -23.024 1.00 79.19 315 GLN A N 1
ATOM 2440 C CA . GLN A 1 315 ? 13.753 5.741 -22.206 1.00 79.19 315 GLN A CA 1
ATOM 2441 C C . GLN A 1 315 ? 13.655 4.230 -21.933 1.00 79.19 315 GLN A C 1
ATOM 2443 O O . GLN A 1 315 ? 14.149 3.423 -22.729 1.00 79.19 315 GLN A O 1
ATOM 2448 N N . ASP A 1 316 ? 12.947 3.835 -20.877 1.00 76.19 316 ASP A N 1
ATOM 2449 C CA . ASP A 1 316 ? 12.814 2.439 -20.451 1.00 76.19 316 ASP A CA 1
ATOM 2450 C C . ASP A 1 316 ? 12.128 1.579 -21.500 1.00 76.19 316 ASP A C 1
ATOM 2452 O O . ASP A 1 316 ? 11.032 1.885 -21.983 1.00 76.19 316 ASP A O 1
ATOM 2456 N N . TYR A 1 317 ? 12.700 0.406 -21.730 1.00 83.00 317 TYR A N 1
ATOM 2457 C CA . TYR A 1 317 ? 11.996 -0.693 -22.366 1.00 83.00 317 TYR A CA 1
ATOM 2458 C C . TYR A 1 317 ? 11.016 -1.359 -21.382 1.00 83.00 317 TYR A C 1
ATOM 2460 O O . TYR A 1 317 ? 11.329 -2.362 -20.733 1.00 83.00 317 TYR A O 1
ATOM 2468 N N . LEU A 1 318 ? 9.810 -0.794 -21.254 1.00 76.94 318 LEU A N 1
ATOM 2469 C CA . LEU A 1 318 ? 8.742 -1.333 -20.399 1.00 76.94 318 LEU A CA 1
ATOM 2470 C C . LEU A 1 318 ? 7.645 -2.069 -21.188 1.00 76.94 318 LEU A C 1
ATOM 2472 O O . LEU A 1 318 ? 7.163 -1.557 -22.205 1.00 76.94 318 LEU A O 1
ATOM 2476 N N . PRO A 1 319 ? 7.147 -3.213 -20.671 1.00 69.19 319 PRO A N 1
ATOM 2477 C CA . PRO A 1 319 ? 5.952 -3.861 -21.202 1.00 69.19 319 PRO A CA 1
ATOM 2478 C C . PRO A 1 319 ? 4.738 -2.920 -21.109 1.00 69.19 319 PRO A C 1
ATOM 2480 O O . PRO A 1 319 ? 4.243 -2.635 -20.019 1.00 69.19 319 PRO A O 1
ATOM 2483 N N . GLY A 1 320 ? 4.250 -2.431 -22.251 1.00 78.56 320 GLY A N 1
ATOM 2484 C CA . GLY A 1 320 ? 3.105 -1.513 -22.326 1.00 78.56 320 GLY A CA 1
ATOM 2485 C C . GLY A 1 320 ? 3.314 -0.330 -23.267 1.00 78.56 320 GLY A C 1
ATOM 2486 O O . GLY A 1 320 ? 2.333 0.257 -23.724 1.00 78.56 320 GLY A O 1
ATOM 2487 N N . TRP A 1 321 ? 4.561 0.002 -23.607 1.00 86.88 321 TRP A N 1
ATOM 2488 C CA . TRP A 1 321 ? 4.832 0.928 -24.704 1.00 86.88 321 TRP A CA 1
ATOM 2489 C C . TRP A 1 321 ? 4.469 0.295 -26.047 1.00 86.88 321 TRP A C 1
ATOM 2491 O O . TRP A 1 321 ? 4.764 -0.871 -26.305 1.00 86.88 321 TRP A O 1
ATOM 2501 N N . LYS A 1 322 ? 3.830 1.087 -26.906 1.00 90.62 322 LYS A N 1
ATOM 2502 C CA . LYS A 1 322 ? 3.610 0.779 -28.321 1.00 90.62 322 LYS A CA 1
ATOM 2503 C C . LYS A 1 322 ? 4.180 1.911 -29.158 1.00 90.62 322 LYS A C 1
ATOM 2505 O O . LYS A 1 322 ? 3.916 3.073 -28.840 1.00 90.62 322 LYS A O 1
ATOM 2510 N N . ALA A 1 323 ? 4.921 1.572 -30.206 1.00 92.69 323 ALA A N 1
ATOM 2511 C CA . ALA A 1 323 ? 5.408 2.528 -31.189 1.00 92.69 323 ALA A CA 1
ATOM 2512 C C . ALA A 1 323 ? 4.581 2.455 -32.470 1.00 92.69 323 ALA A C 1
ATOM 2514 O O . ALA A 1 323 ? 4.111 1.388 -32.864 1.00 92.69 323 ALA A O 1
ATOM 2515 N N . PHE A 1 324 ? 4.427 3.599 -33.123 1.00 94.00 324 PHE A N 1
ATOM 2516 C CA . PHE A 1 324 ? 3.782 3.731 -34.416 1.00 94.00 324 PHE A CA 1
ATOM 2517 C C . PHE A 1 324 ? 4.681 4.550 -35.332 1.00 94.00 324 PHE A C 1
ATOM 2519 O O . PHE A 1 324 ? 5.015 5.687 -34.998 1.00 94.00 324 PHE A O 1
ATOM 2526 N N . LEU A 1 325 ? 5.036 3.970 -36.472 1.00 93.38 325 LEU A N 1
ATOM 2527 C CA . LEU A 1 325 ? 5.749 4.612 -37.566 1.00 93.38 325 LEU A CA 1
ATOM 2528 C C . LEU A 1 325 ? 4.716 5.014 -38.623 1.00 93.38 325 LEU A C 1
ATOM 2530 O O . LEU A 1 325 ? 4.034 4.149 -39.168 1.00 93.38 325 LEU A O 1
ATOM 2534 N N . ASP A 1 326 ? 4.524 6.315 -38.836 1.00 93.25 326 ASP A N 1
ATOM 2535 C CA . ASP A 1 326 ? 3.501 6.874 -39.738 1.00 93.25 326 ASP A CA 1
ATOM 2536 C C . ASP A 1 326 ? 2.088 6.307 -39.494 1.00 93.25 326 ASP A C 1
ATOM 2538 O O . ASP A 1 326 ? 1.284 6.104 -40.402 1.00 93.25 326 ASP A O 1
ATOM 2542 N N . GLY A 1 327 ? 1.780 6.026 -38.224 1.00 90.38 327 GLY A N 1
ATOM 2543 C CA . GLY A 1 327 ? 0.501 5.457 -37.791 1.00 90.38 327 GLY A CA 1
ATOM 2544 C C . GLY A 1 327 ? 0.409 3.927 -37.850 1.00 90.38 327 GLY A C 1
ATOM 2545 O O . GLY A 1 327 ? -0.571 3.374 -37.350 1.00 90.38 327 GLY A O 1
ATOM 2546 N N . VAL A 1 328 ? 1.417 3.231 -38.381 1.00 93.06 328 VAL A N 1
ATOM 2547 C CA . VAL A 1 328 ? 1.493 1.761 -38.398 1.00 93.06 328 VAL A CA 1
ATOM 2548 C C . VAL A 1 328 ? 2.255 1.268 -37.172 1.00 93.06 328 VAL A C 1
ATOM 2550 O O . VAL A 1 328 ? 3.341 1.759 -36.881 1.00 93.06 328 VAL A O 1
ATOM 2553 N N . GLU A 1 329 ? 1.694 0.306 -36.434 1.00 92.75 329 GLU A N 1
ATOM 2554 C CA . GLU A 1 329 ? 2.353 -0.253 -35.245 1.00 92.75 329 GLU A CA 1
ATOM 2555 C C . GLU A 1 329 ? 3.689 -0.909 -35.631 1.00 92.75 329 GLU A C 1
ATOM 2557 O O . GLU A 1 329 ? 3.735 -1.763 -36.516 1.00 92.75 329 GLU A O 1
ATOM 2562 N N . SER A 1 330 ? 4.766 -0.493 -34.962 1.00 91.31 330 SER A N 1
ATOM 2563 C CA . SER A 1 330 ? 6.128 -0.981 -35.184 1.00 91.31 330 SER A CA 1
ATOM 2564 C C . SER A 1 330 ? 6.626 -1.713 -33.932 1.00 91.31 330 SER A C 1
ATOM 2566 O O . SER A 1 330 ? 6.383 -1.235 -32.815 1.00 91.31 330 SER A O 1
ATOM 2568 N N . PRO A 1 331 ? 7.284 -2.878 -34.077 1.00 91.94 331 PRO A N 1
ATOM 2569 C CA . PRO A 1 331 ? 7.775 -3.639 -32.940 1.00 91.94 331 PRO A CA 1
ATOM 2570 C C . PRO A 1 331 ? 8.865 -2.864 -32.193 1.00 91.94 331 PRO A C 1
ATOM 2572 O O . PRO A 1 331 ? 9.823 -2.365 -32.781 1.00 91.94 331 PRO A O 1
ATOM 2575 N N . LEU A 1 332 ? 8.713 -2.802 -30.871 1.00 92.62 332 LEU A N 1
ATOM 2576 C CA . LEU A 1 332 ? 9.744 -2.314 -29.964 1.00 92.62 332 LEU A CA 1
ATOM 2577 C C . LEU A 1 332 ? 10.610 -3.477 -29.492 1.00 92.62 332 LEU A C 1
ATOM 2579 O O . LEU A 1 332 ? 10.108 -4.569 -29.226 1.00 92.62 332 LEU A O 1
ATOM 2583 N N . PHE A 1 333 ? 11.895 -3.211 -29.314 1.00 92.19 333 PHE A N 1
ATOM 2584 C CA . PHE A 1 333 ? 12.845 -4.138 -28.715 1.00 92.19 333 PHE A CA 1
ATOM 2585 C C . PHE A 1 333 ? 13.806 -3.399 -27.781 1.00 92.19 333 PHE A C 1
ATOM 2587 O O . PHE A 1 333 ? 13.847 -2.170 -27.727 1.00 92.19 333 PHE A O 1
ATOM 2594 N N . SER A 1 334 ? 14.555 -4.170 -27.000 1.00 90.50 334 SER A N 1
ATOM 2595 C CA . SER A 1 334 ? 15.500 -3.661 -26.009 1.00 90.50 334 SER A CA 1
ATOM 2596 C C . SER A 1 334 ? 16.877 -3.428 -26.635 1.00 90.50 334 SER A C 1
ATOM 2598 O O . SER A 1 334 ? 17.470 -4.348 -27.205 1.00 90.50 334 SER A O 1
ATOM 2600 N N . ALA A 1 335 ? 17.395 -2.210 -26.487 1.00 90.06 335 ALA A N 1
ATOM 2601 C CA . ALA A 1 335 ? 18.782 -1.841 -26.750 1.00 90.06 335 ALA A CA 1
ATOM 2602 C C . ALA A 1 335 ? 19.564 -1.740 -25.434 1.00 90.06 335 ALA A C 1
ATOM 2604 O O . ALA A 1 335 ? 19.041 -1.288 -24.412 1.00 90.06 335 ALA A O 1
ATOM 2605 N N . TYR A 1 336 ? 20.813 -2.212 -25.437 1.00 88.12 336 TYR A N 1
ATOM 2606 C CA . TYR A 1 336 ? 21.701 -2.285 -24.263 1.00 88.12 336 TYR A CA 1
ATOM 2607 C C . TYR A 1 336 ? 21.121 -3.064 -23.065 1.00 88.12 336 TYR A C 1
ATOM 2609 O O . TYR A 1 336 ? 21.692 -3.071 -21.979 1.00 88.12 336 TYR A O 1
ATOM 2617 N N . GLY A 1 337 ? 19.991 -3.753 -23.254 1.00 85.62 337 GLY A N 1
ATOM 2618 C CA . GLY A 1 337 ? 19.285 -4.473 -22.201 1.00 85.62 337 GLY A CA 1
ATOM 2619 C C . GLY A 1 337 ? 18.344 -3.613 -21.349 1.00 85.62 337 GLY A C 1
ATOM 2620 O O . GLY A 1 337 ? 17.813 -4.136 -20.369 1.00 85.62 337 GLY A O 1
ATOM 2621 N N . PHE A 1 338 ? 18.117 -2.336 -21.668 1.00 81.69 338 PHE A N 1
ATOM 2622 C CA . PHE A 1 338 ? 17.210 -1.476 -20.885 1.00 81.69 338 PHE A CA 1
ATOM 2623 C C . PHE A 1 338 ? 16.586 -0.309 -21.662 1.00 81.69 338 PHE A C 1
ATOM 2625 O O . PHE A 1 338 ? 15.506 0.133 -21.279 1.00 81.69 338 PHE A O 1
ATOM 2632 N N . LEU A 1 339 ? 17.189 0.149 -22.763 1.00 86.88 339 LEU A N 1
ATOM 2633 C CA . LEU A 1 339 ? 16.649 1.231 -23.587 1.00 86.88 339 LEU A CA 1
ATOM 2634 C C . LEU A 1 339 ? 15.634 0.723 -24.612 1.00 86.88 339 LEU A C 1
ATOM 2636 O O . LEU A 1 339 ? 15.727 -0.404 -25.097 1.00 86.88 339 LEU A O 1
ATOM 2640 N N . THR A 1 340 ? 14.677 1.572 -24.978 1.00 90.50 340 THR A N 1
ATOM 2641 C CA . THR A 1 340 ? 13.731 1.280 -26.062 1.00 90.50 340 THR A CA 1
ATOM 2642 C C . THR A 1 340 ? 14.384 1.513 -27.419 1.00 90.50 340 THR A C 1
ATOM 2644 O O . THR A 1 340 ? 14.953 2.575 -27.657 1.00 90.50 340 THR A O 1
ATOM 2647 N N . ALA A 1 341 ? 14.234 0.566 -28.338 1.00 92.62 341 ALA A N 1
ATOM 2648 C CA . ALA A 1 341 ? 14.627 0.725 -29.729 1.00 92.62 341 ALA A CA 1
ATOM 2649 C C . ALA A 1 341 ? 13.553 0.216 -30.695 1.00 92.62 341 ALA A C 1
ATOM 2651 O O . ALA A 1 341 ? 12.731 -0.636 -30.347 1.00 92.62 341 ALA A O 1
ATOM 2652 N N . LEU A 1 342 ? 13.573 0.753 -31.913 1.00 93.81 342 LEU A N 1
ATOM 2653 C CA . LEU A 1 342 ? 12.801 0.257 -33.048 1.00 93.81 342 LEU A CA 1
ATOM 2654 C C . LEU A 1 342 ? 13.617 0.339 -34.336 1.00 93.81 342 LEU A C 1
ATOM 2656 O O . LEU A 1 342 ? 14.529 1.154 -34.462 1.00 93.81 342 LEU A O 1
ATOM 2660 N N . TYR A 1 343 ? 13.252 -0.490 -35.308 1.00 92.56 343 TYR A N 1
ATOM 2661 C CA . TYR A 1 343 ? 13.767 -0.371 -36.665 1.00 92.56 343 TYR A CA 1
ATOM 2662 C C . TYR A 1 343 ? 13.125 0.838 -37.357 1.00 92.56 343 TYR A C 1
ATOM 2664 O O . TYR A 1 343 ? 11.915 1.063 -37.243 1.00 92.56 343 TYR A O 1
ATOM 2672 N N . LEU A 1 344 ? 13.949 1.611 -38.057 1.00 91.12 344 LEU A N 1
ATOM 2673 C CA . LEU A 1 344 ? 13.575 2.832 -38.748 1.00 91.12 344 LEU A CA 1
ATOM 2674 C C . LEU A 1 344 ? 14.033 2.742 -40.215 1.00 91.12 344 LEU A C 1
ATOM 2676 O O . LEU A 1 344 ? 15.237 2.812 -40.469 1.00 91.12 344 LEU A O 1
ATOM 2680 N N . PRO A 1 345 ? 13.111 2.580 -41.179 1.00 89.44 345 PRO A N 1
ATOM 2681 C CA . PRO A 1 345 ? 13.459 2.551 -42.595 1.00 89.44 345 PRO A CA 1
ATOM 2682 C C . PRO A 1 345 ? 13.925 3.925 -43.100 1.00 89.44 345 PRO A C 1
ATOM 2684 O O . PRO A 1 345 ? 13.691 4.957 -42.464 1.00 89.44 345 PRO A O 1
ATOM 2687 N N . ALA A 1 346 ? 14.578 3.933 -44.261 1.00 88.50 346 ALA A N 1
ATOM 2688 C CA . ALA A 1 346 ? 14.970 5.153 -44.955 1.00 88.50 346 ALA A CA 1
ATOM 2689 C C . ALA A 1 346 ? 13.749 6.012 -45.335 1.00 88.50 346 ALA A C 1
ATOM 2691 O O . ALA A 1 346 ? 12.814 5.534 -45.981 1.00 88.50 346 ALA A O 1
ATOM 2692 N N . GLY A 1 347 ? 13.810 7.307 -45.028 1.00 87.75 347 GLY A N 1
ATOM 2693 C CA . GLY A 1 347 ? 12.781 8.280 -45.376 1.00 87.75 347 GLY A CA 1
ATOM 2694 C C . GLY A 1 347 ? 12.518 9.313 -44.284 1.00 87.75 347 GLY A C 1
ATOM 2695 O O . GLY A 1 347 ? 13.209 9.380 -43.262 1.00 87.75 347 GLY A O 1
ATOM 2696 N N . ASP A 1 348 ? 11.494 10.126 -44.539 1.00 90.25 348 ASP A N 1
ATOM 2697 C CA . ASP A 1 348 ? 10.923 11.049 -43.565 1.00 90.25 348 ASP A CA 1
ATOM 2698 C C . ASP A 1 348 ? 9.751 10.364 -42.868 1.00 90.25 348 ASP A C 1
ATOM 2700 O O . ASP A 1 348 ? 8.756 10.031 -43.513 1.00 90.25 348 ASP A O 1
ATOM 2704 N N . HIS A 1 349 ? 9.856 10.190 -41.553 1.00 92.12 349 HIS A N 1
ATOM 2705 C CA . HIS A 1 349 ? 8.866 9.464 -40.769 1.00 92.12 349 HIS A CA 1
ATOM 2706 C C . HIS A 1 349 ? 8.446 10.229 -39.520 1.00 92.12 349 HIS A C 1
ATOM 2708 O O . HIS A 1 349 ? 9.215 10.980 -38.909 1.00 92.12 349 HIS A O 1
ATOM 2714 N N . GLN A 1 350 ? 7.206 9.998 -39.110 1.00 93.50 350 GLN A N 1
ATOM 2715 C CA . GLN A 1 350 ? 6.681 10.393 -37.818 1.00 93.50 350 GLN A CA 1
ATOM 2716 C C . GLN A 1 350 ? 6.626 9.166 -36.909 1.00 93.50 350 GLN A C 1
ATOM 2718 O O . GLN A 1 350 ? 5.880 8.218 -37.157 1.00 93.50 350 GLN A O 1
ATOM 2723 N N . VAL A 1 351 ? 7.398 9.197 -35.826 1.00 93.62 351 VAL A N 1
ATOM 2724 C CA . VAL A 1 351 ? 7.428 8.125 -34.830 1.00 93.62 351 VAL A CA 1
ATOM 2725 C C . VAL A 1 351 ? 6.664 8.592 -33.603 1.00 93.62 351 VAL A C 1
ATOM 2727 O O . VAL A 1 351 ? 7.016 9.599 -32.991 1.00 93.62 351 VAL A O 1
ATOM 2730 N N . SER A 1 352 ? 5.617 7.863 -33.226 1.00 93.38 352 SER A N 1
ATOM 2731 C CA . SER A 1 352 ? 4.869 8.130 -31.997 1.00 93.38 352 SER A CA 1
ATOM 2732 C C . SER A 1 352 ? 4.909 6.936 -31.059 1.00 93.38 352 SER A C 1
ATOM 2734 O O . SER A 1 352 ? 4.725 5.799 -31.484 1.00 93.38 352 SER A O 1
ATOM 2736 N N . LEU A 1 353 ? 5.130 7.188 -29.774 1.00 91.81 353 LEU A N 1
ATOM 2737 C CA . LEU A 1 353 ? 5.088 6.179 -28.728 1.00 91.81 353 LEU A CA 1
ATOM 2738 C C . LEU A 1 353 ? 3.963 6.506 -27.763 1.00 91.81 353 LEU A C 1
ATOM 2740 O O . LEU A 1 353 ? 3.743 7.671 -27.434 1.00 91.81 353 LEU A O 1
ATOM 2744 N N . ARG A 1 354 ? 3.242 5.478 -27.315 1.00 89.75 354 ARG A N 1
ATOM 2745 C CA . ARG A 1 354 ? 2.164 5.608 -26.329 1.00 89.75 354 ARG A CA 1
ATOM 2746 C C . ARG A 1 354 ? 2.266 4.516 -25.285 1.00 89.75 354 ARG A C 1
ATOM 2748 O O . ARG A 1 354 ? 2.364 3.337 -25.635 1.00 89.75 354 ARG A O 1
ATOM 2755 N N . TYR A 1 355 ? 2.179 4.899 -24.019 1.00 85.19 355 TYR A N 1
ATOM 2756 C CA . TYR A 1 355 ? 2.174 3.950 -22.919 1.00 85.19 355 TYR A CA 1
ATOM 2757 C C . TYR A 1 355 ? 0.748 3.478 -22.613 1.00 85.19 355 TYR A C 1
ATOM 2759 O O . TYR A 1 355 ? -0.145 4.269 -22.309 1.00 85.19 355 TYR A O 1
ATOM 2767 N N . ARG A 1 356 ? 0.512 2.165 -22.700 1.00 79.69 356 ARG A N 1
ATOM 2768 C CA . ARG A 1 356 ? -0.751 1.518 -22.320 1.00 79.69 356 ARG A CA 1
ATOM 2769 C C . ARG A 1 356 ? -0.480 0.378 -21.335 1.00 79.69 356 ARG A C 1
ATOM 2771 O O . ARG A 1 356 ? -0.172 -0.734 -21.767 1.00 79.69 356 ARG A O 1
ATOM 2778 N N . PRO A 1 357 ? -0.614 0.618 -20.018 1.00 75.31 357 PRO A N 1
ATOM 2779 C CA . PRO A 1 357 ? -0.291 -0.384 -19.012 1.00 75.31 357 PRO A CA 1
ATOM 2780 C C . PRO A 1 357 ? -1.263 -1.579 -19.094 1.00 75.31 357 PRO A C 1
ATOM 2782 O O . PRO A 1 357 ? -2.479 -1.384 -18.980 1.00 75.31 357 PRO A O 1
ATOM 2785 N N . PRO A 1 358 ? -0.766 -2.827 -19.211 1.00 68.00 358 PRO A N 1
ATOM 2786 C CA . PRO A 1 358 ? -1.610 -4.025 -19.280 1.00 68.00 358 PRO A CA 1
ATOM 2787 C C . PRO A 1 358 ? -2.519 -4.194 -18.051 1.00 68.00 358 PRO A C 1
ATOM 2789 O O . PRO A 1 358 ? -3.650 -4.670 -18.157 1.00 68.00 358 PRO A O 1
ATOM 2792 N N . GLY A 1 359 ? -2.038 -3.762 -16.878 1.00 70.69 359 GLY A N 1
ATOM 2793 C CA . GLY A 1 359 ? -2.743 -3.898 -15.600 1.00 70.69 359 GLY A CA 1
ATOM 2794 C C . GLY A 1 359 ? -4.017 -3.059 -15.484 1.00 70.69 359 GLY A C 1
ATOM 2795 O O . GLY A 1 359 ? -4.918 -3.433 -14.734 1.00 70.69 359 GLY A O 1
ATOM 2796 N N . LEU A 1 360 ? -4.142 -1.970 -16.250 1.00 73.81 360 LEU A N 1
ATOM 2797 C CA . LEU A 1 360 ? -5.317 -1.099 -16.182 1.00 73.81 360 LEU A CA 1
ATOM 2798 C C . LEU A 1 360 ? -6.574 -1.810 -16.709 1.00 73.81 360 LEU A C 1
ATOM 2800 O O . LEU A 1 360 ? -7.639 -1.734 -16.099 1.00 73.81 360 LEU A O 1
ATOM 2804 N N . MET A 1 361 ? -6.432 -2.575 -17.796 1.00 71.69 361 MET A N 1
ATOM 2805 C CA . MET A 1 361 ? -7.530 -3.362 -18.368 1.00 71.69 361 MET A CA 1
ATOM 2806 C C . MET A 1 361 ? -7.923 -4.526 -17.452 1.00 71.69 361 MET A C 1
ATOM 2808 O O . MET A 1 361 ? -9.110 -4.744 -17.210 1.00 71.69 361 MET A O 1
ATOM 2812 N N . ALA A 1 362 ? -6.942 -5.239 -16.887 1.00 75.50 362 ALA A N 1
ATOM 2813 C CA . ALA A 1 362 ? -7.193 -6.338 -15.953 1.00 75.50 362 ALA A CA 1
ATOM 2814 C C . ALA A 1 362 ? -7.902 -5.856 -14.674 1.00 75.50 362 ALA A C 1
ATOM 2816 O O . ALA A 1 362 ? -8.891 -6.456 -14.247 1.00 75.50 362 ALA A O 1
ATOM 2817 N N . GLY A 1 363 ? -7.457 -4.730 -14.106 1.00 72.44 363 GLY A N 1
ATOM 2818 C CA . GLY A 1 363 ? -8.101 -4.102 -12.951 1.00 72.44 363 GLY A CA 1
ATOM 2819 C C . GLY A 1 363 ? -9.536 -3.657 -13.243 1.00 72.44 363 GLY A C 1
ATOM 2820 O O . GLY A 1 363 ? -10.426 -3.863 -12.413 1.00 72.44 363 GLY A O 1
ATOM 2821 N N . GLY A 1 364 ? -9.789 -3.128 -14.445 1.00 83.25 364 GLY A N 1
ATOM 2822 C CA . GLY A 1 364 ? -11.134 -2.782 -14.909 1.00 83.25 364 GLY A CA 1
ATOM 2823 C C . GLY A 1 364 ? -12.073 -3.992 -14.975 1.00 83.25 364 GLY A C 1
ATOM 2824 O O . GLY A 1 364 ? -13.189 -3.936 -14.457 1.00 83.25 364 GLY A O 1
ATOM 2825 N N . VAL A 1 365 ? -11.610 -5.114 -15.536 1.00 83.94 365 VAL A N 1
ATOM 2826 C CA . VAL A 1 365 ? -12.397 -6.358 -15.639 1.00 83.94 365 VAL A CA 1
ATOM 2827 C C . VAL A 1 365 ? -12.708 -6.948 -14.261 1.00 83.94 365 VAL A C 1
ATOM 2829 O O . VAL A 1 365 ? -13.861 -7.285 -13.990 1.00 83.94 365 VAL A O 1
ATOM 2832 N N . ILE A 1 366 ? -11.720 -7.033 -13.365 1.00 82.81 366 ILE A N 1
ATOM 2833 C CA . ILE A 1 366 ? -11.918 -7.546 -11.996 1.00 82.81 366 ILE A CA 1
ATOM 2834 C C . ILE A 1 366 ? -12.931 -6.682 -11.235 1.00 82.81 366 ILE A C 1
ATOM 2836 O O . ILE A 1 366 ? -13.830 -7.209 -10.572 1.00 82.81 366 ILE A O 1
ATOM 2840 N N . SER A 1 367 ? -12.822 -5.359 -11.366 1.00 81.88 367 SER A N 1
ATOM 2841 C CA . SER A 1 367 ? -13.746 -4.414 -10.734 1.00 81.88 367 SER A CA 1
ATOM 2842 C C . SER A 1 367 ? -15.175 -4.589 -11.253 1.00 81.88 367 SER A C 1
ATOM 2844 O O . SER A 1 367 ? -16.119 -4.625 -10.464 1.00 81.88 367 SER A O 1
ATOM 2846 N N . LEU A 1 368 ? -15.341 -4.775 -12.567 1.00 89.06 368 LEU A N 1
ATOM 2847 C CA . LEU A 1 368 ? -16.646 -4.997 -13.187 1.00 89.06 368 LEU A CA 1
ATOM 2848 C C . LEU A 1 368 ? -17.282 -6.321 -12.736 1.00 89.06 368 LEU A C 1
ATOM 2850 O O . LEU A 1 368 ? -18.452 -6.339 -12.356 1.00 89.06 368 LEU A O 1
ATOM 2854 N N . LEU A 1 369 ? -16.519 -7.417 -12.724 1.00 86.62 369 LEU A N 1
ATOM 2855 C CA . LEU A 1 369 ? -17.002 -8.722 -12.255 1.00 86.62 369 LEU A CA 1
ATOM 2856 C C . LEU A 1 369 ? -17.409 -8.680 -10.777 1.00 86.62 369 LEU A C 1
ATOM 2858 O O . LEU A 1 369 ? -18.455 -9.214 -10.406 1.00 86.62 369 LEU A O 1
ATOM 2862 N N . SER A 1 370 ? -16.625 -7.989 -9.947 1.00 80.88 370 SER A N 1
ATOM 2863 C CA . SER A 1 370 ? -16.926 -7.796 -8.524 1.00 80.88 370 SER A CA 1
ATOM 2864 C C . SER A 1 370 ? -18.214 -6.993 -8.322 1.00 80.88 370 SER A C 1
ATOM 2866 O O . SER A 1 370 ? -19.048 -7.356 -7.490 1.00 80.88 370 SER A O 1
ATOM 2868 N N . LEU A 1 371 ? -18.426 -5.943 -9.124 1.00 84.56 371 LEU A N 1
ATOM 2869 C CA . LEU A 1 371 ? -19.650 -5.142 -9.097 1.00 84.56 371 LEU A CA 1
ATOM 2870 C C . LEU A 1 371 ? -20.878 -5.959 -9.524 1.00 84.56 371 LEU A C 1
ATOM 2872 O O . LEU A 1 371 ? -21.920 -5.880 -8.874 1.00 84.56 371 LEU A O 1
ATOM 2876 N N . ILE A 1 372 ? -20.759 -6.775 -10.575 1.00 88.44 372 ILE A N 1
ATOM 2877 C CA . ILE A 1 372 ? -21.839 -7.658 -11.040 1.00 88.44 372 ILE A CA 1
ATOM 2878 C C . ILE A 1 372 ? -22.199 -8.683 -9.961 1.00 88.44 372 ILE A C 1
ATOM 2880 O O . ILE A 1 372 ? -23.380 -8.866 -9.664 1.00 88.44 372 ILE A O 1
ATOM 2884 N N . ALA A 1 373 ? -21.205 -9.319 -9.335 1.00 77.62 373 ALA A N 1
ATOM 2885 C CA . ALA A 1 373 ? -21.432 -10.268 -8.247 1.00 77.62 373 ALA A CA 1
ATOM 2886 C C . ALA A 1 373 ? -22.129 -9.602 -7.049 1.00 77.62 373 ALA A C 1
ATOM 2888 O O . ALA A 1 373 ? -23.113 -10.131 -6.526 1.00 77.62 373 ALA A O 1
ATOM 2889 N N . PHE A 1 374 ? -21.677 -8.406 -6.660 1.00 80.75 374 PHE A N 1
ATOM 2890 C CA . PHE A 1 374 ? -22.295 -7.618 -5.595 1.00 80.75 374 PHE A CA 1
ATOM 2891 C C . PHE A 1 374 ? -23.753 -7.255 -5.914 1.00 80.75 374 PHE A C 1
ATOM 2893 O O . PHE A 1 374 ? -24.642 -7.473 -5.088 1.00 80.75 374 PHE A O 1
ATOM 2900 N N . LEU A 1 375 ? -24.031 -6.772 -7.130 1.00 77.38 375 LEU A N 1
ATOM 2901 C CA . LEU A 1 375 ? -25.388 -6.456 -7.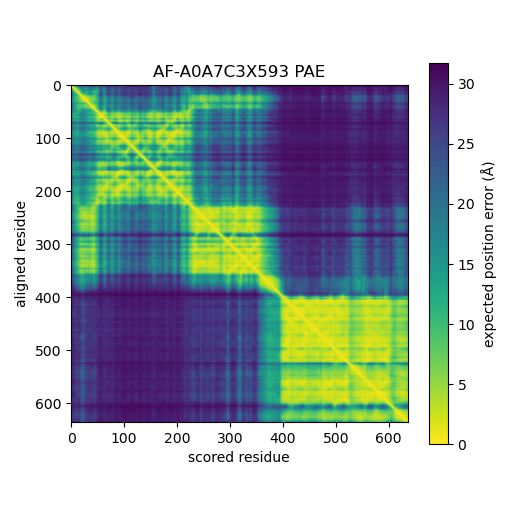586 1.00 77.38 375 LEU A CA 1
ATOM 2902 C C . LEU A 1 375 ? -26.275 -7.705 -7.667 1.00 77.38 375 LEU A C 1
ATOM 2904 O O . LEU A 1 375 ? -27.442 -7.653 -7.282 1.00 77.38 375 LEU A O 1
ATOM 2908 N N . GLY A 1 376 ? -25.736 -8.844 -8.103 1.00 78.56 376 GLY A N 1
ATOM 2909 C CA . GLY A 1 376 ? -26.449 -10.122 -8.125 1.00 78.56 376 GLY A CA 1
ATOM 2910 C C . GLY A 1 376 ? -26.863 -10.577 -6.723 1.00 78.56 376 GLY A C 1
ATOM 2911 O O . GLY A 1 376 ? -28.024 -10.935 -6.494 1.00 78.56 376 GLY A O 1
ATOM 2912 N N . LEU A 1 377 ? -25.948 -10.480 -5.754 1.00 75.38 377 LEU A N 1
ATOM 2913 C CA . LEU A 1 377 ? -26.244 -10.737 -4.344 1.00 75.38 377 LEU A CA 1
ATOM 2914 C C . LEU A 1 377 ? -27.305 -9.765 -3.816 1.00 75.38 377 LEU A C 1
ATOM 2916 O O . LEU A 1 377 ? -28.280 -10.217 -3.209 1.00 75.38 377 LEU A O 1
ATOM 2920 N N . LEU A 1 378 ? -27.185 -8.470 -4.122 1.00 72.12 378 LEU A N 1
ATOM 2921 C CA . LEU A 1 378 ? -28.152 -7.437 -3.741 1.00 72.12 378 LEU A CA 1
ATOM 2922 C C . LEU A 1 378 ? -29.560 -7.750 -4.278 1.00 72.12 378 LEU A C 1
ATOM 2924 O O . LEU A 1 378 ? -30.525 -7.791 -3.513 1.00 72.12 378 LEU A O 1
ATOM 2928 N N . VAL A 1 379 ? -29.686 -8.046 -5.574 1.00 76.25 379 VAL A N 1
ATOM 2929 C CA . VAL A 1 379 ? -30.968 -8.349 -6.232 1.00 76.25 379 VAL A CA 1
ATOM 2930 C C . VAL A 1 379 ? -31.579 -9.645 -5.697 1.00 76.25 379 VAL A C 1
ATOM 2932 O O . VAL A 1 379 ? -32.777 -9.685 -5.405 1.00 76.25 379 VAL A O 1
ATOM 2935 N N . SER A 1 380 ? -30.779 -10.700 -5.507 1.00 70.31 380 SER A N 1
ATOM 2936 C CA . SER A 1 380 ? -31.255 -11.962 -4.915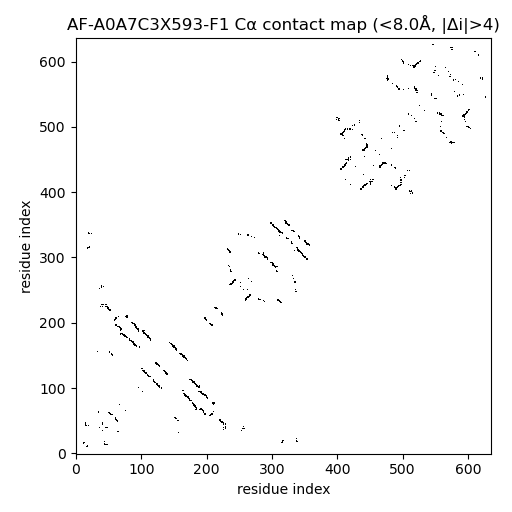 1.00 70.31 380 SER A CA 1
ATOM 2937 C C . SER A 1 380 ? -31.775 -11.772 -3.483 1.00 70.31 380 SER A C 1
ATOM 2939 O O . SER A 1 380 ? -32.713 -12.445 -3.049 1.00 70.31 380 SER A O 1
ATOM 2941 N N . SER A 1 381 ? -31.172 -10.842 -2.745 1.00 61.12 381 SER A N 1
ATOM 2942 C CA . SER A 1 381 ? -31.522 -10.515 -1.366 1.00 61.12 381 SER A CA 1
ATOM 2943 C C . SER A 1 381 ? -32.816 -9.695 -1.298 1.00 61.12 381 SER A C 1
ATOM 2945 O O . SER A 1 381 ? -33.710 -10.009 -0.511 1.00 61.12 381 SER A O 1
ATOM 2947 N N . LEU A 1 382 ? -32.989 -8.731 -2.209 1.00 69.00 382 LEU A N 1
ATOM 2948 C CA . LEU A 1 382 ? -34.227 -7.954 -2.358 1.00 69.00 382 LEU A CA 1
ATOM 2949 C C . LEU A 1 382 ? -35.424 -8.828 -2.766 1.00 69.00 382 LEU A C 1
ATOM 2951 O O . LEU A 1 382 ? -36.532 -8.648 -2.256 1.00 69.00 382 LEU A O 1
ATOM 2955 N N . ARG A 1 383 ? -35.215 -9.808 -3.657 1.00 68.56 383 ARG A N 1
ATOM 2956 C CA . ARG A 1 383 ? -36.264 -10.769 -4.043 1.00 68.56 383 ARG A CA 1
ATOM 2957 C C . ARG A 1 383 ? -36.694 -11.653 -2.868 1.00 68.56 383 ARG A C 1
ATOM 2959 O O . ARG A 1 383 ? -37.891 -11.870 -2.687 1.00 68.56 383 ARG A O 1
ATOM 2966 N N . ARG A 1 384 ? -35.743 -12.112 -2.045 1.00 59.41 384 ARG A N 1
ATOM 2967 C CA . ARG A 1 384 ? -36.028 -12.906 -0.836 1.00 59.41 384 ARG A CA 1
ATOM 2968 C C . ARG A 1 384 ? -36.813 -12.116 0.211 1.00 59.41 384 ARG A C 1
ATOM 2970 O O . ARG A 1 384 ? -37.755 -12.661 0.775 1.00 59.41 384 ARG A O 1
ATOM 2977 N N . GLU A 1 385 ? -36.502 -10.837 0.416 1.00 58.62 385 GLU A N 1
ATOM 2978 C CA . GLU A 1 385 ? -37.265 -9.989 1.342 1.00 58.62 385 GLU A CA 1
ATOM 2979 C C . GLU A 1 385 ? -38.705 -9.744 0.895 1.00 58.62 385 GLU A C 1
ATOM 2981 O O . GLU A 1 385 ? -39.611 -9.826 1.721 1.00 58.62 385 GLU A O 1
ATOM 2986 N N . ARG A 1 386 ? -38.948 -9.517 -0.402 1.00 55.94 386 ARG A N 1
ATOM 2987 C CA . ARG A 1 386 ? -40.320 -9.389 -0.926 1.00 55.94 386 ARG A CA 1
ATOM 2988 C C . ARG A 1 386 ? -41.121 -10.683 -0.764 1.00 55.94 386 ARG A C 1
ATOM 2990 O O . ARG A 1 386 ? -42.285 -10.630 -0.376 1.00 55.94 386 ARG A O 1
ATOM 2997 N N . ALA A 1 387 ? -40.493 -11.837 -0.993 1.00 53.00 387 ALA A N 1
ATOM 2998 C CA . ALA A 1 387 ? -41.125 -13.141 -0.787 1.00 53.00 387 ALA A CA 1
ATOM 2999 C C . ALA A 1 387 ? -41.427 -13.431 0.699 1.00 53.00 387 ALA A C 1
ATOM 3001 O O . ALA A 1 387 ? -42.454 -14.028 1.014 1.00 53.00 387 ALA A O 1
ATOM 3002 N N . TRP A 1 388 ? -40.566 -12.978 1.617 1.00 46.69 388 TRP A N 1
ATOM 3003 C CA . TRP A 1 388 ? -40.789 -13.083 3.065 1.00 46.69 388 TRP A CA 1
ATOM 3004 C C . TRP A 1 388 ? -41.867 -12.116 3.574 1.00 46.69 388 TRP A C 1
ATOM 3006 O O . TRP A 1 388 ? -42.668 -12.496 4.425 1.00 46.69 388 TRP A O 1
ATOM 3016 N N . ALA A 1 389 ? -41.933 -10.892 3.040 1.00 46.91 389 ALA A N 1
ATOM 3017 C CA . ALA A 1 389 ? -42.966 -9.914 3.385 1.00 46.91 389 ALA A CA 1
ATOM 3018 C C . ALA A 1 389 ? -44.370 -10.374 2.951 1.00 46.91 389 ALA A C 1
ATOM 3020 O O . ALA A 1 389 ? -45.326 -10.209 3.704 1.00 46.91 389 ALA A O 1
ATOM 3021 N N . GLY A 1 390 ? -44.485 -11.031 1.790 1.00 42.31 390 GLY A N 1
ATOM 3022 C CA . GLY A 1 390 ? -45.758 -11.564 1.291 1.00 42.31 390 GLY A CA 1
ATOM 3023 C C . GLY A 1 390 ? -46.344 -12.720 2.115 1.00 42.31 390 GLY A C 1
ATOM 3024 O O . GLY A 1 390 ? -47.546 -12.947 2.062 1.00 42.31 390 GLY A O 1
ATOM 3025 N N . LYS A 1 391 ? -45.531 -13.432 2.911 1.00 45.03 391 LYS A N 1
ATOM 3026 C CA . LYS A 1 391 ? -45.977 -14.589 3.712 1.00 45.03 391 LYS A CA 1
ATOM 3027 C C . LYS A 1 391 ? -46.537 -14.241 5.101 1.00 45.03 391 LYS A C 1
ATOM 3029 O O . LYS A 1 391 ? -47.143 -15.110 5.712 1.00 45.03 391 LYS A O 1
ATOM 3034 N N . ARG A 1 392 ? -46.343 -13.015 5.614 1.00 44.69 392 ARG A N 1
ATOM 3035 C CA . ARG A 1 392 ? -46.773 -12.602 6.975 1.00 44.69 392 ARG A CA 1
ATOM 3036 C C . ARG A 1 392 ? -48.090 -11.811 7.025 1.00 44.69 392 ARG A C 1
ATOM 3038 O O . ARG A 1 392 ? -48.563 -11.523 8.113 1.00 44.69 392 ARG A O 1
ATOM 3045 N N . ALA A 1 393 ? -48.691 -11.474 5.883 1.00 40.38 393 ALA A N 1
ATOM 3046 C CA . ALA A 1 393 ? -49.921 -10.672 5.830 1.00 40.38 393 ALA A CA 1
ATOM 3047 C C . ALA A 1 393 ? -51.225 -11.483 6.014 1.00 40.38 393 ALA A C 1
ATOM 3049 O O . ALA A 1 393 ? -52.306 -10.951 5.783 1.00 40.38 393 ALA A O 1
ATOM 3050 N N . GLY A 1 394 ? -51.147 -12.759 6.403 1.00 34.72 394 GLY A N 1
ATOM 3051 C CA . GLY A 1 394 ? -52.319 -13.616 6.585 1.00 34.72 394 GLY A CA 1
ATOM 3052 C C . GLY A 1 394 ? -52.347 -14.257 7.966 1.00 34.72 394 GLY A C 1
ATOM 3053 O O . GLY A 1 394 ? -51.633 -15.230 8.191 1.00 34.72 394 GLY A O 1
ATOM 3054 N N . GLY A 1 395 ? -53.200 -13.733 8.850 1.00 38.03 395 GLY A N 1
ATOM 3055 C CA . GLY A 1 395 ? -53.653 -14.421 10.060 1.00 38.03 395 GLY A CA 1
ATOM 3056 C C . GLY A 1 395 ? -53.525 -13.591 11.334 1.00 38.03 395 GLY A C 1
ATOM 3057 O O . GLY A 1 395 ? -52.482 -13.612 11.981 1.00 38.03 395 GLY A O 1
ATOM 3058 N N . GLU A 1 396 ? -54.607 -12.923 11.736 1.00 43.62 396 GLU A N 1
ATOM 3059 C CA . GLU A 1 396 ? -54.835 -12.569 13.142 1.00 43.62 396 GLU A CA 1
ATOM 3060 C C . GLU A 1 396 ? -55.055 -13.871 13.924 1.00 43.62 396 GLU A C 1
ATOM 3062 O O . GLU A 1 396 ? -56.164 -14.395 14.019 1.00 43.62 396 GLU A O 1
ATOM 3067 N N . ALA A 1 397 ? -53.966 -14.459 14.415 1.00 50.97 397 ALA A N 1
ATOM 3068 C CA . ALA A 1 397 ? -54.027 -15.567 15.353 1.00 50.97 397 ALA A CA 1
ATOM 3069 C C . ALA A 1 397 ? -54.244 -15.009 16.765 1.00 50.97 397 ALA A C 1
ATOM 3071 O O . ALA A 1 397 ? -53.567 -14.069 17.178 1.00 50.97 397 ALA A O 1
ATOM 3072 N N . HIS A 1 398 ? -55.179 -15.600 17.509 1.00 54.69 398 HIS A N 1
ATOM 3073 C CA . HIS A 1 398 ? -55.359 -15.337 18.934 1.00 54.69 398 HIS A CA 1
ATOM 3074 C C . HIS A 1 398 ? -54.060 -15.700 19.671 1.00 54.69 398 HIS A C 1
ATOM 3076 O O . HIS A 1 398 ? -53.703 -16.875 19.764 1.00 54.69 398 HIS A O 1
ATOM 3082 N N . LEU A 1 399 ? -53.313 -14.686 20.114 1.00 67.94 399 LEU A N 1
ATOM 3083 C CA . LEU A 1 399 ? -52.059 -14.871 20.836 1.00 67.94 399 LEU A CA 1
ATOM 3084 C C . LEU A 1 399 ? -52.357 -15.428 22.239 1.00 67.94 399 LEU A C 1
ATOM 3086 O O . LEU A 1 399 ? -53.310 -14.968 22.873 1.00 67.94 399 LEU A O 1
ATOM 3090 N N . PRO A 1 400 ? -51.571 -16.397 22.744 1.00 77.06 400 PRO A N 1
ATOM 3091 C CA . PRO A 1 400 ? -51.657 -16.792 24.143 1.00 77.06 400 PRO A CA 1
ATOM 3092 C C . PRO A 1 400 ? -51.398 -15.578 25.047 1.00 77.06 400 PRO A C 1
ATOM 3094 O O . PRO A 1 400 ? -50.694 -14.647 24.637 1.00 77.06 400 PRO A O 1
ATOM 3097 N N . PRO A 1 401 ? -51.963 -15.571 26.267 1.00 83.88 401 PRO A N 1
ATOM 3098 C CA . PRO A 1 401 ? -51.787 -14.458 27.180 1.00 83.88 401 PRO A CA 1
ATOM 3099 C C . PRO A 1 401 ? -50.296 -14.230 27.470 1.00 83.88 401 PRO A C 1
ATOM 3101 O O . PRO A 1 401 ? -49.517 -15.191 27.492 1.00 83.88 401 PRO A O 1
ATOM 3104 N N . PRO A 1 402 ? -49.892 -12.974 27.701 1.00 87.38 402 PRO A N 1
ATOM 3105 C CA . PRO A 1 402 ? -48.517 -12.658 28.042 1.00 87.38 402 PRO A CA 1
ATOM 3106 C C . PRO A 1 402 ? -48.071 -13.348 29.337 1.00 87.38 402 PRO A C 1
ATOM 3108 O O . PRO A 1 402 ? -48.855 -13.523 30.268 1.00 87.38 402 PRO A O 1
ATOM 3111 N N . ASP A 1 403 ? -46.797 -13.719 29.403 1.00 87.88 403 ASP A N 1
ATOM 3112 C CA . ASP A 1 403 ? -46.179 -14.309 30.590 1.00 87.88 403 ASP A CA 1
ATOM 3113 C C . ASP A 1 403 ? -46.117 -13.285 31.730 1.00 87.88 403 ASP A C 1
ATOM 3115 O O . ASP A 1 403 ? -45.553 -12.210 31.552 1.00 87.88 403 ASP A O 1
ATOM 3119 N N . THR A 1 404 ? -46.663 -13.620 32.899 1.00 83.56 404 THR A N 1
ATOM 3120 C CA . THR A 1 404 ? -46.739 -12.720 34.063 1.00 83.56 404 THR A CA 1
ATOM 3121 C C . THR A 1 404 ? -45.489 -12.748 34.951 1.00 83.56 404 THR A C 1
ATOM 3123 O O . THR A 1 404 ? -45.515 -12.238 36.071 1.00 83.56 404 THR A O 1
ATOM 3126 N N . GLY A 1 405 ? -44.407 -13.405 34.524 1.00 91.88 405 GLY A N 1
ATOM 3127 C CA . GLY A 1 405 ? -43.161 -13.454 35.288 1.00 91.88 405 GLY A CA 1
ATOM 3128 C C . GLY A 1 405 ? -42.460 -12.097 35.391 1.00 91.88 405 GLY A C 1
ATOM 3129 O O . GLY A 1 405 ? -42.630 -11.230 34.538 1.00 91.88 405 GLY A O 1
ATOM 3130 N N . GLY A 1 406 ? -41.631 -11.936 36.423 1.00 97.19 406 GLY A N 1
ATOM 3131 C CA . GLY A 1 406 ? -40.995 -10.654 36.707 1.00 97.19 406 GLY A CA 1
ATOM 3132 C C . GLY A 1 406 ? -40.041 -10.143 35.622 1.00 97.19 406 GLY A C 1
ATOM 3133 O O . GLY A 1 406 ? -39.451 -10.932 34.868 1.00 97.19 406 GLY A O 1
ATOM 3134 N N . ILE A 1 407 ? -39.835 -8.822 35.593 1.00 98.38 407 ILE A N 1
ATOM 3135 C CA . ILE A 1 407 ? -39.066 -8.107 34.561 1.00 98.38 407 ILE A CA 1
ATOM 3136 C C . ILE A 1 407 ? -37.928 -7.288 35.188 1.00 98.38 407 ILE A C 1
ATOM 3138 O O . ILE A 1 407 ? -38.158 -6.384 35.986 1.00 98.38 407 ILE A O 1
ATOM 3142 N N . SER A 1 408 ? -36.688 -7.564 34.785 1.00 98.62 408 SER A N 1
ATOM 3143 C CA . SER A 1 408 ? -35.535 -6.693 35.026 1.00 98.62 408 SER A CA 1
ATOM 3144 C C . SER A 1 408 ? -35.369 -5.775 33.823 1.00 98.62 408 SER A C 1
ATOM 3146 O O . SER A 1 408 ? -35.023 -6.250 32.744 1.00 98.62 408 SER A O 1
ATOM 3148 N N . ALA A 1 409 ? -35.578 -4.474 33.982 1.00 98.25 409 ALA A N 1
ATOM 3149 C CA . ALA A 1 409 ? -35.189 -3.501 32.966 1.00 98.25 409 ALA A CA 1
ATOM 3150 C C . ALA A 1 409 ? -33.799 -2.962 33.287 1.00 98.25 409 ALA A C 1
ATOM 3152 O O . ALA A 1 409 ? -33.553 -2.582 34.428 1.00 98.25 409 ALA A O 1
ATOM 3153 N N . PHE A 1 410 ? -32.890 -2.889 32.319 1.00 98.06 410 PHE A N 1
ATOM 3154 C CA . PHE A 1 410 ? -31.609 -2.229 32.539 1.00 98.06 410 PHE A CA 1
ATOM 3155 C C . PHE A 1 410 ? -31.266 -1.197 31.467 1.00 98.06 410 PHE A C 1
ATOM 3157 O O . PHE A 1 410 ? -31.638 -1.338 30.303 1.00 98.06 410 PHE A O 1
ATOM 3164 N N . PHE A 1 411 ? -30.529 -0.166 31.883 1.00 97.19 411 PHE A N 1
ATOM 3165 C CA . PHE A 1 411 ? -30.196 0.999 31.066 1.00 97.19 411 PHE A CA 1
ATOM 3166 C C . PHE A 1 411 ? -28.685 1.276 31.148 1.00 97.19 411 PHE A C 1
ATOM 3168 O O . PHE A 1 411 ? -28.204 1.691 32.209 1.00 97.19 411 PHE A O 1
ATOM 3175 N N . PRO A 1 412 ? -27.908 1.012 30.080 1.00 95.94 412 PRO A N 1
ATOM 3176 C CA . PRO A 1 412 ? -26.507 1.410 30.010 1.00 95.94 412 PRO A CA 1
ATOM 3177 C C . PRO A 1 412 ? -26.411 2.928 29.839 1.00 95.94 412 PRO A C 1
ATOM 3179 O O . PRO A 1 412 ? -27.031 3.469 28.932 1.00 95.94 412 PRO A O 1
ATOM 3182 N N . CYS A 1 413 ? -25.621 3.594 30.680 1.00 94.69 413 CYS A N 1
ATOM 3183 C CA . CYS A 1 413 ? -25.483 5.047 30.723 1.00 94.69 413 CYS A CA 1
ATOM 3184 C C . CYS A 1 413 ? -24.011 5.460 30.616 1.00 94.69 413 CYS A C 1
ATOM 3186 O O . CYS A 1 413 ? -23.165 4.962 31.361 1.00 94.69 413 CYS A O 1
ATOM 3188 N N . TYR A 1 414 ? -23.711 6.401 29.718 1.00 93.69 414 TYR A N 1
ATOM 3189 C CA . TYR A 1 414 ? -22.415 7.075 29.660 1.00 93.69 414 TYR A CA 1
ATOM 3190 C C . TYR A 1 414 ? -22.583 8.527 29.210 1.00 93.69 414 TYR A C 1
ATOM 3192 O O . TYR A 1 414 ? -22.755 8.800 28.022 1.00 93.69 414 TYR A O 1
ATOM 3200 N N . ASN A 1 415 ? -22.470 9.461 30.154 1.00 92.25 415 ASN A N 1
ATOM 3201 C CA . ASN A 1 415 ? -22.671 10.895 29.922 1.00 92.25 415 ASN A CA 1
ATOM 3202 C C . ASN A 1 415 ? -24.057 11.266 29.338 1.00 92.25 415 ASN A C 1
ATOM 3204 O O . ASN A 1 415 ? -24.144 12.090 28.426 1.00 92.25 415 ASN A O 1
ATOM 3208 N N . ASP A 1 416 ? -25.127 10.655 29.859 1.00 89.38 416 ASP A N 1
ATOM 3209 C CA . ASP A 1 416 ? -26.522 10.871 29.433 1.00 89.38 416 ASP A CA 1
ATOM 3210 C C . ASP A 1 416 ? -27.363 11.557 30.532 1.00 89.38 416 ASP A C 1
ATOM 3212 O O . ASP A 1 416 ? -28.545 11.260 30.737 1.00 89.38 416 ASP A O 1
ATOM 3216 N N . SER A 1 417 ? -26.759 12.501 31.260 1.00 90.19 417 SER A N 1
ATOM 3217 C CA . SER A 1 417 ? -27.383 13.187 32.405 1.00 90.19 417 SER A CA 1
ATOM 3218 C C . SER A 1 417 ? -28.707 13.882 32.078 1.00 90.19 417 SER A C 1
ATOM 3220 O O . SER A 1 417 ? -29.574 13.983 32.945 1.00 90.19 417 SER A O 1
ATOM 3222 N N . ALA A 1 418 ? -28.886 14.321 30.830 1.00 87.94 418 ALA A N 1
ATOM 3223 C CA . ALA A 1 418 ? -30.095 14.992 30.362 1.00 87.94 418 ALA A CA 1
ATOM 3224 C C . ALA A 1 418 ? -31.306 14.056 30.183 1.00 87.94 418 ALA A C 1
ATOM 3226 O O . ALA A 1 418 ? -32.441 14.530 30.188 1.00 87.94 418 ALA A O 1
ATOM 3227 N N . THR A 1 419 ? -31.093 12.748 29.997 1.00 91.44 419 THR A N 1
ATOM 3228 C CA . THR A 1 419 ? -32.154 11.811 29.582 1.00 91.44 419 THR A CA 1
ATOM 3229 C C . THR A 1 419 ? -32.352 10.640 30.536 1.00 91.44 419 THR A C 1
ATOM 3231 O O . THR A 1 419 ? -33.490 10.193 30.686 1.00 91.44 419 THR A O 1
ATOM 3234 N N . ILE A 1 420 ? -31.305 10.169 31.228 1.00 93.69 420 ILE A N 1
ATOM 3235 C CA . ILE A 1 420 ? -31.373 8.955 32.063 1.00 93.69 420 ILE A CA 1
ATOM 3236 C C . ILE A 1 420 ? -32.486 9.011 33.120 1.00 93.69 420 ILE A C 1
ATOM 3238 O O . ILE A 1 420 ? -33.216 8.037 33.290 1.00 93.69 420 ILE A O 1
ATOM 3242 N N . GLY A 1 421 ? -32.671 10.158 33.784 1.00 93.06 421 GLY A N 1
ATOM 3243 C CA . GLY A 1 421 ? -33.721 10.325 34.791 1.00 93.06 421 GLY A CA 1
ATOM 3244 C C . GLY A 1 421 ? -35.130 10.167 34.209 1.00 93.06 421 GLY 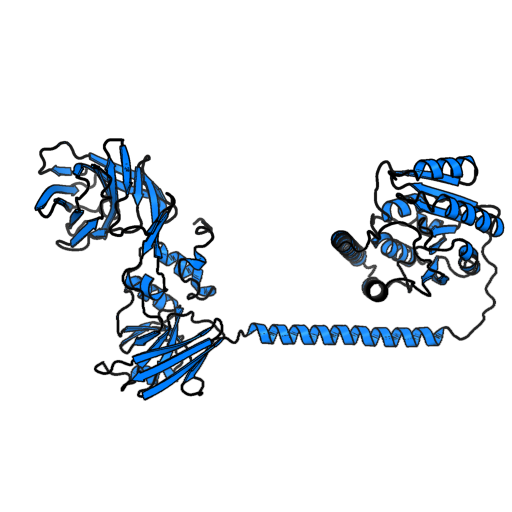A C 1
ATOM 3245 O O . GLY A 1 421 ? -35.924 9.387 34.724 1.00 93.06 421 GLY A O 1
ATOM 3246 N N . GLU A 1 422 ? -35.424 10.842 33.090 1.00 93.69 422 GLU A N 1
ATOM 3247 C CA . GLU A 1 422 ? -36.732 10.752 32.417 1.00 93.69 422 GLU A CA 1
ATOM 3248 C C . GLU A 1 422 ? -37.018 9.323 31.928 1.00 93.69 422 GLU A C 1
ATOM 3250 O O . GLU A 1 422 ? -38.137 8.827 32.075 1.00 93.69 422 GLU A O 1
ATOM 3255 N N . VAL A 1 423 ? -36.011 8.654 31.356 1.00 94.19 423 VAL A N 1
ATOM 3256 C CA . VAL A 1 423 ? -36.132 7.283 30.838 1.00 94.19 423 VAL A CA 1
ATOM 3257 C C . VAL A 1 423 ? -36.455 6.297 31.963 1.00 94.19 423 VAL A C 1
ATOM 3259 O O . VAL A 1 423 ? -37.362 5.478 31.807 1.00 94.19 423 VAL A O 1
ATOM 3262 N N . VAL A 1 424 ? -35.768 6.396 33.105 1.00 96.12 424 VAL A N 1
ATOM 3263 C CA . VAL A 1 424 ? -35.993 5.502 34.253 1.00 96.12 424 VAL A CA 1
ATOM 3264 C C . VAL A 1 424 ? -37.365 5.734 34.888 1.00 96.12 424 VAL A C 1
ATOM 3266 O O . VAL A 1 424 ? -38.068 4.766 35.167 1.00 96.12 424 VAL A O 1
ATOM 3269 N N . GLU A 1 425 ? -37.798 6.985 35.049 1.00 95.69 425 GLU A N 1
ATOM 3270 C CA . GLU A 1 425 ? -39.137 7.297 35.574 1.00 95.69 425 GLU A CA 1
ATOM 3271 C C . GLU A 1 425 ? -40.255 6.731 34.686 1.00 95.69 425 GLU A C 1
ATOM 3273 O O . GLU A 1 425 ? -41.225 6.142 35.175 1.00 95.69 425 GLU A O 1
ATOM 3278 N N . LYS A 1 426 ? -40.110 6.850 33.358 1.00 95.88 426 LYS A N 1
ATOM 3279 C CA . LYS A 1 426 ? -41.037 6.223 32.404 1.00 95.88 426 LYS A CA 1
ATOM 3280 C C . LYS A 1 426 ? -41.020 4.705 32.525 1.00 95.88 426 LYS A C 1
ATOM 3282 O O . LYS A 1 426 ? -42.085 4.095 32.579 1.00 95.88 426 LYS A O 1
ATOM 3287 N N . ALA A 1 427 ? -39.834 4.104 32.609 1.00 96.50 427 ALA A N 1
ATOM 3288 C CA . ALA A 1 427 ? -39.686 2.664 32.764 1.00 96.50 427 ALA A CA 1
ATOM 3289 C C . ALA A 1 427 ? -40.387 2.147 34.023 1.00 96.50 427 ALA A C 1
ATOM 3291 O O . ALA A 1 427 ? -41.131 1.178 33.941 1.00 96.50 427 ALA A O 1
ATOM 3292 N N . LEU A 1 428 ? -40.207 2.815 35.166 1.00 97.38 428 LEU A N 1
ATOM 3293 C CA . LEU A 1 428 ? -40.845 2.437 36.428 1.00 97.38 428 LEU A CA 1
ATOM 3294 C C . LEU A 1 428 ? -42.373 2.468 36.331 1.00 97.38 428 LEU A C 1
ATOM 3296 O O . LEU A 1 428 ? -43.022 1.529 36.786 1.00 97.38 428 LEU A O 1
ATOM 3300 N N . ARG A 1 429 ? -42.959 3.502 35.709 1.00 96.75 429 ARG A N 1
ATOM 3301 C CA . ARG A 1 429 ? -44.414 3.536 35.467 1.00 96.75 429 ARG A CA 1
ATOM 3302 C C . ARG A 1 429 ? -44.877 2.362 34.616 1.00 96.75 429 ARG A C 1
ATOM 3304 O O . ARG A 1 429 ? -45.800 1.662 35.008 1.00 96.75 429 ARG A O 1
ATOM 3311 N N . VAL A 1 430 ? -44.218 2.137 33.483 1.00 96.75 430 VAL A N 1
ATOM 3312 C CA . VAL A 1 430 ? -44.604 1.084 32.535 1.00 96.75 430 VAL A CA 1
ATOM 3313 C C . VAL A 1 430 ? -44.453 -0.302 33.162 1.00 96.75 430 VAL A C 1
ATOM 3315 O O . VAL A 1 430 ? -45.321 -1.147 32.998 1.00 96.75 430 VAL A O 1
ATOM 3318 N N . LEU A 1 431 ? -43.382 -0.548 33.918 1.00 96.94 431 LEU A N 1
ATOM 3319 C CA . LEU A 1 431 ? -43.152 -1.837 34.573 1.00 96.94 431 LEU A CA 1
ATOM 3320 C C . LEU A 1 431 ? -44.203 -2.136 35.646 1.00 96.94 431 LEU A C 1
ATOM 3322 O O . LEU A 1 431 ? -44.692 -3.262 35.679 1.00 96.94 431 LEU A O 1
ATOM 3326 N N . ARG A 1 432 ? -44.605 -1.131 36.441 1.00 95.50 432 ARG A N 1
ATOM 3327 C CA . ARG A 1 432 ? -45.692 -1.250 37.435 1.00 95.50 432 ARG A CA 1
ATOM 3328 C C . ARG A 1 432 ? -47.023 -1.668 36.815 1.00 95.50 432 ARG A C 1
ATOM 3330 O O . ARG A 1 432 ? -47.816 -2.327 37.472 1.00 95.50 432 ARG A O 1
ATOM 3337 N N . GLU A 1 433 ? -47.281 -1.276 35.570 1.00 94.88 433 GLU A N 1
ATOM 3338 C CA . GLU A 1 433 ? -48.498 -1.663 34.845 1.00 94.88 433 GLU A CA 1
ATOM 3339 C C . GLU A 1 433 ? -48.426 -3.090 34.280 1.00 94.88 433 GLU A C 1
ATOM 3341 O O . GLU A 1 433 ? -49.460 -3.695 33.999 1.00 94.88 433 GLU A O 1
ATOM 3346 N N . LEU A 1 434 ? -47.218 -3.628 34.096 1.00 94.50 434 LEU A N 1
ATOM 3347 C CA . LEU A 1 434 ? -46.989 -4.925 33.461 1.00 94.50 434 LEU A CA 1
ATOM 3348 C C . LEU A 1 434 ? -46.844 -6.073 34.467 1.00 94.50 434 LEU A C 1
ATOM 3350 O O . LEU A 1 434 ? -47.292 -7.185 34.192 1.00 94.50 434 LEU A O 1
ATOM 3354 N N . THR A 1 435 ? -46.205 -5.836 35.615 1.00 94.38 435 THR A N 1
ATOM 3355 C CA . THR A 1 435 ? -45.988 -6.855 36.651 1.00 94.38 435 THR A CA 1
ATOM 3356 C C . THR A 1 435 ? -45.736 -6.213 38.015 1.00 94.38 435 THR A C 1
ATOM 3358 O O . THR A 1 435 ? -45.153 -5.137 38.094 1.00 94.38 435 THR A O 1
ATOM 3361 N N . ASP A 1 436 ? -46.112 -6.896 39.098 1.00 93.81 436 ASP A N 1
ATOM 3362 C CA . ASP A 1 436 ? -45.754 -6.492 40.467 1.00 93.81 436 ASP A CA 1
ATOM 3363 C C . ASP A 1 436 ? -44.295 -6.855 40.822 1.00 93.81 436 ASP A C 1
ATOM 3365 O O . ASP A 1 436 ? -43.742 -6.354 41.800 1.00 93.81 436 ASP A O 1
ATOM 3369 N N . ASP A 1 437 ? -43.653 -7.732 40.038 1.00 96.88 437 ASP A N 1
ATOM 3370 C CA . ASP A 1 437 ? -42.292 -8.222 40.275 1.00 96.88 437 ASP A CA 1
ATOM 3371 C C . ASP A 1 437 ? -41.297 -7.628 39.267 1.00 96.88 437 ASP A C 1
ATOM 3373 O O . ASP A 1 437 ? -40.892 -8.277 38.301 1.00 96.88 437 ASP A O 1
ATOM 3377 N N . TYR A 1 438 ? -40.872 -6.384 39.476 1.00 98.00 438 TYR A N 1
ATOM 3378 C CA . TYR A 1 438 ? -39.895 -5.728 38.603 1.00 98.00 438 TYR A CA 1
ATOM 3379 C C . TYR A 1 438 ? -38.681 -5.191 39.360 1.00 98.00 438 TYR A C 1
ATOM 3381 O O . TYR A 1 438 ? -38.689 -5.002 40.574 1.00 98.00 438 TYR A O 1
ATOM 3389 N N . GLU A 1 439 ? -37.602 -4.963 38.619 1.00 97.94 439 GLU A N 1
ATOM 3390 C CA . GLU A 1 439 ? -36.472 -4.151 39.070 1.00 97.94 439 GLU A CA 1
ATOM 3391 C C . GLU A 1 439 ? -35.939 -3.315 37.905 1.00 97.94 439 GLU A C 1
ATOM 3393 O O . GLU A 1 439 ? -36.074 -3.695 36.736 1.00 97.94 439 GLU A O 1
ATOM 3398 N N . VAL A 1 440 ? -35.288 -2.202 38.228 1.00 98.38 440 VAL A N 1
ATOM 3399 C CA . VAL A 1 440 ? -34.560 -1.378 37.265 1.00 98.38 440 VAL A CA 1
ATOM 3400 C C . VAL A 1 440 ? -33.078 -1.377 37.623 1.00 98.38 440 VAL A C 1
ATOM 3402 O O . VAL A 1 440 ? -32.712 -1.118 38.763 1.00 98.38 440 VAL A O 1
ATOM 3405 N N . VAL A 1 441 ? -32.204 -1.644 36.657 1.00 98.38 441 VAL A N 1
ATOM 3406 C CA . VAL A 1 441 ? -30.749 -1.620 36.834 1.00 98.38 441 VAL A CA 1
ATOM 3407 C C . VAL A 1 441 ? -30.140 -0.543 35.945 1.00 98.38 441 VAL A C 1
ATOM 3409 O O . VAL A 1 441 ? -30.170 -0.635 34.722 1.00 98.38 441 VAL A O 1
ATOM 3412 N N . ILE A 1 442 ? -29.530 0.471 36.541 1.00 98.19 442 ILE A N 1
ATOM 3413 C CA . ILE A 1 442 ? -28.762 1.474 35.802 1.00 98.19 442 ILE A CA 1
ATOM 3414 C C . ILE A 1 442 ? -27.298 1.039 35.794 1.00 98.19 442 ILE A C 1
ATOM 3416 O O . ILE A 1 442 ? -26.718 0.799 36.854 1.00 98.19 442 ILE A O 1
ATOM 3420 N N . VAL A 1 443 ? -26.696 0.930 34.610 1.00 97.94 443 VAL A N 1
ATOM 3421 C CA . VAL A 1 443 ? -25.275 0.594 34.455 1.00 97.94 443 VAL A CA 1
ATOM 3422 C C . VAL A 1 443 ? -24.520 1.846 34.028 1.00 97.94 443 VAL A C 1
ATOM 3424 O O . VAL A 1 443 ? -24.499 2.186 32.849 1.00 97.94 443 VAL A O 1
ATOM 3427 N N . ASP A 1 444 ? -23.905 2.531 34.987 1.00 97.12 444 ASP A N 1
ATOM 3428 C CA . ASP A 1 444 ? -23.051 3.691 34.737 1.00 97.12 444 ASP A CA 1
ATOM 3429 C C . ASP A 1 444 ? -21.658 3.227 34.282 1.00 97.12 444 ASP A C 1
ATOM 3431 O O . ASP A 1 444 ? -20.858 2.719 35.078 1.00 97.12 444 ASP A O 1
ATOM 3435 N N . ASP A 1 445 ? -21.363 3.388 32.989 1.00 95.50 445 ASP A N 1
ATOM 3436 C CA . ASP A 1 445 ? -20.095 3.002 32.361 1.00 95.50 445 ASP A CA 1
ATOM 3437 C C . ASP A 1 445 ? -19.005 4.069 32.580 1.00 95.50 445 ASP A C 1
ATOM 3439 O O . ASP A 1 445 ? -18.338 4.516 31.648 1.00 95.50 445 ASP A O 1
ATOM 3443 N N . GLY A 1 446 ? -18.845 4.519 33.82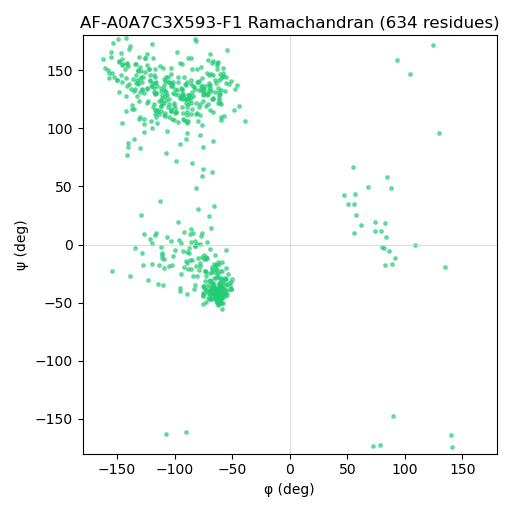6 1.00 94.50 446 GLY A N 1
ATOM 3444 C CA . GLY A 1 446 ? -17.830 5.491 34.233 1.00 94.50 446 GLY A CA 1
ATOM 3445 C C . GLY A 1 446 ? -18.057 6.890 33.657 1.00 94.50 446 GLY A C 1
ATOM 3446 O O . GLY A 1 446 ? -17.132 7.464 33.071 1.00 94.50 446 GLY A O 1
ATOM 3447 N N . SER A 1 447 ? -19.279 7.421 33.782 1.00 93.06 447 SER A N 1
ATOM 3448 C CA . SER A 1 447 ? -19.620 8.783 33.351 1.00 93.06 447 SER A CA 1
ATOM 3449 C C . SER A 1 447 ? -18.750 9.841 34.042 1.00 93.06 447 SER A C 1
ATOM 3451 O O . SER A 1 447 ? -18.383 9.719 35.209 1.00 93.06 447 SER A O 1
ATOM 3453 N N . SER A 1 448 ? -18.426 10.904 33.307 1.00 91.75 448 SER A N 1
ATOM 3454 C CA . SER A 1 448 ? -17.613 12.040 33.770 1.00 91.75 448 SER A CA 1
ATOM 3455 C C . SER A 1 448 ? -18.404 13.345 33.910 1.00 91.75 448 SER A C 1
ATOM 3457 O O . SER A 1 448 ? -17.865 14.342 34.385 1.00 91.75 448 SER A O 1
ATOM 3459 N N . ASP A 1 449 ? -19.647 13.364 33.431 1.00 91.62 449 ASP A N 1
ATOM 3460 C CA . ASP A 1 449 ? -20.572 14.487 33.563 1.00 91.62 449 ASP A CA 1
ATOM 3461 C C . ASP A 1 449 ? -21.418 14.366 34.849 1.00 91.62 449 ASP A C 1
ATOM 3463 O O . ASP A 1 449 ? -21.088 13.636 35.783 1.00 91.62 449 ASP A O 1
ATOM 3467 N N . THR A 1 450 ? -22.544 15.078 34.910 1.00 92.88 450 THR A N 1
ATOM 3468 C CA . THR A 1 450 ? -23.463 15.040 36.053 1.00 92.88 450 THR A CA 1
ATOM 3469 C C . THR A 1 450 ? -24.358 13.793 36.104 1.00 92.88 450 THR A C 1
ATOM 3471 O O . THR A 1 450 ? -25.240 13.736 36.961 1.00 92.88 450 THR A O 1
ATOM 3474 N N . SER A 1 451 ? -24.160 12.781 35.242 1.00 92.50 451 SER A N 1
ATOM 3475 C CA . SER A 1 451 ? -25.020 11.581 35.191 1.00 92.50 451 SER A CA 1
ATOM 3476 C C . SER A 1 451 ? -25.024 10.839 36.518 1.00 92.50 451 SER A C 1
ATOM 3478 O O . SER A 1 451 ? -26.086 10.444 36.987 1.00 92.50 451 SER A O 1
ATOM 3480 N N . GLY A 1 452 ? -23.862 10.720 37.169 1.00 93.31 452 GLY A N 1
ATOM 3481 C CA . GLY A 1 452 ? -23.741 10.038 38.459 1.00 93.31 452 GLY A CA 1
ATOM 3482 C C . GLY A 1 452 ? -24.664 10.626 39.531 1.00 93.31 452 GLY A C 1
ATOM 3483 O O . GLY A 1 452 ? -25.352 9.873 40.215 1.00 93.31 452 GLY A O 1
ATOM 3484 N N . ALA A 1 453 ? -24.758 11.959 39.605 1.00 95.19 453 ALA A N 1
ATOM 3485 C CA . ALA A 1 453 ? -25.623 12.651 40.561 1.00 95.19 453 ALA A CA 1
ATOM 3486 C C . ALA A 1 453 ? -27.118 12.440 40.263 1.00 95.19 453 ALA A C 1
ATOM 3488 O O . ALA A 1 453 ? -27.912 12.246 41.183 1.00 95.19 453 ALA A O 1
ATOM 3489 N N . VAL A 1 454 ? -27.503 12.439 38.981 1.00 95.62 454 VAL A N 1
ATOM 3490 C CA . VAL A 1 454 ? -28.883 12.135 38.562 1.00 95.62 454 VAL A CA 1
ATOM 3491 C C . VAL A 1 454 ? -29.240 10.693 38.925 1.00 95.62 454 VAL A C 1
ATOM 3493 O O . VAL A 1 454 ? -30.299 10.445 39.495 1.00 95.62 454 VAL A O 1
ATOM 3496 N N . ILE A 1 455 ? -28.334 9.750 38.656 1.00 96.25 455 ILE A N 1
ATOM 3497 C CA . ILE A 1 455 ? -28.505 8.328 38.967 1.00 96.25 455 ILE A CA 1
ATOM 3498 C C . ILE A 1 455 ? -28.662 8.108 40.477 1.00 96.25 455 ILE A C 1
ATOM 3500 O O . ILE A 1 455 ? -29.572 7.388 40.884 1.00 96.25 455 ILE A O 1
ATOM 3504 N N . ASP A 1 456 ? -27.831 8.749 41.306 1.00 95.81 456 ASP A N 1
ATOM 3505 C CA . ASP A 1 456 ? -27.947 8.668 42.769 1.00 95.81 456 ASP A CA 1
ATOM 3506 C C . ASP A 1 456 ? -29.291 9.209 43.265 1.00 95.81 456 ASP A C 1
ATOM 3508 O O . ASP A 1 456 ? -29.932 8.590 44.114 1.00 95.81 456 ASP A O 1
ATOM 3512 N N . SER A 1 457 ? -29.752 10.332 42.705 1.00 96.25 457 SER A N 1
ATOM 3513 C CA . SER A 1 457 ? -31.049 10.913 43.058 1.00 96.25 457 SER A CA 1
ATOM 3514 C C . SER A 1 457 ? -32.210 9.974 42.728 1.00 96.25 457 SER A C 1
ATOM 3516 O O . SER A 1 457 ? -33.129 9.836 43.533 1.00 96.25 457 SER A O 1
ATOM 3518 N N . VAL A 1 458 ? -32.185 9.334 41.557 1.00 95.38 458 VAL A N 1
ATOM 3519 C CA . VAL A 1 458 ? -33.241 8.404 41.125 1.00 95.38 458 VAL A CA 1
ATOM 3520 C C . VAL A 1 458 ? -33.214 7.124 41.962 1.00 95.38 458 VAL A C 1
ATOM 3522 O O . VAL A 1 458 ? -34.260 6.667 42.414 1.00 95.38 458 VAL A O 1
ATOM 3525 N N . ALA A 1 459 ? -32.028 6.573 42.232 1.00 95.75 459 ALA A N 1
ATOM 3526 C CA . ALA A 1 459 ? -31.880 5.374 43.054 1.00 95.75 459 ALA A CA 1
ATOM 3527 C C . ALA A 1 459 ? -32.302 5.597 44.516 1.00 95.75 459 ALA A C 1
ATOM 3529 O O . ALA A 1 459 ? -32.855 4.700 45.144 1.00 95.75 459 ALA A O 1
ATOM 3530 N N . ALA A 1 460 ? -32.080 6.797 45.060 1.00 96.38 460 ALA A N 1
ATOM 3531 C CA . ALA A 1 460 ? -32.552 7.151 46.397 1.00 96.38 460 ALA A CA 1
ATOM 3532 C C . ALA A 1 460 ? -34.083 7.292 46.470 1.00 96.38 460 ALA A C 1
ATOM 3534 O O . ALA A 1 460 ? -34.669 7.037 47.522 1.00 96.38 460 ALA A O 1
ATOM 3535 N N . ALA A 1 461 ? -34.726 7.707 45.374 1.00 96.56 461 ALA A N 1
ATOM 3536 C CA . ALA A 1 461 ? -36.171 7.912 45.312 1.00 96.56 461 ALA A CA 1
ATOM 3537 C C . ALA A 1 461 ? -36.970 6.613 45.104 1.00 96.56 461 ALA A C 1
ATOM 3539 O O . ALA A 1 461 ? -38.121 6.544 45.534 1.00 96.56 461 ALA A O 1
ATOM 3540 N N . HIS A 1 462 ? -36.376 5.591 44.477 1.00 96.31 462 HIS A N 1
ATOM 3541 C CA . HIS A 1 462 ? -37.072 4.357 44.093 1.00 96.31 462 HIS A CA 1
ATOM 3542 C C . HIS A 1 462 ? -36.301 3.107 44.547 1.00 96.31 462 HIS A C 1
ATOM 3544 O O . HIS A 1 462 ? -35.257 2.800 43.968 1.00 96.31 462 HIS A O 1
ATOM 3550 N N . PRO A 1 463 ? -36.793 2.345 45.545 1.00 95.44 463 PRO A N 1
ATOM 3551 C CA . PRO A 1 463 ? -36.109 1.149 46.052 1.00 95.44 463 PRO A CA 1
ATOM 3552 C C . PRO A 1 463 ? -35.975 0.013 45.022 1.00 95.44 463 PRO A C 1
ATOM 3554 O O . PRO A 1 463 ? -35.158 -0.890 45.201 1.00 95.44 463 PRO A O 1
ATOM 3557 N N . GLU A 1 464 ? -36.760 0.042 43.945 1.00 96.88 464 GLU A N 1
ATOM 3558 C CA . GLU A 1 464 ? -36.698 -0.905 42.829 1.00 96.88 464 GLU A CA 1
ATOM 3559 C C . GLU A 1 464 ? -35.509 -0.634 41.889 1.00 96.88 464 GLU A C 1
ATOM 3561 O O . GLU A 1 464 ? -35.216 -1.457 41.017 1.00 96.88 464 GLU A O 1
ATOM 3566 N N . VAL A 1 465 ? -34.825 0.508 42.047 1.00 97.81 465 VAL A N 1
ATOM 3567 C CA . VAL A 1 465 ? -33.685 0.920 41.222 1.00 97.81 465 VAL A CA 1
ATOM 3568 C C . VAL A 1 465 ? -32.368 0.505 41.876 1.00 97.81 465 VAL A C 1
ATOM 3570 O O . VAL A 1 465 ? -32.052 0.855 43.011 1.00 97.81 465 VAL A O 1
ATOM 3573 N N . ARG A 1 466 ? -31.540 -0.209 41.116 1.00 97.12 466 ARG A N 1
ATOM 3574 C CA . ARG A 1 466 ? -30.188 -0.629 41.490 1.00 97.12 466 ARG A CA 1
ATOM 3575 C C . ARG A 1 466 ? -29.176 -0.007 40.542 1.00 97.12 466 ARG A C 1
ATOM 3577 O O . ARG A 1 466 ? -29.430 0.125 39.349 1.00 97.12 466 ARG A O 1
ATOM 3584 N N . VAL A 1 467 ? -28.000 0.323 41.063 1.00 97.50 467 VAL A N 1
ATOM 3585 C CA . VAL A 1 467 ? -26.937 0.962 40.279 1.00 97.50 467 VAL A CA 1
ATOM 3586 C C . VAL A 1 467 ? -25.711 0.061 40.231 1.00 97.50 467 VAL A C 1
ATOM 3588 O O . VAL A 1 467 ? -25.239 -0.424 41.259 1.00 97.50 467 VAL A O 1
ATOM 3591 N N . VAL A 1 468 ? -25.180 -0.144 39.030 1.00 97.50 468 VAL A N 1
ATOM 3592 C CA . VAL A 1 468 ? -23.888 -0.784 38.777 1.00 97.50 468 VAL A CA 1
ATOM 3593 C C . VAL A 1 468 ? -22.950 0.276 38.221 1.00 97.50 468 VAL A C 1
ATOM 3595 O O . VAL A 1 468 ? -23.269 0.905 37.218 1.00 97.50 468 VAL A O 1
ATOM 3598 N N . ARG A 1 469 ? -21.793 0.466 38.860 1.00 97.19 469 ARG A N 1
ATOM 3599 C CA . ARG A 1 469 ? -20.793 1.455 38.441 1.00 97.19 469 ARG A CA 1
ATOM 3600 C C . ARG A 1 469 ? -19.537 0.780 37.928 1.00 97.19 469 ARG A C 1
ATOM 3602 O O . ARG A 1 469 ? -19.027 -0.150 38.552 1.00 97.19 469 ARG A O 1
ATOM 3609 N N . HIS A 1 470 ? -19.033 1.260 36.801 1.00 97.12 470 HIS A N 1
ATOM 3610 C CA . HIS A 1 470 ? -17.694 0.944 36.326 1.00 97.12 470 HIS A CA 1
ATOM 3611 C C . HIS A 1 470 ? -16.715 2.056 36.717 1.00 97.12 470 HIS A C 1
ATOM 3613 O O . HIS A 1 470 ? -17.030 3.234 36.588 1.00 97.12 470 HIS A O 1
ATOM 3619 N N . ASP A 1 471 ? -15.498 1.684 37.122 1.00 93.62 471 ASP A N 1
ATOM 3620 C CA . ASP A 1 471 ? -14.451 2.648 37.517 1.00 93.62 471 ASP A CA 1
ATOM 3621 C C . ASP A 1 471 ? -13.994 3.561 36.363 1.00 93.62 471 ASP A C 1
ATOM 3623 O O . ASP A 1 471 ? -13.389 4.609 36.572 1.00 93.62 471 ASP A O 1
ATOM 3627 N N . ARG A 1 472 ? -14.231 3.127 35.123 1.00 93.44 472 ARG A N 1
ATOM 3628 C CA . ARG A 1 472 ? -13.926 3.838 33.879 1.00 93.44 472 ARG A CA 1
ATOM 3629 C C . ARG A 1 472 ? -14.857 3.350 32.776 1.00 93.44 472 ARG A C 1
ATOM 3631 O O . ARG A 1 472 ? -15.409 2.260 32.898 1.00 93.44 472 ARG A O 1
ATOM 3638 N N . ASN A 1 473 ? -14.921 4.084 31.668 1.00 94.12 473 ASN A N 1
ATOM 3639 C CA . ASN A 1 473 ? -15.593 3.613 30.460 1.00 94.12 473 ASN A CA 1
ATOM 3640 C C . ASN A 1 473 ? -14.963 2.311 29.944 1.00 94.12 473 ASN A C 1
ATOM 3642 O O . ASN A 1 473 ? -13.757 2.254 29.673 1.00 94.12 473 ASN A O 1
ATOM 3646 N N . ARG A 1 474 ? -15.781 1.257 29.854 1.00 92.50 474 ARG A N 1
ATOM 3647 C CA . ARG A 1 474 ? -15.407 -0.080 29.365 1.00 92.50 474 ARG A CA 1
ATOM 3648 C C . ARG A 1 474 ? -16.079 -0.421 28.035 1.00 92.50 474 ARG A C 1
ATOM 3650 O O . ARG A 1 474 ? -15.803 -1.484 27.482 1.00 92.50 474 ARG A O 1
ATOM 3657 N N . GLY A 1 475 ? -16.917 0.471 27.519 1.00 90.94 475 GLY A N 1
ATOM 3658 C CA . GLY A 1 475 ? -17.604 0.328 26.250 1.00 90.94 475 GLY A CA 1
ATOM 3659 C C . GLY A 1 475 ? -18.992 -0.290 26.391 1.00 90.94 475 GLY A C 1
ATOM 3660 O O . GLY A 1 475 ? -19.315 -0.996 27.349 1.00 90.94 475 GLY A O 1
ATOM 3661 N N . TYR A 1 476 ? -19.813 -0.049 25.369 1.00 91.69 476 TYR A N 1
ATOM 3662 C CA . TYR A 1 476 ? -21.227 -0.426 25.342 1.00 91.69 476 TYR A CA 1
ATOM 3663 C C . TYR A 1 476 ? -21.472 -1.916 25.625 1.00 91.69 476 TYR A C 1
ATOM 3665 O O . TYR A 1 476 ? -22.328 -2.274 26.431 1.00 91.69 476 TYR A O 1
ATOM 3673 N N . GLY A 1 477 ? -20.665 -2.804 25.037 1.00 93.00 477 GLY A N 1
ATOM 3674 C CA . GLY A 1 477 ? -20.795 -4.241 25.264 1.00 93.00 477 GLY A CA 1
ATOM 3675 C C . GLY A 1 477 ? -20.450 -4.663 26.688 1.00 93.00 477 GLY A C 1
ATOM 3676 O O . GLY A 1 477 ? -21.095 -5.557 27.232 1.00 93.00 477 GLY A O 1
ATOM 3677 N N . ALA A 1 478 ? -19.500 -3.991 27.343 1.00 94.12 478 ALA A N 1
ATOM 3678 C CA . ALA A 1 478 ? -19.223 -4.237 28.755 1.00 94.12 478 ALA A CA 1
ATOM 3679 C C . ALA A 1 478 ? -20.394 -3.798 29.647 1.00 94.12 478 ALA A C 1
ATOM 3681 O O . ALA A 1 478 ? -20.734 -4.519 30.587 1.00 94.12 478 ALA A O 1
ATOM 3682 N N . ALA A 1 479 ? -21.040 -2.670 29.333 1.00 95.75 479 ALA A N 1
ATOM 3683 C CA . ALA A 1 479 ? -22.233 -2.211 30.041 1.00 95.75 479 ALA A CA 1
ATOM 3684 C C . ALA A 1 479 ? -23.406 -3.198 29.894 1.00 95.75 479 ALA A C 1
ATOM 3686 O O . ALA A 1 479 ? -23.992 -3.599 30.902 1.00 95.75 479 ALA A O 1
ATOM 3687 N N . LEU A 1 480 ? -23.681 -3.689 28.675 1.00 96.50 480 LEU A N 1
ATOM 3688 C CA . LEU A 1 480 ? -24.708 -4.718 28.453 1.00 96.50 480 LEU A CA 1
ATOM 3689 C C . LEU A 1 480 ? -24.412 -6.006 29.231 1.00 96.50 480 LEU A C 1
ATOM 3691 O O . LEU A 1 480 ? -25.302 -6.562 29.871 1.00 96.50 480 LEU A O 1
ATOM 3695 N N . ARG A 1 481 ? -23.158 -6.472 29.229 1.00 97.12 481 ARG A N 1
ATOM 3696 C CA . ARG A 1 481 ? -22.747 -7.671 29.982 1.00 97.12 481 ARG A CA 1
ATOM 3697 C C . ARG A 1 481 ? -23.001 -7.515 31.480 1.00 97.12 481 ARG A C 1
ATOM 3699 O O . ARG A 1 481 ? -23.514 -8.441 32.109 1.00 97.12 481 ARG A O 1
ATOM 3706 N N . SER A 1 482 ? -22.669 -6.356 32.047 1.00 97.25 482 SER A N 1
ATOM 3707 C CA . SER A 1 482 ? -22.938 -6.053 33.456 1.00 97.25 482 SER A CA 1
ATOM 3708 C C . SER A 1 482 ? -24.438 -5.991 33.761 1.00 97.25 482 SER A C 1
ATOM 3710 O O . SER A 1 482 ? -24.872 -6.555 34.767 1.00 97.25 482 SER A O 1
ATOM 3712 N N . GLY A 1 483 ? -25.235 -5.376 32.882 1.00 97.25 483 GLY A N 1
ATOM 3713 C CA . GLY A 1 483 ? -26.694 -5.292 33.012 1.00 97.25 483 GLY A CA 1
ATOM 3714 C C . GLY A 1 483 ? -27.381 -6.658 32.964 1.00 97.25 483 GLY A C 1
ATOM 3715 O O . GLY A 1 483 ? -28.128 -7.008 33.881 1.00 97.25 483 GLY A O 1
ATOM 3716 N N . ILE A 1 484 ? -27.050 -7.484 31.965 1.00 97.56 484 ILE A N 1
ATOM 3717 C CA . ILE A 1 484 ? -27.578 -8.851 31.822 1.00 97.56 484 ILE A CA 1
ATOM 3718 C C . ILE A 1 484 ? -27.224 -9.696 33.050 1.00 97.56 484 ILE A C 1
ATOM 3720 O O . ILE A 1 484 ? -28.088 -10.369 33.605 1.00 97.56 484 ILE A O 1
ATOM 3724 N N . LYS A 1 485 ? -25.966 -9.643 33.507 1.00 96.69 485 LYS A N 1
ATOM 3725 C CA . LYS A 1 485 ? -25.498 -10.445 34.647 1.00 96.69 485 LYS A CA 1
ATOM 3726 C C . LYS A 1 485 ? -26.139 -10.034 35.978 1.00 96.69 485 LYS A C 1
ATOM 3728 O O . LYS A 1 485 ? -26.314 -10.883 36.847 1.00 96.69 485 LYS A O 1
ATOM 3733 N N . THR A 1 486 ? -26.451 -8.750 36.149 1.00 96.75 486 THR A N 1
ATOM 3734 C CA . THR A 1 486 ? -27.007 -8.203 37.403 1.00 96.75 486 THR A CA 1
ATOM 3735 C C . THR A 1 486 ? -28.526 -8.368 37.491 1.00 96.75 486 THR A C 1
ATOM 3737 O O . THR A 1 486 ? -29.068 -8.464 38.594 1.00 96.75 486 THR A O 1
ATOM 3740 N N . SER A 1 487 ? -29.197 -8.424 36.339 1.00 97.69 487 SER A N 1
ATOM 3741 C CA . SER A 1 487 ? -30.635 -8.664 36.227 1.00 97.69 487 SER A CA 1
ATOM 3742 C C . SER A 1 487 ? -31.008 -10.023 36.820 1.00 97.69 487 SER A C 1
ATOM 3744 O O . SER A 1 487 ? -30.413 -11.040 36.471 1.00 97.69 487 SER A O 1
ATOM 3746 N N . SER A 1 488 ? -32.008 -10.065 37.692 1.00 96.56 488 SER A N 1
ATOM 3747 C CA . SER A 1 488 ? -32.394 -11.242 38.479 1.00 96.56 488 SER A CA 1
ATOM 3748 C C . SER A 1 488 ? -33.713 -11.880 38.048 1.00 96.56 488 SER A C 1
ATOM 3750 O O . SER A 1 488 ? -33.946 -13.054 38.336 1.00 96.56 488 SER A O 1
ATOM 3752 N N . LYS A 1 489 ? -34.570 -11.143 37.336 1.00 97.88 489 LYS A N 1
ATOM 3753 C CA . LYS A 1 489 ? -35.929 -11.587 37.027 1.00 97.88 489 LYS A CA 1
ATOM 3754 C C . LYS A 1 489 ? -35.978 -12.546 35.831 1.00 97.88 489 LYS A C 1
ATOM 3756 O O . LYS A 1 489 ? -34.952 -12.856 35.200 1.00 97.88 489 LYS A O 1
ATOM 3761 N N . LYS A 1 490 ? -37.183 -13.063 35.557 1.00 97.69 490 LYS A N 1
ATOM 3762 C CA . LYS A 1 490 ? -37.459 -14.030 34.483 1.00 97.69 490 LYS A CA 1
ATOM 3763 C C . LYS A 1 490 ? -37.214 -13.420 33.110 1.00 97.69 490 LYS A C 1
ATOM 3765 O O . LYS A 1 490 ? -36.599 -14.066 32.266 1.00 97.69 490 LYS A O 1
ATOM 3770 N N . TRP A 1 491 ? -37.653 -12.185 32.913 1.00 98.38 491 TRP A N 1
ATOM 3771 C CA . TRP A 1 491 ? -37.447 -11.426 31.689 1.00 98.38 491 TRP A CA 1
ATOM 3772 C C . TRP A 1 491 ? -36.427 -10.317 31.912 1.00 98.38 491 TRP A C 1
ATOM 3774 O O . TRP A 1 491 ? -36.373 -9.714 32.981 1.00 98.38 491 TRP A O 1
ATOM 3784 N N . ILE A 1 492 ? -35.620 -10.053 30.892 1.00 98.44 492 ILE A N 1
ATOM 3785 C CA . ILE A 1 492 ? -34.672 -8.948 30.849 1.00 98.44 492 ILE A CA 1
ATOM 3786 C C . ILE A 1 492 ? -35.066 -8.041 29.693 1.00 98.44 492 ILE A C 1
ATOM 3788 O O . ILE A 1 492 ? -35.090 -8.473 28.539 1.00 98.44 492 ILE A O 1
ATOM 3792 N N . PHE A 1 493 ? -35.353 -6.786 30.008 1.00 98.25 493 PHE A N 1
ATOM 3793 C CA . PHE A 1 493 ? -35.523 -5.711 29.047 1.00 98.25 493 PHE A CA 1
ATOM 3794 C C . PHE A 1 493 ? -34.292 -4.806 29.064 1.00 98.25 493 PHE A C 1
ATOM 3796 O O . PHE A 1 493 ? -33.774 -4.494 30.136 1.00 98.25 493 PHE A O 1
ATOM 3803 N N . TYR A 1 494 ? -33.841 -4.350 27.898 1.00 97.06 494 TYR A N 1
ATOM 3804 C CA . TYR A 1 494 ? -32.875 -3.258 27.836 1.00 97.06 494 TYR A CA 1
ATOM 3805 C C . TYR A 1 494 ? -33.130 -2.320 26.668 1.00 97.06 494 TYR A C 1
ATOM 3807 O O . TYR A 1 494 ? -33.645 -2.726 25.619 1.00 97.06 494 TYR A O 1
ATOM 3815 N N . THR A 1 495 ? -32.735 -1.067 26.881 1.00 95.00 495 THR A N 1
ATOM 3816 C CA . THR A 1 495 ? -32.639 -0.042 25.846 1.00 95.00 495 THR A CA 1
ATOM 3817 C C . THR A 1 495 ? -31.643 1.045 26.227 1.00 95.00 495 THR A C 1
ATOM 3819 O O . THR A 1 495 ? -31.311 1.199 27.401 1.00 95.00 495 THR A O 1
ATOM 3822 N N . ASP A 1 496 ? -31.187 1.809 25.236 1.00 89.62 496 ASP A N 1
ATOM 3823 C CA . ASP A 1 496 ? -30.299 2.960 25.424 1.00 89.62 496 ASP A CA 1
ATOM 3824 C C . ASP A 1 496 ? -30.921 4.046 26.319 1.00 89.62 496 ASP A C 1
ATOM 3826 O O . ASP A 1 496 ? -32.121 4.327 26.239 1.00 89.62 496 ASP A O 1
ATOM 3830 N N . SER A 1 497 ? -30.092 4.698 27.144 1.00 85.06 497 SER A N 1
ATOM 3831 C CA . SER A 1 497 ? -30.511 5.795 28.032 1.00 85.06 497 SER A CA 1
ATOM 3832 C C . SER A 1 497 ? -30.598 7.169 27.366 1.00 85.06 497 SER A C 1
ATOM 3834 O O . SER A 1 497 ? -30.971 8.140 28.023 1.00 85.06 497 SER A O 1
ATOM 3836 N N . ASP A 1 498 ? -30.277 7.283 26.075 1.00 83.25 498 ASP A N 1
ATOM 3837 C CA . ASP A 1 498 ? -30.203 8.562 25.353 1.00 83.25 498 ASP A CA 1
ATOM 3838 C C . ASP A 1 498 ? -31.567 9.094 24.858 1.00 83.25 498 ASP A C 1
ATOM 3840 O O . ASP A 1 498 ? -31.646 10.131 24.190 1.00 83.25 498 ASP A O 1
ATOM 3844 N N . GLY A 1 499 ? -32.652 8.385 25.192 1.00 79.56 499 GLY A N 1
ATOM 3845 C CA . GLY A 1 499 ? -34.031 8.764 24.888 1.00 79.56 499 GLY A CA 1
ATOM 3846 C C . GLY A 1 499 ? -34.445 8.581 23.425 1.00 79.56 499 GLY A C 1
ATOM 3847 O O . GLY A 1 499 ? -35.503 9.077 23.035 1.00 79.56 499 GLY A O 1
ATOM 3848 N N . GLN A 1 500 ? -33.644 7.895 22.599 1.00 84.56 500 GLN A N 1
ATOM 3849 C CA . GLN A 1 500 ? -34.013 7.613 21.204 1.00 84.56 500 GLN A CA 1
ATOM 3850 C C . GLN A 1 500 ? -35.101 6.544 21.068 1.00 84.56 500 GLN A C 1
ATOM 3852 O O . GLN A 1 500 ? -35.817 6.536 20.067 1.00 84.56 500 GLN A O 1
ATOM 3857 N N . TYR A 1 501 ? -35.270 5.675 22.064 1.00 88.94 501 TYR A N 1
ATOM 3858 C CA . TYR A 1 501 ? -36.378 4.727 22.117 1.00 88.94 501 TYR A CA 1
ATOM 3859 C C . TYR A 1 501 ? -37.381 5.121 23.196 1.00 88.94 501 TYR A C 1
ATOM 3861 O O . TYR A 1 501 ? -37.018 5.548 24.292 1.00 88.94 501 TYR A O 1
ATOM 3869 N N . ASP A 1 502 ? -38.659 4.957 22.875 1.00 90.25 502 ASP A N 1
ATOM 3870 C CA . ASP A 1 502 ? -39.746 5.222 23.805 1.00 90.25 502 ASP A CA 1
ATOM 3871 C C . ASP A 1 502 ? -40.051 3.968 24.636 1.00 90.25 502 ASP A C 1
ATOM 3873 O O . ASP A 1 502 ? -40.626 2.999 24.136 1.00 90.25 502 ASP A O 1
ATOM 3877 N N . VAL A 1 503 ? -39.647 3.977 25.911 1.00 93.25 503 VAL A N 1
ATOM 3878 C CA . VAL A 1 503 ? -39.855 2.856 26.849 1.00 93.25 503 VAL A CA 1
ATOM 3879 C C . VAL A 1 503 ? -41.339 2.540 27.049 1.00 93.25 503 VAL A C 1
ATOM 3881 O O . VAL A 1 503 ? -41.684 1.398 27.351 1.00 93.25 503 VAL A O 1
ATOM 3884 N N . GLU A 1 504 ? -42.233 3.498 26.797 1.00 93.50 504 GLU A N 1
ATOM 3885 C CA . GLU A 1 504 ? -43.685 3.291 26.855 1.00 93.50 504 GLU A CA 1
ATOM 3886 C C . GLU A 1 504 ? -44.184 2.302 25.782 1.00 93.50 504 GLU A C 1
ATOM 3888 O O . GLU A 1 504 ? -45.320 1.837 25.845 1.00 93.50 504 GLU A O 1
ATOM 3893 N N . GLU A 1 505 ? -43.333 1.893 24.831 1.00 94.69 505 GLU A N 1
ATOM 3894 C CA . GLU A 1 505 ? -43.632 0.820 23.877 1.00 94.69 505 GLU A CA 1
ATOM 3895 C C . GLU A 1 505 ? -43.269 -0.597 24.368 1.00 94.69 505 GLU A C 1
ATOM 3897 O O . GLU A 1 505 ? -43.596 -1.570 23.682 1.00 94.69 505 GLU A O 1
ATOM 3902 N N . LEU A 1 506 ? -42.668 -0.754 25.557 1.00 96.00 506 LEU A N 1
ATOM 3903 C CA . LEU A 1 506 ? -42.384 -2.061 26.174 1.00 96.00 506 LEU A CA 1
ATOM 3904 C C . LEU A 1 506 ? -43.607 -3.007 26.244 1.00 96.00 506 LEU A C 1
ATOM 3906 O O . LEU A 1 506 ? -43.430 -4.197 25.956 1.00 96.00 506 LEU A O 1
ATOM 3910 N N . PRO A 1 507 ? -44.849 -2.545 26.515 1.00 95.94 507 PRO A N 1
ATOM 3911 C CA . PRO A 1 507 ? -46.029 -3.411 26.496 1.00 95.94 507 PRO A CA 1
ATOM 3912 C C . PRO A 1 507 ? -46.226 -4.161 25.170 1.00 95.94 507 PRO A C 1
ATOM 3914 O O . PRO A 1 507 ? -46.716 -5.289 25.169 1.00 95.94 507 PRO A O 1
ATOM 3917 N N . LYS A 1 508 ? -45.783 -3.595 24.033 1.00 94.62 508 LYS A N 1
ATOM 3918 C CA . LYS A 1 508 ? -45.846 -4.278 22.728 1.00 94.62 508 LYS A CA 1
ATOM 3919 C C . LYS A 1 508 ? -44.960 -5.522 22.687 1.00 94.62 508 LYS A C 1
ATOM 3921 O O . LYS A 1 508 ? -45.327 -6.506 22.053 1.00 94.62 508 LYS A O 1
ATOM 3926 N N . LEU A 1 509 ? -43.790 -5.468 23.327 1.00 96.19 509 LEU A N 1
ATOM 3927 C CA . LEU A 1 509 ? -42.872 -6.604 23.395 1.00 96.19 509 LEU A CA 1
ATOM 3928 C C . LEU A 1 509 ? -43.404 -7.631 24.386 1.00 96.19 509 LEU A C 1
ATOM 3930 O O . LEU A 1 509 ? -43.430 -8.822 24.080 1.00 96.19 509 LEU A O 1
ATOM 3934 N N . HIS A 1 510 ? -43.872 -7.155 25.543 1.00 95.88 510 HIS A N 1
ATOM 3935 C CA . HIS A 1 510 ? -44.469 -8.003 26.564 1.00 95.88 510 HIS A CA 1
ATOM 3936 C C . HIS A 1 510 ? -45.643 -8.810 25.995 1.00 95.88 510 HIS A C 1
ATOM 3938 O O . HIS A 1 510 ? -45.756 -9.994 26.288 1.00 95.88 510 HIS A O 1
ATOM 3944 N N . ALA A 1 511 ? -46.477 -8.229 25.130 1.00 94.19 511 ALA A N 1
ATOM 3945 C CA . ALA A 1 511 ? -47.610 -8.929 24.526 1.00 94.19 511 ALA A CA 1
ATOM 3946 C C . ALA A 1 511 ? -47.237 -10.232 23.781 1.00 94.19 511 ALA A C 1
ATOM 3948 O O . ALA A 1 511 ? -48.099 -11.083 23.577 1.00 94.19 511 ALA A O 1
ATOM 3949 N N . LEU A 1 512 ? -45.970 -10.403 23.379 1.00 94.19 512 LEU A N 1
ATOM 3950 C CA . LEU A 1 512 ? -45.486 -11.572 22.639 1.00 94.19 512 LEU A CA 1
ATOM 3951 C C . LEU A 1 512 ? -44.696 -12.578 23.496 1.00 94.19 512 LEU A C 1
ATOM 3953 O O . LEU A 1 512 ? -44.230 -13.585 22.961 1.00 94.19 512 LEU A O 1
ATOM 3957 N N . THR A 1 513 ? -44.565 -12.363 24.810 1.00 94.75 513 THR A N 1
ATOM 3958 C CA . THR A 1 513 ? -43.819 -13.275 25.704 1.00 94.75 513 THR A CA 1
ATOM 3959 C C . THR A 1 513 ? -44.438 -14.668 25.806 1.00 94.75 513 THR A C 1
ATOM 3961 O O . THR A 1 513 ? -43.736 -15.626 26.110 1.00 94.75 513 THR A O 1
ATOM 3964 N N . GLY A 1 514 ? -45.728 -14.814 25.487 1.00 90.81 514 GLY A N 1
ATOM 3965 C CA . GLY A 1 514 ? -46.396 -16.116 25.421 1.00 90.81 514 GLY A CA 1
ATOM 3966 C C . GLY A 1 514 ? -46.001 -16.984 24.215 1.00 90.81 514 GLY A C 1
ATOM 3967 O O . GLY A 1 514 ? -46.351 -18.162 24.189 1.00 90.81 514 GLY A O 1
ATOM 3968 N N . ILE A 1 515 ? -45.303 -16.433 23.209 1.00 91.38 515 ILE A N 1
ATOM 3969 C CA . ILE A 1 515 ? -44.954 -17.151 21.963 1.00 91.38 515 ILE A CA 1
ATOM 3970 C C . ILE A 1 515 ? -43.472 -17.100 21.578 1.00 91.38 515 ILE A C 1
ATOM 3972 O O . ILE A 1 515 ? -43.082 -17.749 20.606 1.00 91.38 515 ILE A O 1
ATOM 3976 N N . ALA A 1 516 ? -42.654 -16.311 22.273 1.00 93.81 516 ALA A N 1
ATOM 3977 C CA . ALA A 1 516 ? -41.252 -16.111 21.927 1.00 93.81 516 ALA A CA 1
ATOM 3978 C C . ALA A 1 516 ? -40.390 -15.903 23.174 1.00 93.81 516 ALA A C 1
ATOM 3980 O O . ALA A 1 516 ? -40.812 -15.263 24.132 1.00 93.81 516 ALA A O 1
ATOM 3981 N N . ASP A 1 517 ? -39.153 -16.394 23.124 1.00 95.62 517 ASP A N 1
ATOM 3982 C CA . ASP A 1 517 ? -38.154 -16.217 24.180 1.00 95.62 517 ASP A CA 1
ATOM 3983 C C . ASP A 1 517 ? -37.375 -14.900 24.025 1.00 95.62 517 ASP A C 1
ATOM 3985 O O . ASP A 1 517 ? -36.768 -14.413 24.982 1.00 95.62 517 ASP A O 1
ATOM 3989 N N . VAL A 1 518 ? -37.357 -14.334 22.813 1.00 96.88 518 VAL A N 1
ATOM 3990 C CA . VAL A 1 518 ? -36.685 -13.073 22.477 1.00 96.88 518 VAL A CA 1
ATOM 3991 C C . VAL A 1 518 ? -37.593 -12.240 21.583 1.00 96.88 518 VAL A C 1
ATOM 3993 O O . VAL A 1 518 ? -37.928 -12.642 20.471 1.00 96.88 518 VAL A O 1
ATOM 3996 N N . ILE A 1 519 ? -37.953 -11.047 22.041 1.00 97.00 519 ILE A N 1
ATOM 3997 C CA . ILE A 1 519 ? -38.757 -10.087 21.300 1.00 97.00 519 ILE A CA 1
ATOM 3998 C C . ILE A 1 519 ? -37.892 -8.859 21.021 1.00 97.00 519 ILE A C 1
ATOM 4000 O O . ILE A 1 519 ? -37.477 -8.149 21.938 1.00 97.00 519 ILE A O 1
ATOM 4004 N N . ASN A 1 520 ? -37.598 -8.620 19.744 1.00 95.50 520 ASN A N 1
ATOM 4005 C CA . ASN A 1 520 ? -36.728 -7.537 19.295 1.00 95.50 520 ASN A CA 1
ATOM 4006 C C . ASN A 1 520 ? -37.541 -6.419 18.633 1.00 95.50 520 ASN A C 1
ATOM 4008 O O . ASN A 1 520 ? -38.349 -6.672 17.737 1.00 95.50 520 ASN A O 1
ATOM 4012 N N . GLY A 1 521 ? -37.303 -5.171 19.023 1.00 92.94 521 GLY A N 1
ATOM 4013 C CA . GLY A 1 521 ? -37.804 -4.025 18.273 1.00 92.94 521 GLY A CA 1
ATOM 4014 C C . GLY A 1 521 ? -37.194 -3.963 16.868 1.00 92.94 521 GLY A C 1
ATOM 4015 O O . GLY A 1 521 ? -36.098 -4.457 16.628 1.00 92.94 521 GLY A O 1
ATOM 4016 N N . TYR A 1 522 ? -37.874 -3.341 15.912 1.00 89.69 522 TYR A N 1
ATOM 4017 C CA . TYR A 1 522 ? -37.230 -2.864 14.687 1.00 89.69 522 TYR A CA 1
ATOM 4018 C C . TYR A 1 522 ? -37.719 -1.463 14.341 1.00 89.69 522 TYR A C 1
ATOM 4020 O O . TYR A 1 522 ? -38.897 -1.130 14.510 1.00 89.69 522 TYR A O 1
ATOM 4028 N N . LYS A 1 523 ? -36.805 -0.632 13.840 1.00 85.62 523 LYS A N 1
ATOM 4029 C CA . LYS A 1 523 ? -37.059 0.791 13.589 1.00 85.62 523 LYS A CA 1
ATOM 4030 C C . LYS A 1 523 ? -37.973 0.962 12.366 1.00 85.62 523 LYS A C 1
ATOM 4032 O O . LYS A 1 523 ? -37.606 0.565 11.262 1.00 85.62 523 LYS A O 1
ATOM 4037 N N . VAL A 1 524 ? -39.158 1.566 12.539 1.00 75.88 524 VAL A N 1
ATOM 4038 C CA . VAL A 1 524 ? -40.129 1.786 11.435 1.00 75.88 524 VAL A CA 1
ATOM 4039 C C . VAL A 1 524 ? -39.811 3.036 10.611 1.00 75.88 524 VAL A C 1
ATOM 4041 O O . VAL A 1 524 ? -39.945 3.026 9.390 1.00 75.88 524 VAL A O 1
ATOM 4044 N N . SER A 1 525 ? -39.367 4.113 11.260 1.00 63.03 525 SER A N 1
ATOM 4045 C CA . SER A 1 525 ? -38.963 5.356 10.599 1.00 63.03 525 SER A CA 1
ATOM 4046 C C . SER A 1 525 ? -37.752 5.952 11.304 1.00 63.03 525 SER A C 1
ATOM 4048 O O . SER A 1 525 ? -37.787 6.152 12.517 1.00 63.03 525 SER A O 1
ATOM 4050 N N . ARG A 1 526 ? -36.697 6.263 10.548 1.00 60.41 526 ARG A N 1
ATOM 4051 C CA . ARG A 1 526 ? -35.534 7.006 11.043 1.00 60.41 526 ARG A CA 1
ATOM 4052 C C . ARG A 1 526 ? -35.642 8.461 10.602 1.00 60.41 526 ARG A C 1
ATOM 4054 O O . ARG A 1 526 ? -35.632 8.728 9.404 1.00 60.41 526 ARG A O 1
ATOM 4061 N N . SER A 1 527 ? -35.650 9.386 11.555 1.00 58.16 527 SER A N 1
ATOM 4062 C CA . SER A 1 527 ? -35.501 10.830 11.302 1.00 58.16 527 SER A CA 1
ATOM 4063 C C . SER A 1 527 ? -34.032 11.239 11.084 1.00 58.16 527 SER A C 1
ATOM 4065 O O . SER A 1 527 ? -33.629 12.344 11.434 1.00 58.16 527 SER A O 1
ATOM 4067 N N . ASP A 1 528 ? -33.215 10.336 10.532 1.00 65.38 528 ASP A N 1
ATOM 4068 C CA . ASP A 1 528 ? -31.796 10.550 10.233 1.00 65.38 528 ASP A CA 1
ATOM 4069 C C . ASP A 1 528 ? -31.597 11.028 8.779 1.00 65.38 528 ASP A C 1
ATOM 4071 O O . ASP A 1 528 ? -32.399 10.692 7.903 1.00 65.38 528 ASP A O 1
ATOM 4075 N N . PRO A 1 529 ? -30.489 11.731 8.462 1.00 68.69 529 PRO A N 1
ATOM 4076 C CA . PRO A 1 529 ? -30.096 12.010 7.082 1.00 68.69 529 PRO A CA 1
ATOM 4077 C C . PRO A 1 529 ? -30.069 10.748 6.204 1.00 68.69 529 PRO A C 1
ATOM 4079 O O . PRO A 1 529 ? -29.585 9.694 6.626 1.00 68.69 529 PRO A O 1
ATOM 4082 N N . TRP A 1 530 ? -30.512 10.868 4.949 1.00 68.50 530 TRP A N 1
ATOM 4083 C CA . TRP A 1 530 ? -30.694 9.742 4.018 1.00 68.50 530 TRP A CA 1
ATOM 4084 C C . TRP A 1 530 ? -29.458 8.834 3.871 1.00 68.50 530 TRP A C 1
ATOM 4086 O O . TRP A 1 530 ? -29.591 7.615 3.769 1.00 68.50 530 TRP A O 1
ATOM 4096 N N . TYR A 1 531 ? -28.245 9.397 3.923 1.00 65.56 531 TYR A N 1
ATOM 4097 C CA . TYR A 1 531 ? -27.000 8.631 3.817 1.00 65.56 531 TYR A CA 1
ATOM 4098 C C . TYR A 1 531 ? -26.738 7.751 5.051 1.00 65.56 531 TYR A C 1
ATOM 4100 O O . TYR A 1 531 ? -26.181 6.664 4.917 1.00 65.56 531 TYR A O 1
ATOM 4108 N N . ARG A 1 532 ? -27.174 8.162 6.252 1.00 66.56 532 ARG A N 1
ATOM 4109 C CA . ARG A 1 532 ? -27.080 7.336 7.471 1.00 66.56 532 ARG A CA 1
ATOM 4110 C C . ARG A 1 532 ? -28.075 6.187 7.441 1.00 66.56 532 ARG A C 1
ATOM 4112 O O . ARG A 1 532 ? -27.729 5.075 7.830 1.00 66.56 532 ARG A O 1
ATOM 4119 N N . VAL A 1 533 ? -29.280 6.442 6.931 1.00 70.31 533 VAL A N 1
ATOM 4120 C CA . VAL A 1 533 ? -30.293 5.401 6.713 1.00 70.31 533 VAL A CA 1
ATOM 4121 C C . VAL A 1 533 ? -29.770 4.358 5.723 1.00 70.31 533 VAL A C 1
ATOM 4123 O O . VAL A 1 533 ? -29.869 3.159 5.990 1.00 70.31 533 VAL A O 1
ATOM 4126 N N . ALA A 1 534 ? -29.138 4.797 4.629 1.00 70.00 534 ALA A N 1
ATOM 4127 C CA . ALA A 1 534 ? -28.522 3.909 3.647 1.00 70.00 534 ALA A CA 1
ATOM 4128 C C . ALA A 1 534 ? -27.366 3.086 4.243 1.00 70.00 534 ALA A C 1
ATOM 4130 O O . ALA A 1 534 ? -27.375 1.862 4.130 1.00 70.00 534 ALA A O 1
ATOM 4131 N N . LEU A 1 535 ? -26.410 3.725 4.930 1.00 72.56 535 LEU A N 1
ATOM 4132 C CA . LEU A 1 535 ? -25.270 3.036 5.552 1.00 72.56 535 LEU A CA 1
ATOM 4133 C C . LEU A 1 535 ? -25.706 2.033 6.625 1.00 72.56 535 LEU A C 1
ATOM 4135 O O . LEU A 1 535 ? -25.236 0.898 6.615 1.00 72.56 535 LEU A O 1
ATOM 4139 N N . GLY A 1 536 ? -26.637 2.412 7.504 1.00 71.25 536 GLY A N 1
ATOM 4140 C CA . GLY A 1 536 ? -27.184 1.504 8.514 1.00 71.25 536 GLY A CA 1
ATOM 4141 C C . GLY A 1 536 ? -27.933 0.324 7.890 1.00 71.25 536 GLY A C 1
ATOM 4142 O O . GLY A 1 536 ? -27.796 -0.805 8.349 1.00 71.25 536 GLY A O 1
ATOM 4143 N N . SER A 1 537 ? -28.667 0.553 6.796 1.00 73.50 537 SER A N 1
ATOM 4144 C CA . SER A 1 537 ? -29.342 -0.524 6.056 1.00 73.50 537 SER A CA 1
ATOM 4145 C C . SER A 1 537 ? -28.347 -1.484 5.400 1.00 73.50 537 SER A C 1
ATOM 4147 O O . SER A 1 537 ? -28.564 -2.695 5.412 1.00 73.50 537 SER A O 1
ATOM 4149 N N . ILE A 1 538 ? -27.246 -0.962 4.847 1.00 76.62 538 ILE A N 1
ATOM 4150 C CA . ILE A 1 538 ? -26.158 -1.773 4.285 1.00 76.62 538 ILE A CA 1
ATOM 4151 C C . ILE A 1 538 ? -25.492 -2.595 5.389 1.00 76.62 538 ILE A C 1
ATOM 4153 O O . ILE A 1 538 ? -25.321 -3.797 5.211 1.00 76.62 538 ILE A O 1
ATOM 4157 N N . TYR A 1 539 ? -25.170 -1.982 6.530 1.00 80.00 539 TYR A N 1
ATOM 4158 C CA . TYR A 1 539 ? -24.568 -2.676 7.666 1.00 80.00 539 TYR A CA 1
ATOM 4159 C C . TYR A 1 539 ? -25.458 -3.820 8.172 1.00 80.00 539 TYR A C 1
ATOM 4161 O O . TYR A 1 539 ? -25.039 -4.978 8.138 1.00 80.00 539 TYR A O 1
ATOM 4169 N N . ASN A 1 540 ? -26.720 -3.527 8.509 1.00 78.94 540 ASN A N 1
ATOM 4170 C CA . ASN A 1 540 ? -27.695 -4.533 8.941 1.00 78.94 540 ASN A CA 1
ATOM 4171 C C . ASN A 1 540 ? -27.823 -5.669 7.910 1.00 78.94 540 ASN A C 1
ATOM 4173 O O . ASN A 1 540 ? -27.909 -6.845 8.265 1.00 78.94 540 ASN A O 1
ATOM 4177 N N . ARG A 1 541 ? -27.792 -5.349 6.608 1.00 74.88 541 ARG A N 1
ATOM 4178 C CA . ARG A 1 541 ? -27.832 -6.351 5.534 1.00 74.88 541 ARG A CA 1
ATOM 4179 C C . ARG A 1 541 ? -26.580 -7.228 5.515 1.00 74.88 541 ARG A C 1
ATOM 4181 O O . ARG A 1 541 ? -26.710 -8.444 5.382 1.00 74.88 541 ARG A O 1
ATOM 4188 N N . VAL A 1 542 ? -25.396 -6.629 5.610 1.00 80.06 542 VAL A N 1
ATOM 4189 C CA . VAL A 1 542 ? -24.114 -7.347 5.634 1.00 80.06 542 VAL A CA 1
ATOM 4190 C C . VAL A 1 542 ? -24.086 -8.289 6.829 1.00 80.06 542 VAL A C 1
ATOM 4192 O O . VAL A 1 542 ? -23.879 -9.485 6.642 1.00 80.06 542 VAL A O 1
ATOM 4195 N N . VAL A 1 543 ? -24.410 -7.804 8.027 1.00 82.56 543 VAL A N 1
ATOM 4196 C CA . VAL A 1 543 ? -24.451 -8.643 9.229 1.00 82.56 543 VAL A CA 1
ATOM 4197 C C . VAL A 1 543 ? -25.440 -9.796 9.074 1.00 82.56 543 VAL A C 1
ATOM 4199 O O . VAL A 1 543 ? -25.095 -10.942 9.352 1.00 82.56 543 VAL A O 1
ATOM 4202 N N . ARG A 1 544 ? -26.640 -9.547 8.538 1.00 84.50 544 ARG A N 1
ATOM 4203 C CA . ARG A 1 544 ? -27.625 -10.610 8.275 1.00 84.50 544 ARG A CA 1
ATOM 4204 C C . ARG A 1 544 ? -27.123 -11.685 7.321 1.00 84.50 544 ARG A C 1
ATOM 4206 O O . ARG A 1 544 ? -27.422 -12.855 7.530 1.00 84.50 544 ARG A O 1
ATOM 4213 N N . ILE A 1 545 ? -26.366 -11.315 6.291 1.00 78.94 545 ILE A N 1
ATOM 4214 C CA . ILE A 1 545 ? -25.801 -12.284 5.343 1.00 78.94 545 ILE A CA 1
ATOM 4215 C C . ILE A 1 545 ? -24.660 -13.070 5.994 1.00 78.94 545 ILE A C 1
ATOM 4217 O O . ILE A 1 545 ? -24.657 -14.296 5.925 1.00 78.94 545 ILE A O 1
ATOM 4221 N N . PHE A 1 546 ? -23.715 -12.379 6.632 1.00 79.25 546 PHE A N 1
ATOM 4222 C CA . PHE A 1 546 ? -22.496 -12.997 7.157 1.00 79.25 546 PHE A CA 1
ATOM 4223 C C . PHE A 1 546 ? -22.722 -13.807 8.433 1.00 79.25 546 PHE A C 1
ATOM 4225 O O . PHE A 1 546 ? -22.088 -14.843 8.603 1.00 79.25 546 PHE A O 1
ATOM 4232 N N . PHE A 1 547 ? -23.624 -13.363 9.309 1.00 82.12 547 PHE A N 1
ATOM 4233 C CA . PHE A 1 547 ? -23.914 -14.024 10.584 1.00 82.12 547 PHE A CA 1
ATOM 4234 C C . PHE A 1 547 ? -25.190 -14.867 10.557 1.00 82.12 547 PHE A C 1
ATOM 4236 O O . PHE A 1 547 ? -25.434 -15.635 11.487 1.00 82.12 547 PHE A O 1
ATOM 4243 N N . ARG A 1 548 ? -25.991 -14.761 9.486 1.00 84.12 548 ARG A N 1
ATOM 4244 C CA . ARG A 1 548 ? -27.248 -15.509 9.306 1.00 84.12 548 ARG A CA 1
ATOM 4245 C C . ARG A 1 548 ? -28.237 -15.291 10.463 1.00 84.12 548 ARG A C 1
ATOM 4247 O O . ARG A 1 548 ? -28.946 -16.216 10.828 1.00 84.12 548 ARG A O 1
ATOM 4254 N N . VAL A 1 549 ? -28.269 -14.082 11.041 1.00 85.50 549 VAL A N 1
ATOM 4255 C CA . VAL A 1 549 ? -29.105 -13.773 12.217 1.00 85.50 549 VAL A CA 1
ATOM 4256 C C . VAL A 1 549 ? -30.612 -13.836 11.900 1.00 85.50 549 VAL A C 1
ATOM 4258 O O . VAL A 1 549 ? -31.020 -13.446 10.798 1.00 85.50 549 VAL A O 1
ATOM 4261 N N . PRO A 1 550 ? -31.456 -14.262 12.862 1.00 84.25 550 PRO A N 1
ATOM 4262 C CA . PRO A 1 550 ? -32.887 -14.509 12.651 1.00 84.25 550 PRO A CA 1
ATOM 4263 C C . PRO A 1 550 ? -33.770 -13.245 12.674 1.00 84.25 550 PRO A C 1
ATOM 4265 O O . PRO A 1 550 ? -34.982 -13.344 12.490 1.00 84.25 550 PRO A O 1
ATOM 4268 N N . ILE A 1 551 ? -33.186 -12.059 12.872 1.00 86.62 551 ILE A N 1
ATOM 4269 C CA . ILE A 1 551 ? -33.896 -10.775 13.011 1.00 86.62 551 ILE A CA 1
ATOM 4270 C C . ILE A 1 551 ? -33.519 -9.773 11.907 1.00 86.62 551 ILE A C 1
ATOM 4272 O O . ILE A 1 551 ? -32.502 -9.910 11.220 1.00 86.62 551 ILE A O 1
ATOM 4276 N N . ARG A 1 552 ? -34.368 -8.762 11.705 1.00 82.88 552 ARG A N 1
ATOM 4277 C CA . ARG A 1 552 ? -34.244 -7.727 10.666 1.00 82.88 552 ARG A CA 1
ATOM 4278 C C . ARG A 1 552 ? -33.299 -6.600 11.060 1.00 82.88 552 ARG A C 1
ATOM 4280 O O . ARG A 1 552 ? -32.631 -6.062 10.179 1.00 82.88 552 ARG A O 1
ATOM 4287 N N . ASP A 1 553 ? -33.274 -6.247 12.340 1.00 85.00 553 ASP A N 1
ATOM 4288 C CA . ASP A 1 553 ? -32.567 -5.077 12.865 1.00 85.00 553 ASP A CA 1
ATOM 4289 C C . ASP A 1 553 ? -31.808 -5.460 14.137 1.00 85.00 553 ASP A C 1
ATOM 4291 O O . ASP A 1 553 ? -32.352 -5.450 15.242 1.00 85.00 553 ASP A O 1
ATOM 4295 N N . VAL A 1 554 ? -30.553 -5.877 13.959 1.00 86.06 554 VAL A N 1
ATOM 4296 C CA . VAL A 1 554 ? -29.707 -6.326 15.074 1.00 86.06 554 VAL A CA 1
ATOM 4297 C C . VAL A 1 554 ? -29.238 -5.166 15.945 1.00 86.06 554 VAL A C 1
ATOM 4299 O O . VAL A 1 554 ? -29.078 -5.356 17.146 1.00 86.06 554 VAL A O 1
ATOM 4302 N N . ASP A 1 555 ? -29.133 -3.975 15.352 1.00 84.75 555 ASP A N 1
ATOM 4303 C CA . ASP A 1 555 ? -28.775 -2.712 16.010 1.00 84.75 555 ASP A CA 1
ATOM 4304 C C . ASP A 1 555 ? -29.990 -1.998 16.629 1.00 84.75 555 ASP A C 1
ATOM 4306 O O . ASP A 1 555 ? -29.968 -0.785 16.866 1.00 84.75 555 ASP A O 1
ATOM 4310 N N . CYS A 1 556 ? -31.129 -2.680 16.760 1.00 87.62 556 CYS A N 1
ATOM 4311 C CA . CYS A 1 556 ? -32.250 -2.154 17.523 1.00 87.62 556 CYS A CA 1
ATOM 4312 C C . CYS A 1 556 ? -32.107 -2.610 18.971 1.00 87.62 556 CYS A C 1
ATOM 4314 O O . CYS A 1 556 ? -32.606 -3.670 19.353 1.00 87.62 556 CYS A O 1
ATOM 4316 N N . ASP A 1 557 ? -31.439 -1.782 19.768 1.00 87.56 557 ASP A N 1
ATOM 4317 C CA . ASP A 1 557 ? -31.269 -1.960 21.207 1.00 87.56 557 ASP A CA 1
ATOM 4318 C C . ASP A 1 557 ? -32.560 -1.596 21.956 1.00 87.56 557 ASP A C 1
ATOM 4320 O O . ASP A 1 557 ? -32.601 -0.687 22.768 1.00 87.56 557 ASP A O 1
ATOM 4324 N N . PHE A 1 558 ? -33.646 -2.299 21.626 1.00 95.00 558 PHE A N 1
ATOM 4325 C CA . PHE A 1 558 ? -34.930 -2.275 22.323 1.00 95.00 558 PHE A CA 1
ATOM 4326 C C . PHE A 1 558 ? -35.452 -3.710 22.357 1.00 95.00 558 PHE A C 1
ATOM 4328 O O . PHE A 1 558 ? -36.113 -4.174 21.419 1.00 95.00 558 PHE A O 1
ATOM 4335 N N . ARG A 1 559 ? -35.049 -4.466 23.382 1.00 96.62 559 ARG A N 1
ATOM 4336 C CA . ARG A 1 559 ? -35.193 -5.928 23.392 1.00 96.62 559 ARG A CA 1
ATOM 4337 C C . ARG A 1 559 ? -35.668 -6.441 24.739 1.00 96.62 559 ARG A C 1
ATOM 4339 O O . ARG A 1 559 ? -35.100 -6.097 25.770 1.00 96.62 559 ARG A O 1
ATOM 4346 N N . LEU A 1 560 ? -36.656 -7.330 24.692 1.00 97.81 560 LEU A N 1
ATOM 4347 C CA . LEU A 1 560 ? -37.140 -8.123 25.817 1.00 97.81 560 LEU A CA 1
ATOM 4348 C C . LEU A 1 560 ? -36.761 -9.584 25.569 1.00 97.81 560 LEU A C 1
ATOM 4350 O O . LEU A 1 560 ? -37.057 -10.128 24.508 1.00 97.81 560 LEU A O 1
ATOM 4354 N N . MET A 1 561 ? -36.081 -10.219 26.512 1.00 97.69 561 MET A N 1
ATOM 4355 C CA . MET A 1 561 ? -35.558 -11.576 26.344 1.00 97.69 561 MET A CA 1
ATOM 4356 C C . MET A 1 561 ? -35.618 -12.372 27.638 1.00 97.69 561 MET A C 1
ATOM 4358 O O . MET A 1 561 ? -35.580 -11.809 28.732 1.00 97.69 561 MET A O 1
ATOM 4362 N N . ARG A 1 562 ? -35.671 -13.695 27.519 1.00 97.62 562 ARG A N 1
ATOM 4363 C CA . ARG A 1 562 ? -35.576 -14.599 28.661 1.00 97.62 562 ARG A CA 1
ATOM 4364 C C . ARG A 1 562 ? -34.245 -14.447 29.386 1.00 97.62 562 ARG A C 1
ATOM 4366 O O . ARG A 1 562 ? -33.167 -14.579 28.803 1.00 97.62 562 ARG A O 1
ATOM 4373 N N . GLY A 1 563 ? -34.333 -14.174 30.681 1.00 96.69 563 GLY A N 1
ATOM 4374 C CA . GLY A 1 563 ? -33.188 -13.859 31.517 1.00 96.69 563 GLY A CA 1
ATOM 4375 C C . GLY A 1 563 ? -32.290 -15.054 31.797 1.00 96.69 563 GLY A C 1
ATOM 4376 O O . GLY A 1 563 ? -31.077 -14.892 31.869 1.00 96.69 563 GLY A O 1
ATOM 4377 N N . ASP A 1 564 ? -32.852 -16.255 31.927 1.00 96.00 564 ASP A N 1
ATOM 4378 C CA . ASP A 1 564 ? -32.078 -17.489 32.078 1.00 96.00 564 ASP A CA 1
ATOM 4379 C C . ASP A 1 564 ? -31.232 -17.790 30.834 1.00 96.00 564 ASP A C 1
ATOM 4381 O O . ASP A 1 564 ? -30.039 -18.062 30.971 1.00 96.00 564 ASP A O 1
ATOM 4385 N N . LEU A 1 565 ? -31.807 -17.633 29.636 1.00 96.38 565 LEU A N 1
ATOM 4386 C CA . LEU A 1 565 ? -31.069 -17.757 28.377 1.00 96.38 565 LEU A CA 1
ATOM 4387 C C . LEU A 1 565 ? -29.967 -16.700 28.274 1.00 96.38 565 LEU A C 1
ATOM 4389 O O . LEU A 1 565 ? -28.812 -17.048 28.054 1.00 96.38 565 LEU A O 1
ATOM 4393 N N . ALA A 1 566 ? -30.300 -15.422 28.482 1.00 96.69 566 ALA A N 1
ATOM 4394 C CA . ALA A 1 566 ? -29.348 -14.321 28.337 1.00 96.69 566 ALA A CA 1
ATOM 4395 C C . ALA A 1 566 ? -28.181 -14.401 29.340 1.00 96.69 566 ALA A C 1
ATOM 4397 O O . ALA A 1 566 ? -27.030 -14.184 28.962 1.00 96.69 566 ALA A O 1
ATOM 4398 N N . ARG A 1 567 ? -28.450 -14.752 30.607 1.00 96.75 567 ARG A N 1
ATOM 4399 C CA . ARG A 1 567 ? -27.410 -14.918 31.642 1.00 96.75 567 ARG A CA 1
ATOM 4400 C C . ARG A 1 567 ? -26.519 -16.139 31.415 1.00 96.75 567 ARG A C 1
ATOM 4402 O O . ARG A 1 567 ? -25.391 -16.144 31.900 1.00 96.75 567 ARG A O 1
ATOM 4409 N N . GLY A 1 568 ? -27.002 -17.153 30.695 1.00 94.12 568 GLY A N 1
ATOM 4410 C CA . GLY A 1 568 ? -26.232 -18.350 30.348 1.00 94.12 568 GLY A CA 1
ATOM 4411 C C . GLY A 1 568 ? -25.174 -18.136 29.258 1.00 94.12 568 GLY A C 1
ATOM 4412 O O . GLY A 1 568 ? -24.361 -19.028 29.018 1.00 94.12 568 GLY A O 1
ATOM 4413 N N . LEU A 1 569 ? -25.161 -16.976 28.592 1.00 94.25 569 LEU A N 1
ATOM 4414 C CA . LEU A 1 569 ? -24.264 -16.701 27.469 1.00 94.25 569 LEU A CA 1
ATOM 4415 C C . LEU A 1 569 ? -22.871 -16.239 27.922 1.00 94.25 569 LEU A C 1
ATOM 4417 O O . LEU A 1 569 ? -22.729 -15.320 28.728 1.00 94.25 569 LEU A O 1
ATOM 4421 N N . ASP A 1 570 ? -21.824 -16.792 27.304 1.00 92.38 570 ASP A N 1
ATOM 4422 C CA . ASP A 1 570 ? -20.441 -16.309 27.440 1.00 92.38 570 ASP A CA 1
ATOM 4423 C C . ASP A 1 570 ? -20.159 -15.159 26.455 1.00 92.38 570 ASP A C 1
ATOM 4425 O O . ASP A 1 570 ? -19.450 -15.313 25.457 1.00 92.38 570 ASP A O 1
ATOM 4429 N N . LEU A 1 571 ? -20.763 -13.999 26.718 1.00 93.62 571 LEU A N 1
ATOM 4430 C CA . LEU A 1 571 ? -20.563 -12.783 25.928 1.00 93.62 571 LEU A CA 1
ATOM 4431 C C . LEU A 1 571 ? -19.195 -12.156 26.228 1.00 93.62 571 LEU A C 1
ATOM 4433 O O . LEU A 1 571 ? -18.829 -11.970 27.397 1.00 93.62 571 LEU A O 1
ATOM 4437 N N . ARG A 1 572 ? -18.451 -11.769 25.184 1.00 91.88 572 ARG A N 1
ATOM 4438 C CA . ARG A 1 572 ? -17.075 -11.246 25.312 1.00 91.88 572 ARG A CA 1
ATOM 4439 C C . ARG A 1 572 ? -16.844 -9.902 24.632 1.00 91.88 572 ARG A C 1
ATOM 4441 O O . ARG A 1 572 ? -15.852 -9.248 24.939 1.00 91.88 572 ARG A O 1
ATOM 4448 N N . SER A 1 573 ? -17.709 -9.493 23.713 1.00 90.69 573 SER A N 1
ATOM 4449 C CA . SER A 1 573 ? -17.550 -8.249 22.961 1.00 90.69 573 SER A CA 1
ATOM 4450 C C . SER A 1 573 ? -17.743 -7.038 23.875 1.00 90.69 573 SER A C 1
ATOM 4452 O O . SER A 1 573 ? -18.673 -6.985 24.674 1.00 90.69 573 SER A O 1
ATOM 4454 N N . GLU A 1 574 ? -16.849 -6.057 23.755 1.00 84.25 574 GLU A N 1
ATOM 4455 C CA . GLU A 1 574 ? -16.877 -4.827 24.565 1.00 84.25 574 GLU A CA 1
ATOM 4456 C C . GLU A 1 574 ? -17.450 -3.623 23.791 1.00 84.25 574 GLU A C 1
ATOM 4458 O O . GLU A 1 574 ? -17.886 -2.648 24.395 1.00 84.25 574 GLU A O 1
ATOM 4463 N N . GLY A 1 575 ? -17.509 -3.698 22.454 1.00 84.94 575 GLY A N 1
ATOM 4464 C CA . GLY A 1 575 ? -18.091 -2.674 21.572 1.00 84.94 575 GLY A CA 1
ATOM 4465 C C . GLY A 1 575 ? -19.429 -3.094 20.948 1.00 84.94 575 GLY A C 1
ATOM 4466 O O . GLY A 1 575 ? -20.034 -4.069 21.381 1.00 84.94 575 GLY A O 1
ATOM 4467 N N . GLY A 1 576 ? -19.860 -2.395 19.890 1.00 83.62 576 GLY A N 1
ATOM 4468 C CA . GLY A 1 576 ? -21.164 -2.607 19.228 1.00 83.62 576 GLY A CA 1
ATOM 4469 C C . GLY A 1 576 ? -21.412 -4.016 18.666 1.00 83.62 576 GLY A C 1
ATOM 4470 O O . GLY A 1 576 ? -22.554 -4.452 18.593 1.00 83.62 576 GLY A O 1
ATOM 4471 N N . SER A 1 577 ? -20.360 -4.792 18.379 1.00 89.06 577 SER A N 1
ATOM 4472 C CA . SER A 1 577 ? -20.474 -6.204 17.967 1.00 89.06 577 SER A CA 1
ATOM 4473 C C . SER A 1 577 ? -21.186 -7.097 18.996 1.00 89.06 577 SER A C 1
ATOM 4475 O O . SER A 1 577 ? -21.598 -8.211 18.668 1.00 89.06 577 SER A O 1
ATOM 4477 N N . ILE A 1 578 ? -21.342 -6.624 20.238 1.00 92.44 578 ILE A N 1
ATOM 4478 C CA . ILE A 1 578 ? -22.107 -7.300 21.289 1.00 92.44 578 ILE A CA 1
ATOM 4479 C C . ILE A 1 578 ? -23.547 -7.604 20.866 1.00 92.44 578 ILE A C 1
ATOM 4481 O O . ILE A 1 578 ? -24.062 -8.655 21.237 1.00 92.44 578 ILE A O 1
ATOM 4485 N N . CYS A 1 579 ? -24.185 -6.750 20.060 1.00 92.06 579 CYS A N 1
ATOM 4486 C CA . CYS A 1 579 ? -25.577 -6.947 19.655 1.00 92.06 579 CYS A CA 1
ATOM 4487 C C . CYS A 1 579 ? -25.701 -8.191 18.762 1.00 92.06 579 CYS A C 1
ATOM 4489 O O . CYS A 1 579 ? -26.609 -9.006 18.946 1.00 92.06 579 CYS A O 1
ATOM 4491 N N . VAL A 1 580 ? -24.728 -8.395 17.864 1.00 91.75 580 VAL A N 1
ATOM 4492 C CA . VAL A 1 580 ? -24.619 -9.592 17.015 1.00 91.75 580 VAL A CA 1
ATOM 4493 C C . VAL A 1 580 ? -24.277 -10.829 17.846 1.00 91.75 580 VAL A C 1
ATOM 4495 O O . VAL A 1 580 ? -24.924 -11.864 17.688 1.00 91.75 580 VAL A O 1
ATOM 4498 N N . GLU A 1 581 ? -23.298 -10.724 18.754 1.00 93.88 581 GLU A N 1
ATOM 4499 C CA . GLU A 1 581 ? -22.889 -11.822 19.647 1.00 93.88 581 GLU A CA 1
ATOM 4500 C C . GLU A 1 581 ? -24.051 -12.286 20.536 1.00 93.88 581 GLU A C 1
ATOM 4502 O O . GLU A 1 581 ? -24.262 -13.487 20.683 1.00 93.88 581 GLU A O 1
ATOM 4507 N N . LEU A 1 582 ? -24.846 -11.351 21.064 1.00 94.81 582 LEU A N 1
ATOM 4508 C CA . LEU A 1 582 ? -26.024 -11.634 21.880 1.00 94.81 582 LEU A CA 1
ATOM 4509 C C . LEU A 1 582 ? -27.091 -12.391 21.086 1.00 94.81 582 LEU A C 1
ATOM 4511 O O . LEU A 1 582 ? -27.574 -13.422 21.545 1.00 94.81 582 LEU A O 1
ATOM 4515 N N . VAL A 1 583 ? -27.439 -11.923 19.884 1.00 94.31 583 VAL A N 1
ATOM 4516 C CA . VAL A 1 583 ? -28.445 -12.598 19.045 1.00 94.31 583 VAL A CA 1
ATOM 4517 C C . VAL A 1 583 ? -27.985 -13.993 18.647 1.00 94.31 583 VAL A C 1
ATOM 4519 O O . VAL A 1 583 ? -28.765 -14.935 18.748 1.00 94.31 583 VAL A O 1
ATOM 4522 N N . LYS A 1 584 ? -26.723 -14.143 18.232 1.00 92.81 584 LYS A N 1
ATOM 4523 C CA . LYS A 1 584 ? -26.163 -15.452 17.875 1.00 92.81 584 LYS A CA 1
ATOM 4524 C C . LYS A 1 584 ? -26.079 -16.388 19.070 1.00 92.81 584 LYS A C 1
ATOM 4526 O O . LYS A 1 584 ? -26.378 -17.564 18.916 1.00 92.81 584 LYS A O 1
ATOM 4531 N N . GLY A 1 585 ? -25.727 -15.876 20.247 1.00 92.94 585 GLY A N 1
ATOM 4532 C CA . GLY A 1 585 ? -25.728 -16.653 21.482 1.00 92.94 585 GLY A CA 1
ATOM 4533 C C . GLY A 1 585 ? -27.126 -17.160 21.841 1.00 92.94 585 GLY A C 1
ATOM 4534 O O . GLY A 1 585 ? -27.289 -18.342 22.122 1.00 92.94 585 GLY A O 1
ATOM 4535 N N . LEU A 1 586 ? -28.142 -16.294 21.767 1.00 94.31 586 LEU A N 1
ATOM 4536 C CA . LEU A 1 586 ? -29.541 -16.666 22.014 1.00 94.31 586 LEU A CA 1
ATOM 4537 C C . LEU A 1 586 ? -30.062 -17.672 20.974 1.00 94.31 586 LEU A C 1
ATOM 4539 O O . LEU A 1 586 ? -30.730 -18.636 21.333 1.00 94.31 586 LEU A O 1
ATOM 4543 N N . GLU A 1 587 ? -29.718 -17.488 19.698 1.00 92.31 587 GLU A N 1
ATOM 4544 C CA . GLU A 1 587 ? -30.053 -18.436 18.628 1.00 92.31 587 GLU A CA 1
ATOM 4545 C C . GLU A 1 587 ? -29.391 -19.801 18.855 1.00 92.31 587 GLU A C 1
ATOM 4547 O O . GLU A 1 587 ? -30.059 -20.829 18.769 1.00 92.31 587 GLU A O 1
ATOM 4552 N N . ALA A 1 588 ? -28.103 -19.824 19.206 1.00 89.88 588 ALA A N 1
ATOM 4553 C CA . ALA A 1 588 ? -27.380 -21.054 19.527 1.00 89.88 588 ALA A CA 1
ATOM 4554 C C . ALA A 1 588 ? -27.940 -21.754 20.779 1.00 89.88 588 ALA A C 1
ATOM 4556 O O . ALA A 1 588 ? -27.888 -22.979 20.871 1.00 89.88 588 ALA A O 1
ATOM 4557 N N . ALA A 1 589 ? -28.523 -20.995 21.711 1.00 91.38 589 ALA A N 1
ATOM 4558 C CA . ALA A 1 589 ? -29.247 -21.517 22.869 1.00 91.38 589 ALA A CA 1
ATOM 4559 C C . ALA A 1 589 ? -30.670 -22.020 22.536 1.00 91.38 589 ALA A C 1
ATOM 4561 O O . ALA A 1 589 ? -31.372 -22.489 23.431 1.00 91.38 589 ALA A O 1
ATOM 4562 N N . GLY A 1 590 ? -31.101 -21.944 21.270 1.00 90.50 590 GLY A N 1
ATOM 4563 C CA . GLY A 1 590 ? -32.397 -22.444 20.805 1.00 90.50 590 GLY A CA 1
ATOM 4564 C C . GLY A 1 590 ? -33.576 -21.496 21.036 1.00 90.50 590 GLY A C 1
ATOM 4565 O O . GLY A 1 590 ? -34.718 -21.948 21.005 1.00 90.50 590 GLY A O 1
ATOM 4566 N N . ALA A 1 591 ? -33.325 -20.205 21.275 1.00 93.31 591 ALA A N 1
ATOM 4567 C CA . ALA A 1 591 ? -34.376 -19.226 21.541 1.00 93.31 591 ALA A CA 1
ATOM 4568 C C . ALA A 1 591 ? -35.311 -19.008 20.337 1.00 93.31 591 ALA A C 1
ATOM 4570 O O . ALA A 1 591 ? -34.865 -18.905 19.189 1.00 93.31 591 ALA A O 1
ATOM 4571 N N . VAL A 1 592 ? -36.609 -18.844 20.604 1.00 93.62 592 VAL A N 1
ATOM 4572 C CA . VAL A 1 592 ? -37.601 -18.430 19.602 1.00 93.62 592 VAL A CA 1
ATOM 4573 C C . VAL A 1 592 ? -37.670 -16.903 19.525 1.00 93.62 592 VAL A C 1
ATOM 4575 O O . VAL A 1 592 ? -37.850 -16.230 20.539 1.00 93.62 592 VAL A O 1
ATOM 4578 N N . PHE A 1 593 ? -37.560 -16.350 18.312 1.00 93.81 593 PHE A N 1
ATOM 4579 C CA . PHE A 1 593 ? -37.531 -14.904 18.071 1.00 93.81 593 PHE A CA 1
ATOM 4580 C C . PHE A 1 593 ? -38.861 -14.367 17.526 1.00 93.81 593 PHE A C 1
ATOM 4582 O O . PHE A 1 593 ? -39.423 -14.912 16.573 1.00 93.81 593 PHE A O 1
ATOM 4589 N N . ALA A 1 594 ? -39.295 -13.225 18.055 1.00 93.31 594 ALA A N 1
ATOM 4590 C CA . ALA A 1 594 ? -40.352 -12.383 17.505 1.00 93.31 594 ALA A CA 1
ATOM 4591 C C . ALA A 1 594 ? -39.858 -10.939 17.318 1.00 93.31 594 ALA A C 1
ATOM 4593 O O . ALA A 1 594 ? -38.868 -10.515 17.914 1.00 93.31 594 ALA A O 1
ATOM 4594 N N . GLU A 1 595 ? -40.546 -10.174 16.470 1.00 92.12 595 GLU A N 1
ATOM 4595 C CA . GLU A 1 595 ? -40.172 -8.796 16.150 1.00 92.12 595 GLU A CA 1
ATOM 4596 C C . GLU A 1 595 ? -41.380 -7.867 16.207 1.00 92.12 595 GLU A C 1
ATOM 4598 O O . GLU A 1 595 ? -42.443 -8.215 15.688 1.00 92.12 595 GLU A O 1
ATOM 4603 N N . VAL A 1 596 ? -41.200 -6.666 16.761 1.00 91.38 596 VAL A N 1
ATOM 4604 C CA . VAL A 1 596 ? -42.254 -5.644 16.836 1.00 91.38 596 VAL A CA 1
ATOM 4605 C C . VAL A 1 596 ? -41.785 -4.292 16.297 1.00 91.38 596 VAL A C 1
ATOM 4607 O O . VAL A 1 596 ? -40.645 -3.893 16.537 1.00 91.38 596 VAL A O 1
ATOM 4610 N N . PRO A 1 597 ? -42.642 -3.565 15.560 1.00 90.31 597 PRO A N 1
ATOM 4611 C CA . PRO A 1 597 ? -42.323 -2.223 15.094 1.00 90.31 597 PRO A CA 1
ATOM 4612 C C . PRO A 1 597 ? -42.230 -1.246 16.271 1.00 90.31 597 PRO A C 1
ATOM 4614 O O . PRO A 1 597 ? -43.206 -1.084 17.011 1.00 90.31 597 PRO A O 1
ATOM 4617 N N . VAL A 1 598 ? -41.095 -0.550 16.391 1.00 88.69 598 VAL A N 1
ATOM 4618 C CA . VAL A 1 598 ? -40.874 0.479 17.419 1.00 88.69 598 VAL A CA 1
ATOM 4619 C C . VAL A 1 598 ? -40.515 1.838 16.826 1.00 88.69 598 VAL A C 1
ATOM 4621 O O . VAL A 1 598 ? -39.949 1.942 15.726 1.00 88.69 598 VAL A O 1
ATOM 4624 N N . ARG A 1 599 ? -40.876 2.900 17.552 1.00 85.50 599 ARG A N 1
ATOM 4625 C CA . ARG A 1 599 ? -40.522 4.282 17.197 1.00 85.50 599 ARG A CA 1
ATOM 4626 C C . ARG A 1 599 ? -39.075 4.594 17.578 1.00 85.50 599 ARG A C 1
ATOM 4628 O O . ARG A 1 599 ? -38.603 4.192 18.633 1.00 85.50 599 ARG A O 1
ATOM 4635 N N . HIS A 1 600 ? -38.401 5.347 16.709 1.00 82.75 600 HIS A N 1
ATOM 4636 C CA . HIS A 1 600 ? -37.052 5.861 16.932 1.00 82.75 600 HIS A CA 1
ATOM 4637 C C . HIS A 1 600 ? -37.084 7.388 16.874 1.00 82.75 600 HIS A C 1
ATOM 4639 O O . HIS A 1 600 ? -37.258 7.984 15.806 1.00 82.75 600 HIS A O 1
ATOM 4645 N N . LEU A 1 601 ? -36.971 8.012 18.038 1.00 80.00 601 LEU A N 1
ATOM 4646 C CA . LEU A 1 601 ? -37.050 9.451 18.230 1.00 80.00 601 LEU A CA 1
ATOM 4647 C C . LEU A 1 601 ? -35.711 10.122 17.882 1.00 80.00 601 LEU A C 1
ATOM 4649 O O . LEU A 1 601 ? -34.650 9.502 17.986 1.00 80.00 601 LEU A O 1
ATOM 4653 N N . PRO A 1 602 ? -35.727 11.388 17.429 1.00 72.56 602 PRO A N 1
ATOM 4654 C CA . PRO A 1 602 ? -34.498 12.143 17.233 1.00 72.56 602 PRO A CA 1
ATOM 4655 C C . PRO A 1 602 ? -33.792 12.359 18.576 1.00 72.56 602 PRO A C 1
ATOM 4657 O O . PRO A 1 602 ? -34.429 12.669 19.584 1.00 72.56 602 PRO A O 1
ATOM 4660 N N . ARG A 1 603 ? -32.462 12.233 18.577 1.00 67.75 603 ARG A N 1
ATOM 4661 C CA . ARG A 1 603 ? -31.635 12.473 19.765 1.00 67.75 603 ARG A CA 1
ATOM 4662 C C . ARG A 1 603 ? -31.794 13.925 20.232 1.00 67.75 603 ARG A C 1
ATOM 4664 O O . ARG A 1 603 ? -31.631 14.839 19.424 1.00 67.75 603 ARG A O 1
ATOM 4671 N N . ARG A 1 604 ? -32.092 14.132 21.520 1.00 63.25 604 ARG A N 1
ATOM 4672 C CA . ARG A 1 604 ? -32.285 15.474 22.101 1.00 63.25 604 ARG A CA 1
ATOM 4673 C C . ARG A 1 604 ? -30.965 16.229 22.291 1.00 63.25 604 ARG A C 1
ATOM 4675 O O . ARG A 1 604 ? -30.904 17.398 21.930 1.00 63.25 604 ARG A O 1
ATOM 4682 N N . GLU A 1 605 ? -29.904 15.564 22.762 1.00 57.06 605 GLU A N 1
ATOM 4683 C CA . GLU A 1 605 ? -28.570 16.162 22.955 1.00 57.06 605 GLU A CA 1
ATOM 4684 C C . GLU A 1 605 ? -27.416 15.164 22.692 1.00 57.06 605 GLU A C 1
ATOM 4686 O O . GLU A 1 605 ? -27.575 13.946 22.796 1.00 57.06 605 GLU A O 1
ATOM 4691 N N . GLY A 1 606 ? -26.232 15.680 22.326 1.00 52.84 606 GLY A N 1
ATOM 4692 C CA . GLY A 1 606 ? -25.003 14.902 22.089 1.00 52.84 606 GLY A CA 1
ATOM 4693 C C . GLY A 1 606 ? -24.612 14.709 20.610 1.00 52.84 606 GLY A C 1
ATOM 4694 O O . GLY A 1 606 ? -25.449 14.608 19.715 1.00 52.84 606 GLY A O 1
ATOM 4695 N N . LYS A 1 607 ? -23.300 14.656 20.321 1.00 50.41 607 LYS A N 1
ATOM 4696 C CA . LYS A 1 607 ? -22.765 14.357 18.973 1.00 50.41 607 LYS A CA 1
ATOM 4697 C C . LYS A 1 607 ? -22.631 12.844 18.789 1.00 50.41 607 LYS A C 1
ATOM 4699 O O . LYS A 1 607 ? -21.958 12.196 19.585 1.00 50.41 607 LYS A O 1
ATOM 4704 N N . SER A 1 608 ? -23.175 12.289 17.700 1.00 53.84 608 SER A N 1
ATOM 4705 C CA . SER A 1 608 ? -23.014 10.865 17.366 1.00 53.84 608 SER A CA 1
ATOM 4706 C C . SER A 1 608 ? -21.528 10.498 17.250 1.00 53.84 608 SER A C 1
ATOM 4708 O O . SER A 1 608 ? -20.860 10.915 16.299 1.00 53.84 608 SER A O 1
ATOM 4710 N N . GLN A 1 609 ? -21.004 9.711 18.190 1.00 52.34 609 GLN A N 1
ATOM 4711 C CA . GLN A 1 609 ? -19.609 9.257 18.149 1.00 52.34 609 GLN A CA 1
ATOM 4712 C C . GLN A 1 609 ? -19.403 8.107 17.147 1.00 52.34 609 GLN A C 1
ATOM 4714 O O . GLN A 1 609 ? -18.285 7.877 16.694 1.00 52.34 609 GLN A O 1
ATOM 4719 N N . PHE A 1 610 ? -20.483 7.431 16.742 1.00 52.81 610 PHE A N 1
ATOM 4720 C CA . PHE A 1 610 ? -20.468 6.211 15.929 1.00 52.81 610 PHE A CA 1
ATOM 4721 C C . PHE A 1 610 ? -19.801 6.364 14.547 1.00 52.81 610 PHE A C 1
ATOM 4723 O O . PHE A 1 610 ? -19.102 5.469 14.093 1.00 52.81 610 PHE A O 1
ATOM 4730 N N . PHE A 1 611 ? -19.942 7.524 13.894 1.00 53.34 611 PHE A N 1
ATOM 4731 C CA . PHE A 1 611 ? -19.467 7.735 12.515 1.00 53.34 611 PHE A CA 1
ATOM 4732 C C . PHE A 1 611 ? -18.043 8.300 12.395 1.00 53.34 611 PHE A C 1
ATOM 4734 O O . PHE A 1 611 ? -17.623 8.689 11.305 1.00 53.34 611 PHE A O 1
ATOM 4741 N N . ARG A 1 612 ? -17.268 8.361 13.486 1.00 61.31 612 ARG A N 1
ATOM 4742 C CA . ARG A 1 612 ? -15.827 8.636 13.371 1.00 61.31 612 ARG A CA 1
ATOM 4743 C C . ARG A 1 612 ? -15.153 7.413 12.750 1.00 61.31 612 ARG A C 1
ATOM 4745 O O . ARG A 1 612 ? -15.385 6.301 13.212 1.00 61.31 612 ARG A O 1
ATOM 4752 N N . LEU A 1 613 ? -14.296 7.613 11.747 1.00 65.00 613 LEU A N 1
ATOM 4753 C CA . LEU A 1 613 ? -13.647 6.523 11.002 1.00 65.00 613 LEU A CA 1
ATOM 4754 C C . LEU A 1 613 ? -12.975 5.484 11.920 1.00 65.00 613 LEU A C 1
ATOM 4756 O O . LEU A 1 613 ? -13.085 4.288 11.675 1.00 65.00 613 LEU A O 1
ATOM 4760 N N . GLY A 1 614 ? -12.355 5.927 13.020 1.00 68.06 614 GLY A N 1
ATOM 4761 C CA . GLY A 1 614 ? -11.761 5.029 14.017 1.00 68.06 614 GLY A CA 1
ATOM 4762 C C . GLY A 1 614 ? -12.770 4.093 14.696 1.00 68.06 614 GLY A C 1
ATOM 4763 O O . GLY A 1 614 ? -12.474 2.917 14.886 1.00 68.06 614 GLY A O 1
ATOM 4764 N N . ASN A 1 615 ? -13.980 4.573 14.990 1.00 68.25 615 ASN A N 1
ATOM 4765 C CA . ASN A 1 615 ? -15.032 3.773 15.624 1.00 68.25 615 ASN A CA 1
ATOM 4766 C C . ASN A 1 615 ? -15.652 2.777 14.635 1.00 68.25 615 ASN A C 1
ATOM 4768 O O . ASN A 1 615 ? -15.914 1.635 15.003 1.00 68.25 615 ASN A O 1
ATOM 4772 N N . LEU A 1 616 ? -15.786 3.171 13.364 1.00 70.06 616 LEU A N 1
ATOM 4773 C CA . LEU A 1 616 ? -16.204 2.267 12.292 1.00 70.06 616 LEU A CA 1
ATOM 4774 C C . LEU A 1 616 ? -15.183 1.135 12.081 1.00 70.06 616 LEU A C 1
ATOM 4776 O O . LEU A 1 616 ? -15.561 -0.028 11.981 1.00 70.06 616 LEU A O 1
ATOM 4780 N N . LEU A 1 617 ? -13.884 1.452 12.063 1.00 74.69 617 LEU A N 1
ATOM 4781 C CA . LEU A 1 617 ? -12.823 0.446 11.943 1.00 74.69 617 LEU A CA 1
ATOM 4782 C C . LEU A 1 617 ? -12.780 -0.494 13.154 1.00 74.69 617 LEU A C 1
ATOM 4784 O O . LEU A 1 617 ? -12.591 -1.699 12.985 1.00 74.69 617 LEU A O 1
ATOM 4788 N N . ALA A 1 618 ? -12.980 0.035 14.364 1.00 76.12 618 ALA A N 1
ATOM 4789 C CA . ALA A 1 618 ? -13.065 -0.774 15.576 1.00 76.12 618 ALA A CA 1
ATOM 4790 C C . ALA A 1 618 ? -14.258 -1.743 15.533 1.00 76.12 618 ALA A C 1
ATOM 4792 O O . ALA A 1 618 ? -14.095 -2.917 15.861 1.00 76.12 618 ALA A O 1
ATOM 4793 N N . MET A 1 619 ? -15.419 -1.276 15.063 1.00 76.62 619 MET A N 1
ATOM 4794 C CA . MET A 1 619 ? -16.617 -2.094 14.864 1.00 76.62 619 MET A CA 1
ATOM 4795 C C . MET A 1 619 ? -16.377 -3.212 13.845 1.00 76.62 619 MET A C 1
ATOM 4797 O O . MET A 1 619 ? -16.579 -4.379 14.161 1.00 76.62 619 MET A O 1
ATOM 4801 N N . VAL A 1 620 ? -15.848 -2.883 12.661 1.00 81.31 620 VAL A N 1
ATOM 4802 C CA . VAL A 1 620 ? -15.539 -3.877 11.618 1.00 81.31 620 VAL A CA 1
ATOM 4803 C C . VAL A 1 620 ? -14.528 -4.909 12.122 1.00 81.31 620 VAL A C 1
ATOM 4805 O O . VAL A 1 620 ? -14.702 -6.106 11.908 1.00 81.31 620 VAL A O 1
ATOM 4808 N N . ARG A 1 621 ? -13.483 -4.478 12.838 1.00 83.44 621 ARG A N 1
ATOM 4809 C CA . ARG A 1 621 ? -12.510 -5.390 13.457 1.00 83.44 621 ARG A CA 1
ATOM 4810 C C . ARG A 1 621 ? -13.171 -6.296 14.504 1.00 83.44 621 ARG A C 1
ATOM 4812 O O . ARG A 1 621 ? -12.821 -7.475 14.583 1.00 83.44 621 ARG A O 1
ATOM 4819 N N . GLY A 1 622 ? -14.099 -5.756 15.292 1.00 82.94 622 GLY A N 1
ATOM 4820 C CA . GLY A 1 622 ? -14.907 -6.503 16.256 1.00 82.94 622 GLY A CA 1
ATOM 4821 C C . GLY A 1 622 ? -15.755 -7.580 15.582 1.00 82.94 622 GLY A C 1
ATOM 4822 O O . GLY A 1 622 ? -15.669 -8.747 15.967 1.00 82.94 622 GLY A O 1
ATOM 4823 N N . ASP A 1 623 ? -16.472 -7.215 14.520 1.00 85.56 623 ASP A N 1
ATOM 4824 C CA . ASP A 1 623 ? -17.329 -8.124 13.755 1.00 85.56 623 ASP A CA 1
ATOM 4825 C C . ASP A 1 623 ? -16.506 -9.217 13.063 1.00 85.56 623 ASP A C 1
ATOM 4827 O O . ASP A 1 623 ? -16.842 -10.392 13.163 1.00 85.56 623 ASP A O 1
ATOM 4831 N N . VAL A 1 624 ? -15.367 -8.886 12.447 1.00 85.56 624 VAL A N 1
ATOM 4832 C CA . VAL A 1 624 ? -14.468 -9.891 11.847 1.00 85.56 624 VAL A CA 1
ATOM 4833 C C . VAL A 1 624 ? -13.922 -10.852 12.907 1.00 85.56 624 VAL A C 1
ATOM 4835 O O . VAL A 1 624 ? -13.900 -12.064 12.698 1.00 85.56 624 VAL A O 1
ATOM 4838 N N . SER A 1 625 ? -13.510 -10.336 14.069 1.00 86.62 625 SER A N 1
ATOM 4839 C CA . SER A 1 625 ? -13.050 -11.167 15.187 1.00 86.62 625 SER A CA 1
ATOM 4840 C C . SER A 1 625 ? -14.156 -12.097 15.696 1.00 86.62 625 SER A C 1
ATOM 4842 O O . SER A 1 625 ? -13.913 -13.280 15.943 1.00 86.62 625 SER A O 1
ATOM 4844 N N . LEU A 1 626 ? -15.388 -11.594 15.829 1.00 87.12 626 LEU A N 1
ATOM 4845 C CA . LEU A 1 626 ? -16.555 -12.402 16.180 1.00 87.12 626 LEU A CA 1
ATOM 4846 C C . LEU A 1 626 ? -16.831 -13.472 15.118 1.00 87.12 626 LEU A C 1
ATOM 4848 O O . LEU A 1 626 ? -16.992 -14.637 15.469 1.00 87.12 626 LEU A O 1
ATOM 4852 N N . TRP A 1 627 ? -16.810 -13.111 13.836 1.00 87.81 627 TRP A N 1
ATOM 4853 C CA . TRP A 1 627 ? -17.044 -14.037 12.732 1.00 87.81 627 TRP A CA 1
ATOM 4854 C C . TRP A 1 627 ? -16.035 -15.190 12.732 1.00 87.81 627 TRP A C 1
ATOM 4856 O O . TRP A 1 627 ? -16.431 -16.351 12.687 1.00 87.81 627 TRP A O 1
ATOM 4866 N N . ILE A 1 628 ? -14.738 -14.900 12.903 1.00 84.56 628 ILE A N 1
ATOM 4867 C CA . ILE A 1 628 ? -13.692 -15.932 13.013 1.00 84.56 628 ILE A CA 1
ATOM 4868 C C . ILE A 1 628 ? -13.944 -16.850 14.217 1.00 84.56 628 ILE A C 1
ATOM 4870 O O . ILE A 1 628 ? -13.754 -18.063 14.116 1.00 84.56 628 ILE A O 1
ATOM 4874 N N . ARG A 1 629 ? -14.357 -16.293 15.364 1.00 86.81 629 ARG A N 1
ATOM 4875 C CA . ARG A 1 629 ? -14.665 -17.083 16.568 1.00 86.81 629 ARG A CA 1
ATOM 4876 C C . ARG A 1 629 ? -15.834 -18.037 16.331 1.00 86.81 629 ARG A C 1
ATOM 4878 O O . ARG A 1 629 ? -15.715 -19.208 16.676 1.00 86.81 629 ARG A O 1
ATOM 4885 N N . LEU A 1 630 ? -16.925 -17.549 15.746 1.00 84.12 630 LEU A N 1
ATOM 4886 C CA . LEU A 1 630 ? -18.125 -18.343 15.469 1.00 84.12 630 LEU A CA 1
ATOM 4887 C C . LEU A 1 630 ? -17.865 -19.403 14.388 1.00 84.12 630 LEU A C 1
ATOM 4889 O O . LEU A 1 630 ? -18.252 -20.557 14.560 1.00 84.12 630 LEU A O 1
ATOM 4893 N N . TRP A 1 631 ? -17.113 -19.060 13.337 1.00 83.25 631 TRP A N 1
ATOM 4894 C CA . TRP A 1 631 ? -16.694 -20.008 12.300 1.00 83.25 631 TRP A CA 1
ATOM 4895 C C . TRP A 1 631 ? -15.849 -21.153 12.874 1.00 83.25 631 TRP A C 1
ATOM 4897 O O . TRP A 1 631 ? -16.100 -22.321 12.589 1.00 83.25 631 TRP A O 1
ATOM 4907 N N . ARG A 1 632 ? -14.897 -20.851 13.770 1.00 83.75 632 ARG A N 1
ATOM 4908 C CA . ARG A 1 632 ? -14.093 -21.877 14.464 1.00 83.75 632 ARG A CA 1
ATOM 4909 C C . ARG A 1 632 ? -14.921 -22.814 15.347 1.00 83.75 632 ARG A C 1
ATOM 4911 O O . ARG A 1 632 ? -14.472 -23.925 15.608 1.00 83.75 632 ARG A O 1
ATOM 4918 N N . LYS A 1 633 ? -16.089 -22.373 15.818 1.00 80.12 633 LYS A N 1
ATOM 4919 C CA . LYS A 1 633 ? -17.036 -23.198 16.581 1.00 80.12 633 LYS A CA 1
ATOM 4920 C C . LYS A 1 633 ? -18.023 -23.972 15.695 1.00 80.12 633 LYS A C 1
ATOM 4922 O O . LYS A 1 633 ? -18.758 -24.801 16.217 1.00 80.12 633 LYS A O 1
ATOM 4927 N N . GLY A 1 634 ? -18.042 -23.724 14.381 1.00 77.38 634 GLY A N 1
ATOM 4928 C CA . GLY A 1 634 ? -19.013 -24.317 13.454 1.00 77.38 634 GLY A CA 1
ATOM 4929 C C . GLY A 1 634 ? -20.423 -23.724 13.561 1.00 77.38 634 GLY A C 1
ATOM 4930 O O . GLY A 1 634 ? -21.383 -24.358 13.137 1.00 77.38 634 GLY A O 1
ATOM 4931 N N . GLU A 1 635 ? -20.562 -22.526 14.138 1.00 69.75 635 GLU A N 1
ATOM 4932 C CA . GLU A 1 635 ? -21.854 -21.856 14.368 1.00 69.75 635 GLU A CA 1
ATOM 4933 C C . GLU A 1 635 ? -22.296 -20.960 13.185 1.00 69.75 635 GLU A C 1
ATOM 4935 O O . GLU A 1 635 ? -23.409 -20.419 13.198 1.00 69.75 635 GLU A O 1
ATOM 4940 N N . ILE A 1 636 ? -21.431 -20.785 12.168 1.00 67.00 636 ILE A N 1
ATOM 4941 C CA . ILE A 1 636 ? -21.679 -20.031 10.920 1.00 67.00 636 ILE A CA 1
ATOM 4942 C C . ILE A 1 636 ? -21.099 -20.762 9.711 1.00 67.00 636 ILE A C 1
ATOM 4944 O O . ILE A 1 636 ? -19.937 -21.223 9.812 1.00 67.00 636 ILE A O 1
#

Secondary structure (DSSP, 8-state):
--------TTHHHHTT-TTS-TTTHHHHHHHTTS---HHHHHHTT-SEEEEEEEEETTEEEE-SS-EEE-STTEEEEEBPPTT--EEEEEEEEESGGGSTT--EEEEEEEEEEETTEEEEEEEEEEEE-SSSS-EEEEEE-SS---EEEEEEEEETTTEEEEEEEEEEEEEEE-TTPEEEEEEEE-GGGTTEEEEEEEEEETT--EEEEBSS-EEEE-SSEEEEE-SSPPPSEEEEEEEEEESSHHHHHHHHHHH---TEEEEEETTTS-HHHHHHHHT---SS---EEEEEEE-SSEEEEEEEESS-EEEEEEEE--BTEEEEETTEEE-EEEETTTEEEEEE-SEEEEEEEEE--HHHHHHHHHHHHHHHHHHHHHHHHHHHHHHHHHTSSS----PPPPP---EEEEEEESS-TTTHHHHHHHHHHHHHHH-SSEEEEEEE----STHHHHHHHHHHH-TTEEEEE-SS---HHHHHHHHHHH--SSEEEEE-TTS-B-GGGHHHHHTTTTT-SEEEEEES---S-HHHHHHHHHHHHHHHHHH--SSS-TT--EEEEEHHHHHT------STTHHHHHHHHHHHTTPPEEEEEE-BPPPSS----TTSHHHHHHHHHHHHHHHHHHHHHT--